Protein AF-A0A814H7P8-F1 (afdb_monomer_lite)

Secondary structure (DSSP, 8-state):
-HHHHHHHTT-TT---EEEE-SS-----S-GGG-TTEEEEESSHHHHHHHHHHHHHHHHHH-PPPEEE-TTGGGSSS--HHHHHHHHHHHHHHHHT-TT---TTHHHHHHHHHHHHTTT-HHHHHHHHHHHHH--GGGHHHHHHTTSHHHHHHHHHHHHT-HHHHHHTHHHHHHHHHHHHHHHHHHHHTT--EEEEEEEEEEEHHHHHHHHHTTTSEEE-SSPEEEBS-HHHHHHHHHTS---TTEEEEEEEEEEEGGG-TT---EEEEHHHHSEEEE-TT-EEEEEEEEE-SS-EEEEEEEE-HHHHHHHHHHHHHHHHSTT--HHHHHHHHHHHTT-HHHHHHHHHHHHT-TT--HHHHHHHHHHHHHHHHHTT-HHHHHHHHHHHS-SEEEEEEEETTEEEEEEEEE-SS-EEEEEE-TTSSEEEEEETT--EEEEETTT--B-SSS-B---SS-EEEEEE-TTSSEEEEEETTS-EEEEESS-TT-EEEE--

Foldseek 3Di:
DVVVLVVPLPDPVQQADEAEDQPPDPDPDPPVPRQRYQDYDNDPLVRVVSVLVVLLVCLQFDQDKQWDDPVCVPDPQDDLRLLLLLLQVLVLVVLQDPPPDCPCLLVVLLVVQCVVCVPPPVLNVVSVVCVVDDDLLCLVVNCVVSGPNVSQQSVCLQVVVLVSCSSCSVSVSSVSVNLLVQLVVVVVVVDQKAKWKAKHKDFPVVLVVLVVRAQTKMFRSFKDKIASDPVVRVCSQVVDDDPPGIAIEMEIEMERSVPCPPPSFWHDPCVPPRIIMGGRSWMWGFHDWADDPHYIYTYTYTDPVSVVSNVVLVVVVCVVPPPDDSQLVSLLSCVSSVVLVSSLVSLVVVLPDPDDDLQNNLSSLQSNLSSCVVVVVNVSSVVSNQRSAAQWDWDWDDDPPDTDTDDIDGDPTHWQDWDAALVQQWIWTFHQVQFIWIAGRVRRHTDDDDRDHPDPGGWNDWDADNVNQWIWIDGPSRWIWIAGPVHRVDIDIDHD

InterPro domains:
  IPR001680 WD40 repeat [SM00320] (402-440)
  IPR001680 WD40 repeat [SM00320] (446-484)
  IPR015943 WD40/YVTN repeat-like-containing domain superfamily [G3DSA:2.130.10.10] (387-494)
  IPR036322 WD40-repeat-containing domain superfamily [SSF50978] (389-493)

pLDDT: mean 84.67, std 10.82, range [42.47, 97.69]

Organism: NCBI:txid392033

Radius of gyration: 31.28 Å; chains: 1; bounding box: 71×69×83 Å

Sequence (496 aa):
MTQILTQIENLSQIDSIFIFDWEQRSHDRPILEYSKLIGVFQDFDMLSSSIEEQMEFLNEHFQTFSFFDQNEYLIKDLSKHTANLLWYQLYHDVLSQPAYVTGDALQTMIHEFRSLYRENSKTFETIENFAREYRSDDALQWYLKKTFLYRTINKALKVKDIDQLYVLKSFMKDVTQCFIREHRKLIETGKEKLIVYRGMKLSRDQIEKFTENLGQLISTNGILITTSDHLIAMNQIICNQEKANLCSILLKIECDLLHMNGIDVIADLEEEYQMILFNSNATFQLVDVKMNEEITLIQLILSNESQTMKEKYINDSRRRIANISLDILFGQLMCDMGLWNQSQHYLEYLLNGSQLNNEDLAQIEYSLGDVYQLKAKWYDARKYYDRAYDNKVHIFSVNGTTLSPLRELEHRDVVTRLTYSHDERFLGTADNMKNITRYQLLNFELIGRDMWCYHAATVTDLAFSLDGKKLASVAIDTHLMIHQTVNITKVKQVKG

Structure (mmCIF, N/CA/C/O backbone):
data_AF-A0A814H7P8-F1
#
_entry.id   AF-A0A814H7P8-F1
#
loop_
_atom_site.group_PDB
_atom_site.id
_atom_site.type_symbol
_atom_site.label_atom_id
_atom_site.label_alt_id
_atom_site.label_comp_id
_atom_site.label_asym_id
_atom_site.label_entity_id
_atom_site.label_seq_id
_atom_site.pdbx_PDB_ins_code
_atom_site.Cartn_x
_atom_site.Cartn_y
_atom_site.Cartn_z
_atom_site.occupancy
_atom_site.B_iso_or_equiv
_atom_site.auth_seq_id
_atom_site.auth_comp_id
_atom_site.auth_asym_id
_atom_site.auth_atom_id
_atom_site.pdbx_PDB_model_num
ATOM 1 N N . MET A 1 1 ? -21.694 37.777 14.949 1.00 69.38 1 MET A N 1
ATOM 2 C CA . MET A 1 1 ? -21.445 36.412 15.462 1.00 69.38 1 MET A CA 1
ATOM 3 C C . MET A 1 1 ? -22.721 35.572 15.453 1.00 69.38 1 MET A C 1
ATOM 5 O O . MET A 1 1 ? -22.798 34.650 14.659 1.00 69.38 1 MET A O 1
ATOM 9 N N . THR A 1 2 ? -23.759 35.935 16.212 1.00 69.38 2 THR A N 1
ATOM 10 C CA . THR A 1 2 ? -25.021 35.166 16.328 1.00 69.38 2 THR A CA 1
ATOM 11 C C . THR A 1 2 ? -25.733 34.910 14.991 1.00 69.38 2 THR A C 1
ATOM 13 O O . THR A 1 2 ? -26.241 33.819 14.765 1.00 69.38 2 THR A O 1
ATOM 16 N N . GLN A 1 3 ? -25.720 35.884 14.072 1.00 73.31 3 GLN A N 1
ATOM 17 C CA . GLN A 1 3 ? -26.306 35.742 12.730 1.00 73.31 3 GLN A CA 1
ATOM 18 C C . GLN A 1 3 ? -25.527 34.772 11.824 1.00 73.31 3 GLN A C 1
ATOM 20 O O . GLN A 1 3 ? -26.116 34.126 10.969 1.00 73.31 3 GLN A O 1
ATOM 25 N N . ILE A 1 4 ? -24.209 34.657 12.017 1.00 80.00 4 ILE A N 1
ATOM 26 C CA . ILE A 1 4 ? -23.378 33.699 11.276 1.00 80.00 4 ILE A CA 1
ATOM 27 C C . ILE A 1 4 ? -23.617 32.299 11.842 1.00 80.00 4 ILE A C 1
ATOM 29 O O . ILE A 1 4 ? -23.890 31.385 11.075 1.00 80.00 4 ILE A O 1
ATOM 33 N N . LEU A 1 5 ? -23.598 32.147 13.174 1.00 79.62 5 LEU A N 1
ATOM 34 C CA . LEU A 1 5 ? -23.833 30.862 13.845 1.00 79.62 5 LEU A CA 1
ATOM 35 C C . LEU A 1 5 ? -25.180 30.241 13.450 1.00 79.62 5 LEU A C 1
ATOM 37 O O . LEU A 1 5 ? -25.217 29.080 13.063 1.00 79.62 5 LEU A O 1
ATOM 41 N N . THR A 1 6 ? -26.255 31.033 13.420 1.00 79.25 6 THR A N 1
ATOM 42 C CA . THR A 1 6 ? -27.582 30.569 12.966 1.00 79.25 6 THR A CA 1
ATOM 43 C C . THR A 1 6 ? -27.624 30.135 11.498 1.00 79.25 6 THR A C 1
ATOM 45 O O . THR A 1 6 ? -28.425 29.273 11.145 1.00 79.25 6 THR A O 1
ATOM 48 N N . GLN A 1 7 ? -26.773 30.693 10.631 1.00 81.81 7 GLN A N 1
ATOM 49 C CA . GLN A 1 7 ? -26.691 30.283 9.224 1.00 81.81 7 GLN A CA 1
ATOM 50 C C . GLN A 1 7 ? -25.887 28.994 9.028 1.00 81.81 7 GLN A C 1
ATOM 52 O O . GLN A 1 7 ? -26.186 28.230 8.112 1.00 81.81 7 GLN A O 1
ATOM 57 N N . ILE A 1 8 ? -24.870 28.756 9.861 1.00 84.12 8 ILE A N 1
ATOM 58 C CA . ILE A 1 8 ? -23.926 27.647 9.669 1.00 84.12 8 ILE A CA 1
ATOM 59 C C . ILE A 1 8 ? -24.218 26.422 10.540 1.00 84.12 8 ILE A C 1
ATOM 61 O O . ILE A 1 8 ? -23.807 25.322 10.180 1.00 84.12 8 ILE A O 1
ATOM 65 N N . GLU A 1 9 ? -24.947 26.570 11.649 1.00 76.12 9 GLU A N 1
ATOM 66 C CA . GLU A 1 9 ? -25.237 25.467 12.575 1.00 76.12 9 GLU A CA 1
ATOM 67 C C . GLU A 1 9 ? -25.942 24.293 11.879 1.00 76.12 9 GLU A C 1
ATOM 69 O O . GLU A 1 9 ? -25.597 23.134 12.101 1.00 76.12 9 GLU A O 1
ATOM 74 N N . ASN A 1 10 ? -26.858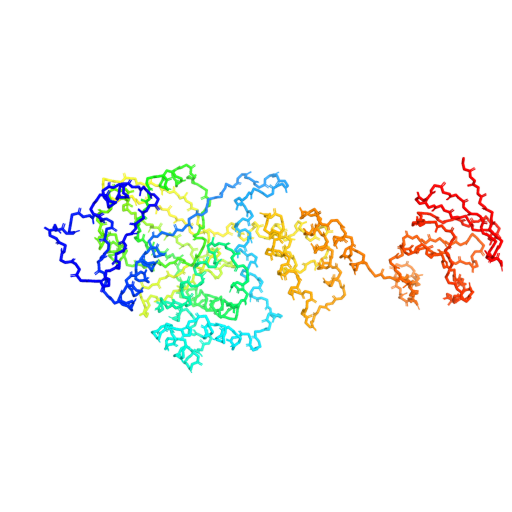 24.571 10.953 1.00 75.19 10 ASN A N 1
ATOM 75 C CA . ASN A 1 10 ? -27.623 23.530 10.265 1.00 75.19 10 ASN A CA 1
ATOM 76 C C . ASN A 1 10 ? -26.895 22.905 9.060 1.00 75.19 10 ASN A C 1
ATOM 78 O O . ASN A 1 10 ? -27.400 21.948 8.475 1.00 75.19 10 ASN A O 1
ATOM 82 N N . LEU A 1 11 ? -25.711 23.399 8.674 1.00 78.00 11 LEU A N 1
ATOM 83 C CA . LEU A 1 11 ? -24.977 22.871 7.518 1.00 78.00 11 LEU A CA 1
ATOM 84 C C . LEU A 1 11 ? -24.337 21.522 7.844 1.00 78.00 11 LEU A C 1
ATOM 86 O O . LEU A 1 11 ? -23.466 21.435 8.707 1.00 78.00 11 LEU A O 1
ATOM 90 N N . SER A 1 12 ? -24.727 20.463 7.135 1.00 68.56 12 SER A N 1
ATOM 91 C CA . SER A 1 12 ? -24.195 19.107 7.344 1.00 68.56 12 SER A CA 1
ATOM 92 C C . SER A 1 12 ? -22.695 18.986 7.056 1.00 68.56 12 SER A C 1
ATOM 94 O O . SER A 1 12 ? -22.049 18.102 7.606 1.00 68.56 12 SER A O 1
ATOM 96 N N . GLN A 1 13 ? -22.126 19.888 6.248 1.00 75.38 13 GLN A N 1
ATOM 97 C CA . GLN A 1 13 ? -20.688 19.932 5.958 1.00 75.38 13 GLN A CA 1
ATOM 98 C C . GLN A 1 13 ? -19.846 20.457 7.132 1.00 75.38 13 GLN A C 1
ATOM 100 O O . GLN A 1 13 ? -18.626 20.311 7.116 1.00 75.38 13 GLN A O 1
ATOM 105 N N . ILE A 1 14 ? -20.472 21.093 8.125 1.00 77.62 14 ILE A N 1
ATOM 106 C CA . ILE A 1 14 ? -19.793 21.660 9.292 1.00 77.62 14 ILE A CA 1
ATOM 107 C C . ILE A 1 14 ? -20.082 20.756 10.485 1.00 77.62 14 ILE A C 1
ATOM 109 O O . ILE A 1 14 ? -21.237 20.618 10.889 1.00 77.62 14 ILE A O 1
ATOM 113 N N . ASP A 1 15 ? -19.035 20.148 11.041 1.00 77.56 15 ASP A N 1
ATOM 114 C CA . ASP A 1 15 ? -19.144 19.261 12.204 1.00 77.56 15 ASP A CA 1
ATOM 115 C C . ASP A 1 15 ? -19.010 20.010 13.540 1.00 77.56 15 ASP A C 1
ATOM 117 O O . ASP A 1 15 ? -19.786 19.760 14.466 1.00 77.56 15 ASP A O 1
ATOM 121 N N . SER A 1 16 ? -18.017 20.897 13.624 1.00 85.00 16 SER A N 1
ATOM 122 C CA . SER A 1 16 ? -17.590 21.572 14.849 1.00 85.00 16 SER A CA 1
ATOM 123 C C . SER A 1 16 ? -17.231 23.025 14.552 1.00 85.00 16 SER A C 1
ATOM 125 O O . SER A 1 16 ? -16.637 23.329 13.516 1.00 85.00 16 SER A O 1
ATOM 127 N N . ILE A 1 17 ? -17.601 23.923 15.459 1.00 87.12 17 ILE A N 1
ATOM 128 C CA . ILE A 1 17 ? -17.364 25.363 15.374 1.00 87.12 17 ILE A CA 1
ATOM 129 C C . ILE A 1 17 ? -16.518 25.770 16.579 1.00 87.12 17 ILE A C 1
ATOM 131 O O . ILE A 1 17 ? -16.837 25.424 17.714 1.00 87.12 17 ILE A O 1
ATOM 135 N N . PHE A 1 18 ? -15.466 26.540 16.319 1.00 89.75 18 PHE A N 1
ATOM 136 C CA . PHE A 1 18 ? -14.598 27.138 17.328 1.00 89.75 18 PHE A CA 1
ATOM 137 C C . PHE A 1 18 ? -14.568 28.642 17.095 1.00 89.75 18 PHE A C 1
ATOM 139 O O . PHE A 1 18 ? -14.494 29.091 15.949 1.00 89.75 18 PHE A O 1
ATOM 146 N N . ILE A 1 19 ? -14.633 29.426 18.165 1.00 87.25 19 ILE A N 1
ATOM 147 C CA . ILE A 1 19 ? -14.579 30.886 18.075 1.00 87.25 19 ILE A CA 1
ATOM 148 C C . ILE A 1 19 ? -13.331 31.356 18.803 1.00 87.25 19 ILE A C 1
ATOM 150 O O . ILE A 1 19 ? -13.147 31.029 19.968 1.00 87.25 19 ILE A O 1
ATOM 154 N N . PHE A 1 20 ? -12.492 32.134 18.128 1.00 87.31 20 PHE A N 1
ATOM 155 C CA . PHE A 1 20 ? -11.377 32.828 18.760 1.00 87.31 20 PHE A CA 1
ATOM 156 C C . PHE A 1 20 ? -11.758 34.295 18.972 1.00 87.31 20 PHE A C 1
ATOM 158 O O . PHE A 1 20 ? -12.003 35.003 17.993 1.00 87.31 20 PHE A O 1
ATOM 165 N N . ASP A 1 21 ? -11.843 34.738 20.228 1.00 83.88 21 ASP A N 1
ATOM 166 C CA . ASP A 1 21 ? -12.110 36.136 20.583 1.00 83.88 21 ASP A CA 1
ATOM 167 C C . ASP A 1 21 ? -10.942 36.725 21.378 1.00 83.88 21 ASP A C 1
ATOM 169 O O . ASP A 1 21 ? -10.805 36.513 22.582 1.00 83.88 21 ASP A O 1
ATOM 173 N N . TRP A 1 22 ? -10.114 37.501 20.682 1.00 73.94 22 TRP A N 1
ATOM 174 C CA . TRP A 1 22 ? -8.978 38.207 21.268 1.00 73.94 22 TRP A CA 1
ATOM 175 C C . TRP A 1 22 ? -9.386 39.471 22.049 1.00 73.94 22 TRP A C 1
ATOM 177 O O . TRP A 1 22 ? -8.628 39.947 22.890 1.00 73.94 22 TRP A O 1
ATOM 187 N N . GLU A 1 23 ? -10.569 40.045 21.791 1.00 71.38 23 GLU A N 1
ATOM 188 C CA . GLU A 1 23 ? -10.952 41.378 22.289 1.00 71.38 23 GLU A CA 1
ATOM 189 C C . GLU A 1 23 ? -11.866 41.359 23.529 1.00 71.38 23 GLU A C 1
ATOM 191 O O . GLU A 1 23 ? -12.300 42.421 23.976 1.00 71.38 23 GLU A O 1
ATOM 196 N N . GLN A 1 24 ? -12.151 40.184 24.108 1.00 62.88 24 GLN A N 1
ATOM 197 C CA . GLN A 1 24 ? -12.996 40.017 25.304 1.00 62.88 24 GLN A CA 1
ATOM 198 C C . GLN A 1 24 ? -14.364 40.714 25.200 1.00 62.88 24 GLN A C 1
ATOM 200 O O . GLN A 1 24 ? -14.847 41.323 26.162 1.00 62.88 24 GLN A O 1
ATOM 205 N N . ARG A 1 25 ? -15.030 40.649 24.041 1.00 62.78 25 ARG A N 1
ATOM 206 C CA . ARG A 1 25 ? -16.352 41.274 23.922 1.00 62.78 25 ARG A CA 1
ATOM 207 C C . ARG A 1 25 ? -17.366 40.384 24.635 1.00 62.78 25 ARG A C 1
ATOM 209 O O . ARG A 1 25 ? -17.673 39.299 24.155 1.00 62.78 25 ARG A O 1
ATOM 216 N N . SER A 1 26 ? -17.901 40.845 25.770 1.00 52.50 26 SER A N 1
ATOM 217 C CA . SER A 1 26 ? -18.944 40.137 26.520 1.00 52.50 26 SER A CA 1
ATOM 218 C C . SER A 1 26 ? -20.080 39.729 25.582 1.00 52.50 26 SER A C 1
ATOM 220 O O . SER A 1 26 ? -20.755 40.562 24.976 1.00 52.50 26 SER A O 1
ATOM 222 N N . HIS A 1 27 ? -20.256 38.424 25.400 1.00 57.62 27 HIS A N 1
ATOM 223 C CA . HIS A 1 27 ? -21.319 37.903 24.563 1.00 57.62 27 HIS A CA 1
ATOM 224 C C . HIS A 1 27 ? -22.619 37.891 25.377 1.00 57.62 27 HIS A C 1
ATOM 226 O O . HIS A 1 27 ? -22.840 37.010 26.199 1.00 57.62 27 HIS A O 1
ATOM 232 N N . ASP A 1 28 ? -23.484 38.881 25.141 1.00 48.84 28 ASP A N 1
ATOM 233 C CA . ASP A 1 28 ? -24.743 39.107 25.880 1.00 48.84 28 ASP A CA 1
ATOM 234 C C . ASP A 1 28 ? -25.834 38.032 25.656 1.00 48.84 28 ASP A C 1
ATOM 236 O O . ASP A 1 28 ? -26.935 38.137 26.196 1.00 48.84 28 ASP A O 1
ATOM 240 N N . ARG A 1 29 ? -25.570 36.990 24.854 1.00 54.19 29 ARG A N 1
ATOM 241 C CA . ARG A 1 29 ? -26.480 35.845 24.668 1.00 54.19 29 ARG A CA 1
ATOM 242 C C . ARG A 1 29 ? -25.827 34.558 25.162 1.00 54.19 29 ARG A C 1
ATOM 244 O O . ARG A 1 29 ? -24.633 34.387 24.924 1.00 54.19 29 ARG A O 1
ATOM 251 N N . PRO A 1 30 ? -26.587 33.629 25.770 1.00 55.62 30 PRO A N 1
ATOM 252 C CA . PRO A 1 30 ? -26.051 32.335 26.155 1.00 55.62 30 PRO A CA 1
ATOM 253 C C . PRO A 1 30 ? -25.603 31.586 24.898 1.00 55.62 30 PRO A C 1
ATOM 255 O O . PRO A 1 30 ? -26.393 31.099 24.099 1.00 55.62 30 PRO A O 1
ATOM 258 N N . ILE A 1 31 ? -24.289 31.513 24.730 1.00 57.22 31 ILE A N 1
ATOM 259 C CA . ILE A 1 31 ? -23.591 30.769 23.679 1.00 57.22 31 ILE A CA 1
ATOM 260 C C . ILE A 1 31 ? -23.878 29.255 23.758 1.00 57.22 31 ILE A C 1
ATOM 262 O O . ILE A 1 31 ? -23.665 28.531 22.791 1.00 57.22 31 ILE A O 1
ATOM 266 N N . LEU A 1 32 ? -24.449 28.807 24.881 1.00 53.84 32 LEU A N 1
ATOM 267 C CA . LEU A 1 32 ? -24.837 27.432 25.195 1.00 53.84 32 LEU A CA 1
ATOM 268 C C . LEU A 1 32 ? -25.971 26.839 24.335 1.00 53.84 32 LEU A C 1
ATOM 270 O O . LEU A 1 32 ? -26.293 25.672 24.521 1.00 53.84 32 LEU A O 1
ATOM 274 N N . GLU A 1 33 ? -26.586 27.593 23.420 1.00 65.19 33 GLU A N 1
ATOM 275 C CA . GLU A 1 33 ? -27.690 27.080 22.586 1.00 65.19 33 GLU A CA 1
ATOM 276 C C . GLU A 1 33 ? -27.243 26.426 21.265 1.00 65.19 33 GLU A C 1
ATOM 278 O O . GLU A 1 33 ? -28.067 25.804 20.602 1.00 65.19 33 GLU A O 1
ATOM 283 N N . TYR A 1 34 ? -25.964 26.529 20.877 1.00 72.81 34 TYR A N 1
ATOM 284 C CA . TYR A 1 34 ? -25.479 26.010 19.589 1.00 72.81 34 TYR A CA 1
ATOM 285 C C . TYR A 1 34 ? -24.846 24.621 19.729 1.00 72.81 34 TYR A C 1
ATOM 287 O O . TYR A 1 34 ? -23.755 24.474 20.275 1.00 72.81 34 TYR A O 1
ATOM 295 N N . SER A 1 35 ? -25.486 23.609 19.148 1.00 72.44 35 SER A N 1
ATOM 296 C CA . SER A 1 35 ? -25.107 22.188 19.264 1.00 72.44 35 SER A CA 1
ATOM 297 C C . SER A 1 35 ? -23.738 21.830 18.665 1.00 72.44 35 SER A C 1
ATOM 299 O O . SER A 1 35 ? -23.110 20.858 19.079 1.00 72.44 35 SER A O 1
ATOM 301 N N . LYS A 1 36 ? -23.264 22.604 17.680 1.00 80.06 36 LYS A N 1
ATOM 302 C CA . LYS A 1 36 ? -21.958 22.405 17.022 1.00 80.06 36 LYS A CA 1
ATOM 303 C C . LYS A 1 36 ? -20.846 23.285 17.579 1.00 80.06 36 LYS A C 1
ATOM 305 O O . LYS A 1 36 ? -19.710 23.182 17.119 1.00 80.06 36 LYS A O 1
ATOM 310 N N . LEU A 1 37 ? -21.158 24.191 18.501 1.00 84.38 37 LEU A N 1
ATOM 311 C CA . LEU A 1 37 ? -20.171 25.100 19.059 1.00 84.38 37 LEU A CA 1
ATOM 312 C C . LEU A 1 37 ? -19.418 24.412 20.195 1.00 84.38 37 LEU A C 1
ATOM 314 O O . LEU A 1 37 ? -19.976 24.168 21.258 1.00 84.38 37 LEU A O 1
ATOM 318 N N . ILE A 1 38 ? -18.139 24.125 19.957 1.00 84.25 38 ILE A N 1
ATOM 319 C CA . ILE A 1 38 ? -17.273 23.453 20.930 1.00 84.25 38 ILE A CA 1
ATOM 320 C C . ILE A 1 38 ? -16.832 24.429 22.023 1.00 84.25 38 ILE A C 1
ATOM 322 O O . ILE A 1 38 ? -16.810 24.082 23.200 1.00 84.25 38 ILE A O 1
ATOM 326 N N . GLY A 1 39 ? -16.522 25.673 21.651 1.00 83.94 39 GLY A N 1
ATOM 327 C CA . GLY A 1 39 ? -16.146 26.690 22.624 1.00 83.94 39 GLY A CA 1
ATOM 328 C C . GLY A 1 39 ? -15.763 28.037 22.025 1.00 83.94 39 GLY A C 1
ATOM 329 O O . GLY A 1 39 ? -15.630 28.202 20.806 1.00 83.94 39 GLY A O 1
ATOM 330 N N . VAL A 1 40 ? -15.577 29.000 22.928 1.00 84.88 40 VAL A N 1
ATOM 331 C CA . VAL A 1 40 ? -14.992 30.313 22.646 1.00 84.88 40 VAL A CA 1
ATOM 332 C C . VAL A 1 40 ? -13.675 30.413 23.399 1.00 84.88 40 VAL A C 1
ATOM 334 O O . VAL A 1 40 ? -13.635 30.239 24.615 1.00 84.88 40 VAL A O 1
ATOM 337 N N . PHE A 1 41 ? -12.605 30.687 22.668 1.00 86.88 41 PHE A N 1
ATOM 338 C CA . PHE A 1 41 ? -11.236 30.645 23.149 1.00 86.88 41 PHE A CA 1
ATOM 339 C C . PHE A 1 41 ? -10.619 32.033 23.044 1.00 86.88 41 PHE A C 1
ATOM 341 O O . PHE A 1 41 ? -10.825 32.748 22.066 1.00 86.88 41 PHE A O 1
ATOM 348 N N . GLN A 1 42 ? -9.859 32.404 24.066 1.00 83.81 42 GLN A N 1
ATOM 349 C CA . GLN A 1 42 ? -9.146 33.685 24.140 1.00 83.81 42 GLN A CA 1
ATOM 350 C C . GLN A 1 42 ? -7.635 33.504 23.984 1.00 83.81 42 GLN A C 1
ATOM 352 O O . GLN A 1 42 ? -6.898 34.465 23.797 1.00 83.81 42 GLN A O 1
ATOM 357 N N . ASP A 1 43 ? -7.185 32.256 24.060 1.00 82.88 43 ASP A N 1
ATOM 358 C CA . ASP A 1 43 ? -5.794 31.853 24.027 1.00 82.88 43 ASP A CA 1
ATOM 359 C C . ASP A 1 43 ? -5.582 30.846 22.891 1.00 82.88 43 ASP A C 1
ATOM 361 O O . ASP A 1 43 ? -6.438 29.989 22.636 1.00 82.88 43 ASP A O 1
ATOM 365 N N . PHE A 1 44 ? -4.469 30.997 22.172 1.00 82.94 44 PHE A N 1
ATOM 366 C CA . PHE A 1 44 ? -4.189 30.183 20.994 1.00 82.94 44 PHE A CA 1
ATOM 367 C C . PHE A 1 44 ? -3.875 28.731 21.371 1.00 82.94 44 PHE A C 1
ATOM 369 O O . PHE A 1 44 ? -4.306 27.825 20.659 1.00 82.94 44 PHE A O 1
ATOM 376 N N . ASP A 1 45 ? -3.210 28.491 22.503 1.00 81.06 45 ASP A N 1
ATOM 377 C CA . ASP A 1 45 ? -2.879 27.139 22.958 1.00 81.06 45 ASP A CA 1
ATOM 378 C C . ASP A 1 45 ? -4.139 26.380 23.390 1.00 81.06 45 ASP A C 1
ATOM 380 O O . ASP A 1 45 ? -4.298 25.200 23.067 1.00 81.06 45 ASP A O 1
ATOM 384 N N . MET A 1 46 ? -5.079 27.065 24.047 1.00 81.94 46 MET A N 1
ATOM 385 C CA . MET A 1 46 ? -6.390 26.511 24.403 1.00 81.94 46 MET A CA 1
ATOM 386 C C . MET A 1 46 ? -7.248 26.206 23.170 1.00 81.94 46 MET A C 1
ATOM 388 O O . MET A 1 46 ? -7.858 25.138 23.097 1.00 81.94 46 MET A O 1
ATOM 392 N N . LEU A 1 47 ? -7.282 27.118 22.189 1.00 86.94 47 LEU A N 1
ATOM 393 C CA . LEU A 1 47 ? -7.971 26.885 20.916 1.00 86.94 47 LEU A CA 1
ATOM 394 C C . LEU A 1 47 ? -7.368 25.684 20.185 1.00 86.94 47 LEU A C 1
ATOM 396 O O . LEU A 1 47 ? -8.099 24.792 19.761 1.00 86.94 47 LEU A O 1
ATOM 400 N N . SER A 1 48 ? -6.041 25.671 20.047 1.00 83.00 48 SER A N 1
ATOM 401 C CA . SER A 1 48 ? -5.300 24.600 19.387 1.00 83.00 48 SER A CA 1
ATOM 402 C C . SER A 1 48 ? -5.584 23.265 20.067 1.00 83.00 48 SER A C 1
ATOM 404 O O . SER A 1 48 ? -6.034 22.336 19.405 1.00 83.00 48 SER A O 1
ATOM 406 N N . SER A 1 49 ? -5.450 23.195 21.395 1.00 81.62 49 SER A N 1
ATOM 407 C CA . SER A 1 49 ? -5.725 21.977 22.168 1.00 81.62 49 SER A CA 1
ATOM 408 C C . SER A 1 49 ? -7.157 21.479 21.965 1.00 81.62 49 SER A C 1
ATOM 410 O O . SER A 1 49 ? -7.359 20.290 21.746 1.00 81.62 49 SER A O 1
ATOM 412 N N . SER A 1 50 ? -8.149 22.373 21.955 1.00 84.19 50 SER A N 1
ATOM 413 C CA . SER A 1 50 ? -9.544 21.975 21.743 1.00 84.19 50 SER A CA 1
ATOM 414 C C . SER A 1 50 ? -9.825 21.502 20.312 1.00 84.19 50 SER A C 1
ATOM 416 O O . SER A 1 50 ? -10.587 20.554 20.114 1.00 84.19 50 SER A O 1
ATOM 418 N N . ILE A 1 51 ? -9.196 22.115 19.302 1.00 86.38 51 ILE A N 1
ATOM 419 C CA . ILE A 1 51 ? -9.268 21.626 17.917 1.00 86.38 51 ILE A CA 1
ATOM 420 C C . ILE A 1 51 ? -8.622 20.244 17.817 1.00 86.38 51 ILE A C 1
ATOM 422 O O . ILE A 1 51 ? -9.187 19.359 17.178 1.00 86.38 51 ILE A O 1
ATOM 426 N N . GLU A 1 52 ? -7.459 20.046 18.439 1.00 78.50 52 GLU A N 1
ATOM 427 C CA . GLU A 1 52 ? -6.760 18.761 18.450 1.00 78.50 52 GLU A CA 1
ATOM 428 C C . GLU A 1 52 ? -7.609 17.664 19.103 1.00 78.50 52 GLU A C 1
ATOM 430 O O . GLU A 1 52 ? -7.804 16.617 18.487 1.00 78.50 52 GLU A O 1
ATOM 435 N N . GLU A 1 53 ? -8.191 17.932 20.274 1.00 80.50 53 GLU A N 1
ATOM 436 C CA . GLU A 1 53 ? -9.099 17.016 20.976 1.00 80.50 53 GLU A CA 1
ATOM 437 C C . GLU A 1 53 ? -10.327 16.670 20.128 1.00 80.50 53 GLU A C 1
ATOM 439 O O . GLU A 1 53 ? -10.702 15.502 20.006 1.00 80.50 53 GLU A O 1
ATOM 444 N N . GLN A 1 54 ? -10.932 17.662 19.468 1.00 81.50 54 GLN A N 1
ATOM 445 C CA . GLN A 1 54 ? -12.071 17.411 18.592 1.00 81.50 54 GLN A CA 1
ATOM 446 C C . GLN A 1 54 ? -11.665 16.631 17.336 1.00 81.50 54 GLN A C 1
ATOM 448 O O . GLN A 1 54 ? -12.415 15.776 16.873 1.00 81.50 54 GLN A O 1
ATOM 453 N N . MET A 1 55 ? -10.487 16.882 16.763 1.00 77.69 55 MET A N 1
ATOM 454 C CA . MET A 1 55 ? -9.980 16.098 15.634 1.00 77.69 55 MET A CA 1
ATOM 455 C C . MET A 1 55 ? -9.693 14.651 16.035 1.00 77.69 55 MET A C 1
ATOM 457 O O . MET A 1 55 ? -9.985 13.741 15.260 1.00 77.69 55 MET A O 1
ATOM 461 N N . GLU A 1 56 ? -9.135 14.421 17.222 1.00 72.75 56 GLU A N 1
ATOM 462 C CA . GLU A 1 56 ? -8.941 13.083 17.787 1.00 72.75 56 GLU A CA 1
ATOM 463 C C . GLU A 1 56 ? -10.280 12.379 17.984 1.00 72.75 56 GLU A C 1
ATOM 465 O O . GLU A 1 56 ? -10.460 11.266 17.484 1.00 72.75 56 GLU A O 1
ATOM 470 N N . PHE A 1 57 ? -11.257 13.075 18.570 1.00 73.25 57 PHE A N 1
ATOM 471 C CA . PHE A 1 57 ? -12.629 12.595 18.672 1.00 73.25 57 PHE A CA 1
ATOM 472 C C . PHE A 1 57 ? -13.184 12.197 17.299 1.00 73.25 57 PHE A C 1
ATOM 474 O O . PHE A 1 57 ? -13.684 11.086 17.127 1.00 73.25 57 PHE A O 1
ATOM 481 N N . LEU A 1 58 ? -13.058 13.052 16.284 1.00 73.00 58 LEU A N 1
ATOM 482 C CA . LEU A 1 58 ? -13.553 12.739 14.945 1.00 73.00 58 LEU A CA 1
ATOM 483 C C . LEU A 1 58 ? -12.822 11.549 14.314 1.00 73.00 58 LEU A C 1
ATOM 485 O O . LEU A 1 58 ? -13.460 10.693 13.707 1.00 73.00 58 LEU A O 1
ATOM 489 N N . ASN A 1 59 ? -11.506 11.449 14.477 1.00 68.19 59 ASN A N 1
ATOM 490 C CA . ASN A 1 59 ? -10.737 10.324 13.948 1.00 68.19 59 ASN A CA 1
ATOM 491 C C . ASN A 1 59 ? -11.107 8.993 14.621 1.00 68.19 59 ASN A C 1
ATOM 493 O O . ASN A 1 59 ? -11.111 7.964 13.954 1.00 68.19 59 ASN A O 1
ATOM 497 N N . GLU A 1 60 ? -11.442 9.000 15.912 1.00 66.69 60 GLU A N 1
ATOM 498 C CA . GLU A 1 60 ? -11.847 7.794 16.647 1.00 66.69 60 GLU A CA 1
ATOM 499 C C . GLU A 1 60 ? -13.251 7.297 16.307 1.00 66.69 60 GLU A C 1
ATOM 501 O O . GLU A 1 60 ? -13.523 6.094 16.398 1.00 66.69 60 GLU A O 1
ATOM 506 N N . HIS A 1 61 ? -14.147 8.215 15.949 1.00 65.00 61 HIS A N 1
ATOM 507 C CA . HIS A 1 61 ? -15.563 7.905 15.762 1.00 65.00 61 HIS A CA 1
ATOM 508 C C . HIS A 1 61 ? -15.947 7.764 14.289 1.00 65.00 61 HIS A C 1
ATOM 510 O O . HIS A 1 61 ? -16.835 6.975 13.971 1.00 65.00 61 HIS A O 1
ATOM 516 N N . PHE A 1 62 ? -15.252 8.454 13.380 1.00 65.25 62 PHE A N 1
ATOM 517 C CA . PHE A 1 62 ? -15.498 8.390 11.940 1.00 65.25 62 PHE A CA 1
ATOM 518 C C . PHE A 1 62 ? -14.492 7.469 11.242 1.00 65.25 62 PHE A C 1
ATOM 520 O O . PHE A 1 62 ? -13.689 7.897 10.400 1.00 65.25 62 PHE A O 1
ATOM 527 N N . GLN A 1 63 ? -14.573 6.172 11.559 1.00 72.81 63 GLN A N 1
ATOM 528 C CA . GLN A 1 63 ? -13.896 5.138 10.778 1.00 72.81 63 GLN A CA 1
ATOM 529 C C . GLN A 1 63 ? -14.434 5.165 9.343 1.00 72.81 63 GLN A C 1
ATOM 531 O O . GLN A 1 63 ? -15.640 5.237 9.104 1.00 72.81 63 GLN A O 1
ATOM 536 N N . THR A 1 64 ? -13.534 5.135 8.364 1.00 72.31 64 THR A N 1
ATOM 537 C CA . THR A 1 64 ? -13.930 5.106 6.953 1.00 72.31 64 THR A CA 1
ATOM 538 C C . THR A 1 64 ? -13.936 3.670 6.464 1.00 72.31 64 THR A C 1
ATOM 540 O O . THR A 1 64 ? -12.903 3.015 6.496 1.00 72.31 64 THR A O 1
ATOM 543 N N . PHE A 1 65 ? -15.081 3.203 5.979 1.00 82.69 65 PHE A N 1
ATOM 544 C CA . PHE A 1 65 ? -15.219 1.856 5.439 1.00 82.69 65 PHE A CA 1
ATOM 545 C C . PHE A 1 65 ? -15.154 1.866 3.915 1.00 82.69 65 PHE A C 1
ATOM 547 O O . PHE A 1 65 ? -15.732 2.739 3.262 1.00 82.69 65 PHE A O 1
ATOM 554 N N . SER A 1 66 ? -14.457 0.880 3.363 1.00 82.50 66 SER A N 1
ATOM 555 C CA . SER A 1 66 ? -14.538 0.508 1.951 1.00 82.50 66 SER A CA 1
ATOM 556 C C . SER A 1 66 ? -15.321 -0.795 1.831 1.00 82.50 66 SER A C 1
ATOM 558 O O . SER A 1 66 ? -15.095 -1.696 2.634 1.00 82.50 66 SER A O 1
ATOM 560 N N . PHE A 1 67 ? -16.203 -0.879 0.837 1.00 81.12 67 PHE A N 1
ATOM 561 C CA . PHE A 1 67 ? -17.014 -2.057 0.508 1.00 81.12 67 PHE A CA 1
ATOM 562 C C . PHE A 1 67 ? -16.532 -2.649 -0.821 1.00 81.12 67 PHE A C 1
ATOM 564 O O . PHE A 1 67 ? -16.094 -1.884 -1.692 1.00 81.12 67 PHE A O 1
ATOM 571 N N . PHE A 1 68 ? -16.577 -3.978 -0.953 1.00 75.44 68 PHE A N 1
ATOM 572 C CA . PHE A 1 68 ? -16.016 -4.715 -2.087 1.00 75.44 68 PHE A CA 1
ATOM 573 C C . PHE A 1 68 ? -16.919 -5.883 -2.509 1.00 75.44 68 PHE A C 1
ATOM 575 O O . PHE A 1 68 ? -17.127 -6.822 -1.737 1.00 75.44 68 PHE A O 1
ATOM 582 N N . ASP A 1 69 ? -17.391 -5.867 -3.757 1.00 64.38 69 ASP A N 1
ATOM 583 C CA . ASP A 1 69 ? -18.198 -6.953 -4.314 1.00 64.38 69 ASP A CA 1
ATOM 584 C C . ASP A 1 69 ? -17.321 -8.145 -4.723 1.00 64.38 69 ASP A C 1
ATOM 586 O O . ASP A 1 69 ? -16.362 -8.015 -5.489 1.00 64.38 69 ASP A O 1
ATOM 590 N N . GLN A 1 70 ? -17.713 -9.335 -4.264 1.00 57.25 70 GLN A N 1
ATOM 591 C CA . GLN A 1 70 ? -17.094 -10.597 -4.644 1.00 57.25 70 GLN A CA 1
ATOM 592 C C . GLN A 1 70 ? -17.340 -11.014 -6.108 1.00 57.25 70 GLN A C 1
ATOM 594 O O . GLN A 1 70 ? -16.855 -12.052 -6.545 1.00 57.25 70 GLN A O 1
ATOM 599 N N . ASN A 1 71 ? -18.104 -10.263 -6.896 1.00 51.44 71 ASN A N 1
ATOM 600 C CA . ASN A 1 71 ? -18.359 -10.580 -8.305 1.00 51.44 71 ASN A CA 1
ATOM 601 C C . ASN A 1 71 ? -17.657 -9.624 -9.282 1.00 51.44 71 ASN A C 1
ATOM 603 O O . ASN A 1 71 ? -17.568 -9.925 -10.474 1.00 51.44 71 ASN A O 1
ATOM 607 N N . GLU A 1 72 ? -17.075 -8.523 -8.797 1.00 52.06 72 GLU A N 1
ATOM 608 C CA . GLU A 1 72 ? -16.301 -7.575 -9.618 1.00 52.06 72 GLU A CA 1
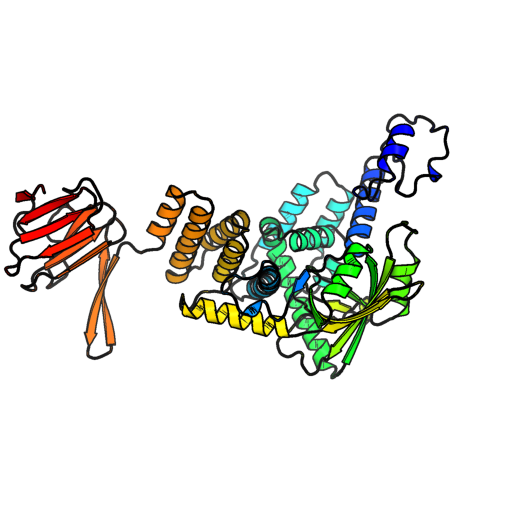ATOM 609 C C . GLU A 1 72 ? -14.963 -8.162 -10.123 1.00 52.06 72 GLU A C 1
ATOM 611 O O . GLU A 1 72 ? -14.303 -7.579 -10.981 1.00 52.06 72 GLU A O 1
ATOM 616 N N . TYR A 1 73 ? -14.590 -9.369 -9.677 1.00 49.44 73 TYR A N 1
ATOM 617 C CA . TYR A 1 73 ? -13.363 -10.097 -10.042 1.00 49.44 73 TYR A CA 1
ATOM 618 C C . TYR A 1 73 ? -13.223 -10.513 -11.516 1.00 49.44 73 TYR A C 1
ATOM 620 O O . TYR A 1 73 ? -12.215 -11.132 -11.882 1.00 49.44 73 TYR A O 1
ATOM 628 N N . LEU A 1 74 ? -14.243 -10.274 -12.341 1.00 44.94 74 LEU A N 1
ATOM 629 C CA . LEU A 1 74 ? -14.359 -10.844 -13.686 1.00 44.94 74 LEU A CA 1
ATOM 630 C C . LEU A 1 74 ? -13.879 -9.923 -14.813 1.00 44.94 74 LEU A C 1
ATOM 632 O O . LEU A 1 74 ? -13.781 -10.381 -15.952 1.00 44.94 74 LEU A O 1
ATOM 636 N N . ILE A 1 75 ? -13.548 -8.661 -14.533 1.00 42.47 75 ILE A N 1
ATOM 637 C CA . ILE A 1 75 ? -13.129 -7.709 -15.568 1.00 42.47 75 ILE A CA 1
ATOM 638 C C . ILE A 1 75 ? -11.664 -7.329 -15.347 1.00 42.47 75 ILE A C 1
ATOM 640 O O . ILE A 1 75 ? -11.194 -7.165 -14.229 1.00 42.47 75 ILE A O 1
ATOM 644 N N . LYS A 1 76 ? -10.917 -7.236 -16.451 1.00 47.31 76 LYS A N 1
ATOM 645 C CA . LYS A 1 76 ? -9.506 -6.818 -16.482 1.00 47.31 76 LYS A CA 1
ATOM 646 C C . LYS A 1 76 ? -9.305 -5.383 -15.961 1.00 47.31 76 LYS A C 1
ATOM 648 O O . LYS A 1 76 ? -8.189 -5.030 -15.600 1.00 47.31 76 LYS A O 1
ATOM 653 N N . ASP A 1 77 ? -10.380 -4.595 -15.939 1.00 50.62 77 ASP A N 1
ATOM 654 C CA . ASP A 1 77 ? -10.495 -3.358 -15.174 1.00 50.62 77 ASP A CA 1
ATOM 655 C C . ASP A 1 77 ? -10.645 -3.724 -13.700 1.00 50.62 77 ASP A C 1
ATOM 657 O O . ASP A 1 77 ? -11.694 -4.224 -13.286 1.00 50.62 77 ASP A O 1
ATOM 661 N N . LEU A 1 78 ? -9.611 -3.462 -12.897 1.00 59.69 78 LEU A N 1
ATOM 662 C CA . LEU A 1 78 ? -9.803 -3.418 -11.455 1.00 59.69 78 LEU A CA 1
ATOM 663 C C . LEU A 1 78 ? -10.897 -2.385 -11.176 1.00 59.69 78 LEU A C 1
ATOM 665 O O . LEU A 1 78 ? -10.718 -1.194 -11.440 1.00 59.69 78 LEU A O 1
ATOM 669 N N . SER A 1 79 ? -12.015 -2.819 -10.597 1.00 59.91 79 SER A N 1
ATOM 670 C CA . SER A 1 79 ? -12.949 -1.865 -10.020 1.00 59.91 79 SER A CA 1
ATOM 671 C C . SER A 1 79 ? -12.196 -1.001 -8.999 1.00 59.91 79 SER A C 1
ATOM 673 O O . SER A 1 79 ? -11.288 -1.467 -8.296 1.00 59.91 79 SER A O 1
ATOM 675 N N . LYS A 1 80 ? -12.571 0.279 -8.890 1.00 62.50 80 LYS A N 1
ATOM 676 C CA . LYS A 1 80 ? -11.965 1.224 -7.932 1.00 62.50 80 LYS A CA 1
ATOM 677 C C . LYS A 1 80 ? -11.942 0.661 -6.502 1.00 62.50 80 LYS A C 1
ATOM 679 O O . LYS A 1 80 ? -11.062 0.996 -5.711 1.00 62.50 80 LYS A O 1
ATOM 684 N N . HIS A 1 81 ? -12.906 -0.198 -6.181 1.00 66.25 81 HIS A N 1
ATOM 685 C CA . HIS A 1 81 ? -13.032 -0.889 -4.908 1.00 66.25 81 HIS A CA 1
ATOM 686 C C . HIS A 1 81 ? -11.946 -1.958 -4.742 1.00 66.25 81 HIS A C 1
ATOM 688 O O . HIS A 1 81 ? -11.139 -1.849 -3.822 1.00 66.25 81 HIS A O 1
ATOM 694 N N . THR A 1 82 ? -11.827 -2.918 -5.659 1.00 75.88 82 THR A N 1
ATOM 695 C CA . THR A 1 82 ? -10.814 -3.990 -5.571 1.00 75.88 82 THR A CA 1
ATOM 696 C C . THR A 1 82 ? -9.385 -3.439 -5.498 1.00 75.88 82 THR A C 1
ATOM 698 O O . THR A 1 82 ? -8.564 -3.919 -4.713 1.00 75.88 82 THR A O 1
ATOM 701 N N . ALA A 1 83 ? -9.090 -2.374 -6.247 1.00 81.19 83 ALA A N 1
ATOM 702 C CA . ALA A 1 83 ? -7.772 -1.742 -6.223 1.00 81.19 83 ALA A CA 1
ATOM 703 C C . ALA A 1 83 ? -7.424 -1.123 -4.858 1.00 81.19 83 ALA A C 1
ATOM 705 O O . ALA A 1 83 ? -6.284 -1.217 -4.408 1.00 81.19 83 ALA A O 1
ATOM 706 N N . ASN A 1 84 ? -8.407 -0.545 -4.156 1.00 83.94 84 ASN A N 1
ATOM 707 C CA . ASN A 1 84 ? -8.193 -0.018 -2.806 1.00 83.94 84 ASN A CA 1
ATOM 708 C C . ASN A 1 84 ? -7.811 -1.117 -1.816 1.00 83.94 84 ASN A C 1
ATOM 710 O O . ASN A 1 84 ? -6.930 -0.894 -0.990 1.00 83.94 84 ASN A O 1
ATOM 714 N N . LEU A 1 85 ? -8.454 -2.285 -1.896 1.00 86.38 85 LEU A N 1
ATOM 715 C CA . LEU A 1 85 ? -8.107 -3.420 -1.049 1.00 86.38 85 LEU A CA 1
ATOM 716 C C . LEU A 1 85 ? -6.673 -3.884 -1.321 1.00 86.38 85 LEU A C 1
ATOM 718 O O . LEU A 1 85 ? -5.867 -3.976 -0.395 1.00 86.38 85 LEU A O 1
ATOM 722 N N . LEU A 1 86 ? -6.346 -4.119 -2.595 1.00 89.31 86 LEU A N 1
ATOM 723 C CA . LEU A 1 86 ? -5.011 -4.544 -3.015 1.00 89.31 86 LEU A CA 1
ATOM 724 C C . LEU A 1 86 ? -3.928 -3.550 -2.590 1.00 89.31 86 LEU A C 1
ATOM 726 O O . LEU A 1 86 ? -2.828 -3.970 -2.241 1.00 89.31 86 LEU A O 1
ATOM 730 N N . TRP A 1 87 ? -4.245 -2.254 -2.557 1.00 91.88 87 TRP A N 1
ATOM 731 C CA . TRP A 1 87 ? -3.313 -1.224 -2.114 1.00 91.88 87 TRP A CA 1
ATOM 732 C C . TRP A 1 87 ? -2.886 -1.440 -0.659 1.00 91.88 87 TRP A C 1
ATOM 734 O O . TRP A 1 87 ? -1.689 -1.471 -0.387 1.00 91.88 87 TRP A O 1
ATOM 744 N N . TYR A 1 88 ? -3.827 -1.664 0.268 1.00 90.38 88 TYR A N 1
ATOM 745 C CA . TYR A 1 88 ? -3.465 -1.934 1.667 1.00 90.38 88 TYR A CA 1
ATOM 746 C C . TYR A 1 88 ? -2.702 -3.252 1.784 1.00 90.38 88 TYR A C 1
ATOM 748 O O . TYR A 1 88 ? -1.691 -3.313 2.474 1.00 90.38 88 TYR A O 1
ATOM 756 N N . GLN A 1 89 ? -3.142 -4.292 1.074 1.00 90.75 89 GLN A N 1
ATOM 757 C CA . GLN A 1 89 ? -2.477 -5.593 1.094 1.00 90.75 89 GLN A CA 1
ATOM 758 C C . GLN A 1 89 ? -1.005 -5.507 0.648 1.00 90.75 89 GLN A C 1
ATOM 760 O O . GLN A 1 89 ? -0.114 -5.947 1.370 1.00 90.75 89 GLN A O 1
ATOM 765 N N . LEU A 1 90 ? -0.739 -4.901 -0.514 1.00 91.81 90 LEU A N 1
ATOM 766 C CA . LEU A 1 90 ? 0.618 -4.774 -1.050 1.00 91.81 90 LEU A CA 1
ATOM 767 C C . LEU A 1 90 ? 1.478 -3.784 -0.261 1.00 91.81 90 LEU A C 1
ATOM 769 O O . LEU A 1 90 ? 2.673 -4.020 -0.122 1.00 91.81 90 LEU A O 1
ATOM 773 N N . TYR A 1 91 ? 0.896 -2.717 0.294 1.00 92.25 91 TYR A N 1
ATOM 774 C CA . TYR A 1 91 ? 1.623 -1.784 1.158 1.00 92.25 91 TYR A CA 1
ATOM 775 C C . TYR A 1 91 ? 2.254 -2.503 2.363 1.00 92.25 91 TYR A C 1
ATOM 777 O O . TYR A 1 91 ? 3.432 -2.306 2.658 1.00 92.25 91 TYR A O 1
ATOM 785 N N . HIS A 1 92 ? 1.499 -3.386 3.026 1.00 89.88 92 HIS A N 1
ATOM 786 C CA . HIS A 1 92 ? 2.014 -4.178 4.151 1.00 89.88 92 HIS A CA 1
ATOM 787 C C . HIS A 1 92 ? 3.056 -5.215 3.722 1.00 89.88 92 HIS A C 1
ATOM 789 O O . HIS A 1 92 ? 4.052 -5.404 4.426 1.00 89.88 92 HIS A O 1
ATOM 795 N N . ASP A 1 93 ? 2.884 -5.844 2.557 1.00 89.44 93 ASP A N 1
ATOM 796 C CA . ASP A 1 93 ? 3.890 -6.762 2.010 1.00 89.44 93 ASP A CA 1
ATOM 797 C C . ASP A 1 93 ? 5.209 -6.033 1.703 1.00 89.44 93 ASP A C 1
ATOM 799 O O . ASP A 1 93 ? 6.281 -6.540 2.033 1.00 89.44 93 ASP A O 1
ATOM 803 N N . VAL A 1 94 ? 5.135 -4.825 1.127 1.00 89.69 94 VAL A N 1
ATOM 804 C CA . VAL A 1 94 ? 6.292 -3.955 0.858 1.00 89.69 94 VAL A CA 1
ATOM 805 C C . VAL A 1 94 ? 7.035 -3.613 2.151 1.00 89.69 94 VAL A C 1
ATOM 807 O O . VAL A 1 94 ? 8.252 -3.781 2.219 1.00 89.69 94 VAL A O 1
ATOM 810 N N . LEU A 1 95 ? 6.321 -3.209 3.208 1.00 88.00 95 LEU A N 1
ATOM 811 C CA . LEU A 1 95 ? 6.929 -2.930 4.518 1.00 88.00 95 LEU A CA 1
ATOM 812 C C . LEU A 1 95 ? 7.601 -4.162 5.144 1.00 88.00 95 LEU A C 1
ATOM 814 O O . LEU A 1 95 ? 8.590 -4.036 5.871 1.00 88.00 95 LEU A O 1
ATOM 818 N N . SER A 1 96 ? 7.067 -5.349 4.861 1.00 84.12 96 SER A N 1
ATOM 819 C CA . SER A 1 96 ? 7.543 -6.619 5.414 1.00 84.12 96 SER A CA 1
ATOM 820 C C . SER A 1 96 ? 8.770 -7.179 4.688 1.00 84.12 96 SER A C 1
ATOM 822 O O . SER A 1 96 ? 9.350 -8.170 5.139 1.00 84.12 96 SER A O 1
ATOM 824 N N . GLN A 1 97 ? 9.205 -6.564 3.584 1.00 79.50 97 GLN A N 1
ATOM 825 C CA . GLN A 1 97 ? 10.338 -7.071 2.821 1.00 79.50 97 GLN A CA 1
ATOM 826 C C . GLN A 1 97 ? 11.673 -6.961 3.590 1.00 79.50 97 GLN A C 1
ATOM 828 O O . GLN A 1 97 ? 11.970 -5.926 4.197 1.00 79.50 97 GLN A O 1
ATOM 833 N N . PRO A 1 98 ? 12.551 -7.984 3.520 1.00 63.41 98 PRO A N 1
ATOM 834 C CA . PRO A 1 98 ? 13.858 -7.960 4.184 1.00 63.41 98 PRO A CA 1
ATOM 835 C C . PRO A 1 98 ? 14.774 -6.833 3.690 1.00 63.41 98 PRO A C 1
ATOM 837 O O . PRO A 1 98 ? 15.514 -6.251 4.481 1.00 63.41 98 PRO A O 1
ATOM 840 N N . ALA A 1 99 ? 14.694 -6.507 2.394 1.00 57.97 99 ALA A N 1
ATOM 841 C CA . ALA A 1 99 ? 15.468 -5.447 1.746 1.00 57.97 99 ALA A CA 1
ATOM 842 C C . ALA A 1 99 ? 15.034 -4.030 2.163 1.00 57.97 99 ALA A C 1
ATOM 844 O O . ALA A 1 99 ? 15.705 -3.054 1.828 1.00 57.97 99 ALA A O 1
ATOM 845 N N . TYR A 1 100 ? 13.943 -3.902 2.926 1.00 62.16 100 TYR A N 1
ATOM 846 C CA . TYR A 1 100 ? 13.463 -2.631 3.449 1.00 62.16 100 TYR A CA 1
ATOM 847 C C . TYR A 1 100 ? 14.379 -2.139 4.584 1.00 62.16 100 TYR A C 1
ATOM 849 O O . TYR A 1 100 ? 14.068 -2.276 5.772 1.00 62.16 100 TYR A O 1
ATOM 857 N N . VAL A 1 101 ? 15.564 -1.632 4.237 1.00 57.06 101 VAL A N 1
ATOM 858 C CA . VAL A 1 101 ? 16.552 -1.124 5.196 1.00 57.06 101 VAL A CA 1
ATOM 859 C C . VAL A 1 101 ? 16.075 0.221 5.738 1.00 57.06 101 VAL A C 1
ATOM 861 O O . VAL A 1 101 ? 15.964 1.207 5.012 1.00 57.06 101 VAL A O 1
ATOM 864 N N . THR A 1 102 ? 15.799 0.265 7.038 1.00 59.62 102 THR A N 1
ATOM 865 C CA . THR A 1 102 ? 15.278 1.456 7.722 1.00 59.62 102 THR A CA 1
ATOM 866 C C . THR A 1 102 ? 16.362 2.407 8.225 1.00 59.62 102 THR A C 1
ATOM 868 O O . THR A 1 102 ? 15.999 3.504 8.630 1.00 59.62 102 THR A O 1
ATOM 871 N N . GLY A 1 103 ? 17.649 2.032 8.142 1.00 67.06 103 GLY A N 1
ATOM 872 C CA . GLY A 1 103 ? 18.841 2.867 8.393 1.00 67.06 103 GLY A CA 1
ATOM 873 C C . GLY A 1 103 ? 18.620 4.082 9.306 1.00 67.06 103 GLY A C 1
ATOM 874 O O . GLY A 1 103 ? 18.111 3.955 10.417 1.00 67.06 103 GLY A O 1
ATOM 875 N N . ASP A 1 104 ? 18.951 5.271 8.793 1.00 76.25 104 ASP A N 1
ATOM 876 C CA . ASP A 1 104 ? 18.708 6.559 9.460 1.00 76.25 104 ASP A CA 1
ATOM 877 C C . ASP A 1 104 ? 17.261 7.063 9.308 1.00 76.25 104 ASP A C 1
ATOM 879 O O . ASP A 1 104 ? 16.924 8.128 9.819 1.00 76.25 104 ASP A O 1
ATOM 883 N N . ALA A 1 105 ? 16.372 6.329 8.629 1.00 82.62 105 ALA A N 1
ATOM 884 C CA . ALA A 1 105 ? 15.047 6.838 8.269 1.00 82.62 105 ALA A CA 1
ATOM 885 C C . ALA A 1 105 ? 14.158 7.119 9.490 1.00 82.62 105 ALA A C 1
ATOM 887 O O . ALA A 1 105 ? 13.340 8.031 9.440 1.00 82.62 105 ALA A O 1
ATOM 888 N N . LEU A 1 106 ? 14.354 6.411 10.610 1.00 88.50 106 LEU A N 1
ATOM 889 C CA . LEU A 1 106 ? 13.689 6.770 11.869 1.00 88.50 106 LEU A CA 1
ATOM 890 C C . LEU A 1 106 ? 14.162 8.142 12.389 1.00 88.50 106 LEU A C 1
ATOM 892 O O . LEU A 1 106 ? 13.354 8.934 12.869 1.00 88.50 106 LEU A O 1
ATOM 896 N N . GLN A 1 107 ? 15.455 8.456 12.265 1.00 90.06 107 GLN A N 1
ATOM 897 C CA . GLN A 1 107 ? 15.997 9.764 12.647 1.00 90.06 107 GLN A CA 1
ATOM 898 C C . GLN A 1 107 ? 15.566 10.862 11.672 1.00 90.06 107 GLN A C 1
ATOM 900 O O . GLN A 1 107 ? 15.233 11.963 12.110 1.00 90.06 107 GLN A O 1
ATOM 905 N N . THR A 1 108 ? 15.498 10.561 10.371 1.00 89.94 108 THR A N 1
ATOM 906 C CA . THR A 1 108 ? 14.914 11.457 9.362 1.00 89.94 108 THR A CA 1
ATOM 907 C C . THR A 1 108 ? 13.463 11.785 9.707 1.00 89.94 108 THR A C 1
ATOM 909 O O . THR A 1 108 ? 13.117 12.959 9.791 1.00 89.94 108 THR A O 1
ATOM 912 N N . MET A 1 109 ? 12.650 10.771 10.025 1.00 93.50 109 MET A N 1
ATOM 913 C CA . MET A 1 109 ? 11.264 10.940 10.467 1.00 93.50 109 MET A CA 1
ATOM 914 C C . MET A 1 109 ? 11.165 11.872 11.684 1.00 93.50 109 MET A C 1
ATOM 916 O O . MET A 1 109 ? 10.390 12.827 11.681 1.00 93.50 109 MET A O 1
ATOM 920 N N . ILE A 1 110 ? 11.975 11.633 12.723 1.00 93.81 110 ILE A N 1
ATOM 921 C CA . ILE A 1 110 ? 12.004 12.479 13.926 1.00 93.81 110 ILE A CA 1
ATOM 922 C C . ILE A 1 110 ? 12.393 13.922 13.572 1.00 93.81 110 ILE A C 1
ATOM 924 O O . ILE A 1 110 ? 11.785 14.868 14.075 1.00 93.81 110 ILE A O 1
ATOM 928 N N . HIS A 1 111 ? 13.398 14.112 12.716 1.00 94.00 111 HIS A N 1
ATOM 929 C CA . HIS A 1 111 ? 13.842 15.437 12.289 1.00 94.00 111 HIS A CA 1
ATOM 930 C C . HIS A 1 111 ? 12.748 16.201 11.532 1.00 94.00 111 HIS A C 1
ATOM 932 O O . HIS A 1 111 ? 12.515 17.379 11.811 1.00 94.00 111 HIS A O 1
ATOM 938 N N . GLU A 1 112 ? 12.042 15.533 10.623 1.00 92.56 112 GLU A N 1
ATOM 939 C CA . GLU A 1 112 ? 10.931 16.135 9.890 1.00 92.56 112 GLU A CA 1
ATOM 940 C C . GLU A 1 112 ? 9.793 16.549 10.825 1.00 92.56 112 GLU A C 1
ATOM 942 O O . GLU A 1 112 ? 9.342 17.694 10.767 1.00 92.56 112 GLU A O 1
ATOM 947 N N . PHE A 1 113 ? 9.391 15.687 11.766 1.00 92.44 113 PHE A N 1
ATOM 948 C CA . PHE A 1 113 ? 8.364 16.048 12.747 1.00 92.44 113 PHE A CA 1
ATOM 949 C C . PHE A 1 113 ? 8.793 17.203 13.660 1.00 92.44 113 PHE A C 1
ATOM 951 O O . PHE A 1 113 ? 7.986 18.096 13.921 1.00 92.44 113 PHE A O 1
ATOM 958 N N . ARG A 1 114 ? 10.062 17.258 14.088 1.00 93.75 114 ARG A N 1
ATOM 959 C CA . ARG A 1 114 ? 10.612 18.411 14.830 1.00 93.75 114 ARG A CA 1
ATOM 960 C C . ARG A 1 114 ? 10.488 19.713 14.042 1.00 93.75 114 ARG A C 1
ATOM 962 O O . ARG A 1 114 ? 10.168 20.748 14.620 1.00 93.75 114 ARG A O 1
ATOM 969 N N . SER A 1 115 ? 10.755 19.668 12.737 1.00 92.25 115 SER A N 1
ATOM 970 C CA . SER A 1 115 ? 10.625 20.834 11.863 1.00 92.25 115 SER A CA 1
ATOM 971 C C . SER A 1 115 ? 9.163 21.253 11.692 1.00 92.25 115 SER A C 1
ATOM 973 O O . SER A 1 115 ? 8.865 22.444 11.748 1.00 92.25 115 SER A O 1
ATOM 975 N N . LEU A 1 116 ? 8.254 20.290 11.512 1.00 87.62 116 LEU A N 1
ATOM 976 C CA . LEU A 1 116 ? 6.824 20.543 11.303 1.00 87.62 116 LEU A CA 1
ATOM 977 C C . LEU A 1 116 ? 6.130 21.111 12.547 1.00 87.62 116 LEU A C 1
ATOM 979 O O . LEU A 1 116 ? 5.277 21.985 12.424 1.00 87.62 116 LEU A O 1
ATOM 983 N N . TYR A 1 117 ? 6.503 20.644 13.740 1.00 85.25 117 TYR A N 1
ATOM 984 C CA . TYR A 1 117 ? 5.861 21.018 15.006 1.00 85.25 117 TYR A CA 1
ATOM 985 C C . TYR A 1 117 ? 6.686 21.994 15.852 1.00 85.25 117 TYR A C 1
ATOM 987 O O . TYR A 1 117 ? 6.458 22.112 17.052 1.00 85.25 117 TYR A O 1
ATOM 995 N N . ARG A 1 118 ? 7.629 22.722 15.243 1.00 85.31 118 ARG A N 1
ATOM 996 C CA . ARG A 1 118 ? 8.557 23.621 15.952 1.00 85.31 118 ARG A CA 1
ATOM 997 C C . ARG A 1 118 ? 7.869 24.667 16.835 1.00 85.31 118 ARG A C 1
ATOM 999 O O . ARG A 1 118 ? 8.411 25.037 17.870 1.00 85.31 118 ARG A O 1
ATOM 1006 N N . GLU A 1 119 ? 6.705 25.150 16.410 1.00 81.06 119 GLU A N 1
ATOM 1007 C CA . GLU A 1 119 ? 5.941 26.192 17.108 1.00 81.06 119 GLU A CA 1
ATOM 1008 C C . GLU A 1 119 ? 4.902 25.619 18.091 1.00 81.06 119 GLU A C 1
ATOM 1010 O O . GLU A 1 119 ? 4.390 26.351 18.931 1.00 81.06 119 GLU A O 1
ATOM 1015 N N . ASN A 1 120 ? 4.615 24.312 18.038 1.00 81.69 120 ASN A N 1
ATOM 1016 C CA . ASN A 1 120 ? 3.675 23.642 18.941 1.00 81.69 120 ASN A CA 1
ATOM 1017 C C . ASN A 1 120 ? 4.453 22.994 20.095 1.00 81.69 120 ASN A C 1
ATOM 1019 O O . ASN A 1 120 ? 4.914 21.858 19.981 1.00 81.69 120 ASN A O 1
ATOM 1023 N N . SER A 1 121 ? 4.602 23.721 21.205 1.00 83.31 121 SER A N 1
ATOM 1024 C CA . SER A 1 121 ? 5.415 23.316 22.363 1.00 83.31 121 SER A CA 1
ATOM 1025 C C . SER A 1 121 ? 5.036 21.935 22.918 1.00 83.31 121 SER A C 1
ATOM 1027 O O . SER A 1 121 ? 5.914 21.099 23.133 1.00 83.31 121 SER A O 1
ATOM 1029 N N . LYS A 1 122 ? 3.733 21.662 23.072 1.00 83.81 122 LYS A N 1
ATOM 1030 C CA . LYS A 1 122 ? 3.197 20.392 23.586 1.00 83.81 122 LYS A CA 1
ATOM 1031 C C . LYS A 1 122 ? 3.545 19.221 22.668 1.00 83.81 122 LYS A C 1
ATOM 1033 O O . LYS A 1 122 ? 4.092 18.215 23.115 1.00 83.81 122 LYS A O 1
ATOM 1038 N N . THR A 1 123 ? 3.269 19.346 21.369 1.00 85.69 123 THR A N 1
ATOM 1039 C CA . THR A 1 123 ? 3.582 18.281 20.405 1.00 85.69 123 THR A CA 1
ATOM 1040 C C . THR A 1 123 ? 5.094 18.102 20.265 1.00 85.69 123 THR A C 1
ATOM 1042 O O . THR A 1 123 ? 5.569 16.968 20.221 1.00 85.69 123 THR A O 1
ATOM 1045 N N . PHE A 1 124 ? 5.863 19.191 20.278 1.00 89.00 124 PHE A N 1
ATOM 1046 C CA . PHE A 1 124 ? 7.322 19.142 20.245 1.00 89.00 124 PHE A CA 1
ATOM 1047 C C . PHE A 1 124 ? 7.897 18.352 21.429 1.00 89.00 124 PHE A C 1
ATOM 1049 O O . PHE A 1 124 ? 8.737 17.477 21.229 1.00 89.00 124 PHE A O 1
ATOM 1056 N N . GLU A 1 125 ? 7.391 18.564 22.647 1.00 91.25 125 GLU A N 1
ATOM 1057 C CA . GLU A 1 125 ? 7.794 17.777 23.819 1.00 91.25 125 GLU A CA 1
ATOM 1058 C C . GLU A 1 125 ? 7.475 16.283 23.649 1.00 91.25 125 GLU A C 1
ATOM 1060 O O . GLU A 1 125 ? 8.316 15.432 23.954 1.00 91.25 125 GLU A O 1
ATOM 1065 N N . THR A 1 126 ? 6.307 15.936 23.092 1.00 92.12 126 THR A N 1
ATOM 1066 C CA . THR A 1 126 ? 5.983 14.524 22.810 1.00 92.12 126 THR A CA 1
ATOM 1067 C C . THR A 1 126 ? 6.922 13.893 21.778 1.00 92.12 126 THR A C 1
ATOM 1069 O O . THR A 1 126 ? 7.249 12.712 21.905 1.00 92.12 126 THR A O 1
ATOM 1072 N N . ILE A 1 127 ? 7.400 14.667 20.797 1.00 94.50 127 ILE A N 1
ATOM 1073 C CA . ILE A 1 127 ? 8.386 14.219 19.803 1.00 94.50 127 ILE A CA 1
ATOM 1074 C C . ILE A 1 127 ? 9.751 14.006 20.464 1.00 94.50 127 ILE A C 1
ATOM 1076 O O . ILE A 1 127 ? 10.392 12.988 20.213 1.00 94.50 127 ILE A O 1
ATOM 1080 N N . GLU A 1 128 ? 10.187 14.908 21.348 1.00 95.62 128 GLU A N 1
ATOM 1081 C CA . GLU A 1 128 ? 11.425 14.726 22.118 1.00 95.62 128 GLU A CA 1
ATOM 1082 C C . GLU A 1 128 ? 11.349 13.529 23.065 1.00 95.62 128 GLU A C 1
ATOM 1084 O O . GLU A 1 128 ? 12.349 12.846 23.299 1.00 95.62 128 GLU A O 1
ATOM 1089 N N . ASN A 1 129 ? 10.167 13.252 23.617 1.00 95.38 129 ASN A N 1
ATOM 1090 C CA . ASN A 1 129 ? 9.971 12.053 24.410 1.00 95.38 129 ASN A CA 1
ATOM 1091 C C . ASN A 1 129 ? 10.088 10.788 23.547 1.00 95.38 129 ASN A C 1
ATOM 1093 O O . ASN A 1 129 ? 10.877 9.897 23.855 1.00 95.38 129 ASN A O 1
ATOM 1097 N N . PHE A 1 130 ? 9.387 10.755 22.411 1.00 95.50 130 PHE A N 1
ATOM 1098 C CA . PHE A 1 130 ? 9.492 9.667 21.440 1.00 95.50 130 PHE A CA 1
ATOM 1099 C C . PHE A 1 130 ? 10.945 9.433 21.003 1.00 95.50 130 PHE A C 1
ATOM 1101 O O . PHE A 1 130 ? 11.433 8.311 21.060 1.00 95.50 130 PHE A O 1
ATOM 1108 N N . ALA A 1 131 ? 11.678 10.489 20.647 1.00 94.75 131 ALA A N 1
ATOM 1109 C CA . ALA A 1 131 ? 13.059 10.384 20.183 1.00 94.75 131 ALA A CA 1
ATOM 1110 C C . ALA A 1 131 ? 14.027 9.788 21.223 1.00 94.75 131 ALA A C 1
ATOM 1112 O O . ALA A 1 131 ? 15.053 9.228 20.840 1.00 94.75 131 ALA A O 1
ATOM 1113 N N . ARG A 1 132 ? 13.727 9.925 22.522 1.00 95.56 132 ARG A N 1
ATOM 1114 C CA . ARG A 1 132 ? 14.561 9.409 23.621 1.00 95.56 132 ARG A CA 1
ATOM 1115 C C . ARG A 1 132 ? 14.168 8.005 24.065 1.00 95.56 132 ARG A C 1
ATOM 1117 O O . ARG A 1 132 ? 15.047 7.221 24.406 1.00 95.56 132 ARG A O 1
ATOM 1124 N N . GLU A 1 133 ? 12.871 7.718 24.104 1.00 95.69 133 GLU A N 1
ATOM 1125 C CA . GLU A 1 133 ? 12.329 6.516 24.748 1.00 95.69 133 GLU A CA 1
ATOM 1126 C C . GLU A 1 133 ? 11.870 5.433 23.763 1.00 95.69 133 GLU A C 1
ATOM 1128 O O . GLU A 1 133 ? 11.616 4.303 24.179 1.00 95.69 133 GLU A O 1
ATOM 1133 N N . TYR A 1 134 ? 11.733 5.743 22.470 1.00 94.88 134 TYR A N 1
ATOM 1134 C CA . TYR A 1 134 ? 11.190 4.798 21.498 1.00 94.88 134 TYR A CA 1
ATOM 1135 C C . TYR A 1 134 ? 12.066 3.554 21.312 1.00 94.88 134 TYR A C 1
ATOM 1137 O O . TYR A 1 134 ? 13.273 3.637 21.075 1.00 94.88 134 TYR A O 1
ATOM 1145 N N . ARG A 1 135 ? 11.410 2.391 21.330 1.00 93.94 135 ARG A N 1
ATOM 1146 C CA . ARG A 1 135 ? 11.959 1.098 20.922 1.00 93.94 135 ARG A CA 1
ATOM 1147 C C . ARG A 1 135 ? 10.988 0.462 19.937 1.00 93.94 135 ARG A C 1
ATOM 1149 O O . ARG A 1 135 ? 9.778 0.565 20.127 1.00 93.94 135 ARG A O 1
ATOM 1156 N N . SER A 1 136 ? 11.511 -0.231 18.930 1.00 91.81 136 SER A N 1
ATOM 1157 C CA . SER A 1 136 ? 10.702 -0.874 17.885 1.00 91.81 136 SER A CA 1
ATOM 1158 C C . SER A 1 136 ? 9.655 -1.844 18.439 1.00 91.81 136 SER A C 1
ATOM 1160 O O . SER A 1 136 ? 8.553 -1.927 17.907 1.00 91.81 136 SER A O 1
ATOM 1162 N N . ASP A 1 137 ? 9.951 -2.514 19.555 1.00 90.88 137 ASP A N 1
ATOM 1163 C CA . ASP A 1 137 ? 9.008 -3.430 20.204 1.00 90.88 137 ASP A CA 1
ATOM 1164 C C . ASP A 1 137 ? 7.787 -2.733 20.819 1.00 90.88 137 ASP A C 1
ATOM 1166 O O . ASP A 1 137 ? 6.748 -3.375 20.968 1.00 90.88 137 ASP A O 1
ATOM 1170 N N . ASP A 1 138 ? 7.885 -1.433 21.109 1.00 91.88 138 ASP A N 1
ATOM 1171 C CA . ASP A 1 138 ? 6.836 -0.633 21.746 1.00 91.88 138 ASP A CA 1
ATOM 1172 C C . ASP A 1 138 ? 5.994 0.144 20.708 1.00 91.88 138 ASP A C 1
ATOM 1174 O O . ASP A 1 138 ? 5.224 1.040 21.063 1.00 91.88 138 ASP A O 1
ATOM 1178 N N . ALA A 1 139 ? 6.136 -0.144 19.407 1.00 94.62 139 ALA A N 1
ATOM 1179 C CA . ALA A 1 139 ? 5.529 0.657 18.340 1.00 94.62 139 ALA A CA 1
ATOM 1180 C C . ALA A 1 139 ? 3.999 0.771 18.451 1.00 94.62 139 ALA A C 1
ATOM 1182 O O . ALA A 1 13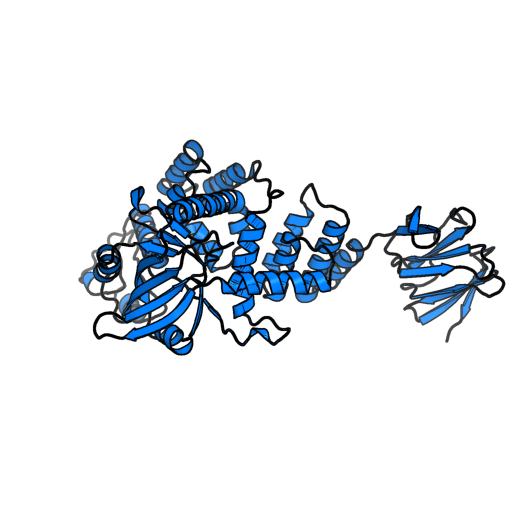9 ? 3.452 1.870 18.326 1.00 94.62 139 ALA A O 1
ATOM 1183 N N . LEU A 1 140 ? 3.300 -0.327 18.766 1.00 94.50 140 LEU A N 1
ATOM 1184 C CA . LEU A 1 140 ? 1.849 -0.288 18.996 1.00 94.50 140 LEU A CA 1
ATOM 1185 C C . LEU A 1 140 ? 1.477 0.549 20.224 1.00 94.50 140 LEU A C 1
ATOM 1187 O O . LEU A 1 140 ? 0.512 1.307 20.170 1.00 94.50 140 LEU A O 1
ATOM 1191 N N . GLN A 1 141 ? 2.262 0.489 21.300 1.00 93.44 141 GLN A N 1
ATOM 1192 C CA . GLN A 1 141 ? 2.022 1.304 22.494 1.00 93.44 141 GLN A CA 1
ATOM 1193 C C . GLN A 1 141 ? 2.174 2.797 22.171 1.00 93.44 141 GLN A C 1
ATOM 1195 O O . GLN A 1 141 ? 1.342 3.613 22.564 1.00 93.44 141 GLN A O 1
ATOM 1200 N N . TRP A 1 142 ? 3.197 3.168 21.394 1.00 94.00 142 TRP A N 1
ATOM 1201 C CA . TRP A 1 142 ? 3.380 4.543 20.922 1.00 94.00 142 TRP A CA 1
ATOM 1202 C C . TRP A 1 142 ? 2.265 5.011 19.989 1.00 94.00 142 TRP A C 1
ATOM 1204 O O . TRP A 1 142 ? 1.838 6.161 20.093 1.00 94.00 142 TRP A O 1
ATOM 1214 N N . TYR A 1 143 ? 1.754 4.129 19.129 1.00 92.88 143 TYR A N 1
ATOM 1215 C CA . TYR A 1 143 ? 0.563 4.406 18.329 1.00 92.88 143 TYR A CA 1
ATOM 1216 C C . TYR A 1 143 ? -0.667 4.666 19.220 1.00 92.88 143 TYR A C 1
ATOM 1218 O O . TYR A 1 143 ? -1.395 5.634 19.002 1.00 92.88 143 TYR A O 1
ATOM 1226 N N . LEU A 1 144 ? -0.865 3.865 20.272 1.00 91.06 144 LEU A N 1
ATOM 1227 C CA . LEU A 1 144 ? -2.003 3.980 21.193 1.00 91.06 144 LEU A CA 1
ATOM 1228 C C . LEU A 1 144 ? -1.954 5.201 22.123 1.00 91.06 144 LEU A C 1
ATOM 1230 O O . LEU A 1 144 ? -2.992 5.577 22.663 1.00 91.06 144 LEU A O 1
ATOM 1234 N N . LYS A 1 145 ? -0.806 5.880 22.271 1.00 89.31 145 LYS A N 1
ATOM 1235 C CA . LYS A 1 145 ? -0.712 7.154 23.017 1.00 89.31 145 LYS A CA 1
ATOM 1236 C C . LYS A 1 145 ? -1.468 8.316 22.351 1.00 89.31 145 LYS A C 1
ATOM 1238 O O . LYS A 1 145 ? -1.510 9.398 22.928 1.00 89.31 145 LYS A O 1
ATOM 1243 N N . LYS A 1 146 ? -2.030 8.120 21.150 1.00 82.38 146 LYS A N 1
ATOM 1244 C CA . LYS A 1 146 ? -2.850 9.106 20.416 1.00 82.38 146 LYS A CA 1
ATOM 1245 C C . LYS A 1 146 ? -2.156 10.454 20.155 1.00 82.38 146 LYS A C 1
ATOM 1247 O O . LYS A 1 146 ? -2.802 11.476 20.007 1.00 82.38 146 LYS A O 1
ATOM 1252 N N . THR A 1 147 ? -0.826 10.464 20.044 1.00 86.31 147 THR A N 1
ATOM 1253 C CA . THR A 1 147 ? -0.039 11.688 19.804 1.00 86.31 147 THR A CA 1
ATOM 1254 C C . THR A 1 147 ? 0.064 12.030 18.304 1.00 86.31 147 THR A C 1
ATOM 1256 O O . THR A 1 147 ? -0.795 11.678 17.489 1.00 86.31 147 THR A O 1
ATOM 1259 N N . PHE A 1 148 ? 1.135 12.721 17.889 1.00 87.50 148 PHE A N 1
ATOM 1260 C CA . PHE A 1 148 ? 1.410 13.041 16.485 1.00 87.50 148 PHE A CA 1
ATOM 1261 C C . PHE A 1 148 ? 1.437 11.802 15.573 1.00 87.50 148 PHE A C 1
ATOM 1263 O O . PHE A 1 148 ? 0.951 11.887 14.447 1.00 87.50 148 PHE A O 1
ATOM 1270 N N . LEU A 1 149 ? 1.928 10.648 16.046 1.00 92.00 149 LEU A N 1
ATOM 1271 C CA . LEU A 1 149 ? 1.994 9.415 15.249 1.00 92.00 149 LEU A CA 1
ATOM 1272 C C . LEU A 1 149 ? 0.602 8.915 14.871 1.00 92.00 149 LEU A C 1
ATOM 1274 O O . LEU A 1 149 ? 0.324 8.726 13.691 1.00 92.00 149 LEU A O 1
ATOM 1278 N N . TYR A 1 150 ? -0.290 8.774 15.853 1.00 89.31 150 TYR A N 1
ATOM 1279 C CA . TYR A 1 150 ? -1.663 8.319 15.634 1.00 89.31 150 TYR A CA 1
ATOM 1280 C C . TYR A 1 150 ? -2.391 9.193 14.609 1.00 89.31 150 TYR A C 1
ATOM 1282 O O . TYR A 1 150 ? -2.961 8.684 13.642 1.00 89.31 150 TYR A O 1
ATOM 1290 N N . ARG A 1 151 ? -2.331 10.519 14.789 1.00 85.62 151 ARG A N 1
ATOM 1291 C CA . ARG A 1 151 ? -2.989 11.485 13.897 1.00 85.62 151 ARG A CA 1
ATOM 1292 C C . ARG A 1 151 ? -2.425 11.410 12.480 1.00 85.62 151 ARG A C 1
ATOM 1294 O O . ARG A 1 151 ? -3.184 11.359 11.512 1.00 85.62 151 ARG A O 1
ATOM 1301 N N . THR A 1 152 ? -1.100 11.371 12.363 1.00 89.12 152 THR A N 1
ATOM 1302 C CA . THR A 1 152 ? -0.414 11.379 11.068 1.00 89.12 152 THR A CA 1
ATOM 1303 C C . THR A 1 152 ? -0.646 10.078 10.304 1.00 89.12 152 THR A C 1
ATOM 1305 O O . THR A 1 152 ? -1.009 10.120 9.134 1.00 89.12 152 THR A O 1
ATOM 1308 N N . ILE A 1 153 ? -0.525 8.926 10.967 1.00 91.69 153 ILE A N 1
ATOM 1309 C CA . ILE A 1 153 ? -0.722 7.606 10.353 1.00 91.69 153 ILE A CA 1
ATOM 1310 C C . ILE A 1 153 ? -2.160 7.442 9.865 1.00 91.69 153 ILE A C 1
ATOM 1312 O O . ILE A 1 153 ? -2.373 7.083 8.708 1.00 91.69 153 ILE A O 1
ATOM 1316 N N . ASN A 1 154 ? -3.153 7.743 10.708 1.00 87.19 154 ASN A N 1
ATOM 1317 C CA . ASN A 1 154 ? -4.557 7.593 10.321 1.00 87.19 154 ASN A CA 1
ATOM 1318 C C . ASN A 1 154 ? -4.933 8.522 9.165 1.00 87.19 154 ASN A C 1
ATOM 1320 O O . ASN A 1 154 ? -5.640 8.106 8.247 1.00 87.19 154 ASN A O 1
ATOM 1324 N N . LYS A 1 155 ? -4.418 9.758 9.157 1.00 86.12 155 LYS A N 1
ATOM 1325 C CA . LYS A 1 155 ? -4.594 10.670 8.024 1.00 86.12 155 LYS A CA 1
ATOM 1326 C C . LYS A 1 155 ? -3.948 10.102 6.759 1.00 86.12 155 LYS A C 1
ATOM 1328 O O . LYS A 1 155 ? -4.629 9.989 5.741 1.00 86.12 155 LYS A O 1
ATOM 1333 N N . ALA A 1 156 ? -2.674 9.727 6.832 1.00 90.06 156 ALA A N 1
ATOM 1334 C CA . ALA A 1 156 ? -1.900 9.266 5.689 1.00 90.06 156 ALA A CA 1
ATOM 1335 C C . ALA A 1 156 ? -2.486 7.991 5.065 1.00 90.06 156 ALA A C 1
ATOM 1337 O O . ALA A 1 156 ? -2.668 7.933 3.852 1.00 90.06 156 ALA A O 1
ATOM 1338 N N . LEU A 1 157 ? -2.892 7.011 5.880 1.00 88.75 157 LEU A N 1
ATOM 1339 C CA . LEU A 1 157 ? -3.569 5.799 5.406 1.00 88.75 157 LEU A CA 1
ATOM 1340 C C . LEU A 1 157 ? -4.930 6.104 4.771 1.00 88.75 157 LEU A C 1
ATOM 1342 O O . LEU A 1 157 ? -5.266 5.514 3.744 1.00 88.75 157 LEU A O 1
ATOM 1346 N N . LYS A 1 158 ? -5.705 7.038 5.335 1.00 84.25 158 LYS A N 1
ATOM 1347 C CA . LYS A 1 158 ? -7.042 7.396 4.834 1.00 84.25 158 LYS A CA 1
ATOM 1348 C C . LYS A 1 158 ? -7.000 8.043 3.450 1.00 84.25 158 LYS A C 1
ATOM 1350 O O . LYS A 1 158 ? -7.850 7.741 2.614 1.00 84.25 158 LYS A O 1
ATOM 1355 N N . VAL A 1 159 ? -6.027 8.923 3.201 1.00 84.81 159 VAL A N 1
ATOM 1356 C CA . VAL A 1 159 ? -5.865 9.607 1.901 1.00 84.81 159 VAL A CA 1
ATOM 1357 C C . VAL A 1 159 ? -4.811 8.967 0.988 1.00 84.81 159 VAL A C 1
ATOM 1359 O O . VAL A 1 159 ? -4.584 9.469 -0.111 1.00 84.81 159 VAL A O 1
ATOM 1362 N N . LYS A 1 160 ? -4.198 7.855 1.417 1.00 86.69 160 LYS A N 1
ATOM 1363 C CA . LYS A 1 160 ? -3.082 7.179 0.732 1.00 86.69 160 LYS A CA 1
ATOM 1364 C C . LYS A 1 160 ? -1.913 8.128 0.444 1.00 86.69 160 LYS A C 1
ATOM 1366 O O . LYS A 1 160 ? -1.365 8.135 -0.651 1.00 86.69 160 LYS A O 1
ATOM 1371 N N . ASP A 1 161 ? -1.560 8.971 1.410 1.00 88.88 161 ASP A N 1
ATOM 1372 C CA . ASP A 1 161 ? -0.453 9.925 1.288 1.00 88.88 161 ASP A CA 1
ATOM 1373 C C . ASP A 1 161 ? 0.887 9.181 1.346 1.00 88.88 161 ASP A C 1
ATOM 1375 O O . ASP A 1 161 ? 1.429 8.923 2.420 1.00 88.88 161 ASP A O 1
ATOM 1379 N N . ILE A 1 162 ? 1.389 8.778 0.178 1.00 86.06 162 ILE A N 1
ATOM 1380 C CA . ILE A 1 162 ? 2.625 8.001 0.059 1.00 86.06 162 ILE A CA 1
ATOM 1381 C C . ILE A 1 162 ? 3.841 8.765 0.564 1.00 86.06 162 ILE A C 1
ATOM 1383 O O . ILE A 1 162 ? 4.703 8.144 1.178 1.00 86.06 162 ILE A O 1
ATOM 1387 N N . ASP A 1 163 ? 3.903 10.080 0.362 1.00 84.81 163 ASP A N 1
ATOM 1388 C CA . ASP A 1 163 ? 5.034 10.880 0.828 1.00 84.81 163 ASP A CA 1
ATOM 1389 C C . ASP A 1 163 ? 5.092 10.829 2.363 1.00 84.81 163 ASP A C 1
ATOM 1391 O O . ASP A 1 163 ? 6.131 10.536 2.954 1.00 84.81 163 ASP A O 1
ATOM 1395 N N . GLN A 1 164 ? 3.944 10.991 3.027 1.00 89.00 164 GLN A N 1
ATOM 1396 C CA . GLN A 1 164 ? 3.862 10.896 4.482 1.00 89.00 164 GLN A CA 1
ATOM 1397 C C . GLN A 1 164 ? 4.057 9.465 5.013 1.00 89.00 164 GLN A C 1
ATOM 1399 O O . GLN A 1 164 ? 4.722 9.270 6.033 1.00 89.00 164 GLN A O 1
ATOM 1404 N N . LEU A 1 165 ? 3.518 8.447 4.336 1.00 90.12 165 LEU A N 1
ATOM 1405 C CA . LEU A 1 165 ? 3.734 7.040 4.702 1.00 90.12 165 LEU A CA 1
ATOM 1406 C C . LEU A 1 165 ? 5.194 6.623 4.529 1.00 90.12 165 LEU A C 1
ATOM 1408 O O . LEU A 1 165 ? 5.708 5.832 5.317 1.00 90.12 165 LEU A O 1
ATOM 1412 N N . TYR A 1 166 ? 5.873 7.195 3.540 1.00 83.94 166 TYR A N 1
ATOM 1413 C CA . TYR A 1 166 ? 7.294 7.006 3.321 1.00 83.94 166 TYR A CA 1
ATOM 1414 C C . TYR A 1 166 ? 8.125 7.598 4.466 1.00 83.94 166 TYR A C 1
ATOM 1416 O O . TYR A 1 166 ? 9.033 6.938 4.968 1.00 83.94 166 TYR A O 1
ATOM 1424 N N . VAL A 1 167 ? 7.792 8.798 4.942 1.00 88.19 167 VAL A N 1
ATOM 1425 C CA . VAL A 1 167 ? 8.429 9.386 6.136 1.00 88.19 167 VAL A CA 1
ATOM 1426 C C . VAL A 1 167 ? 8.212 8.493 7.361 1.00 88.19 167 VAL A C 1
ATOM 1428 O O . VAL A 1 167 ? 9.138 8.225 8.122 1.00 88.19 167 VAL A O 1
ATOM 1431 N N . LEU A 1 168 ? 7.001 7.956 7.514 1.00 92.00 168 LEU A N 1
ATOM 1432 C CA . LEU A 1 168 ? 6.614 7.062 8.609 1.00 92.00 168 LEU A CA 1
ATOM 1433 C C . LEU A 1 168 ? 7.107 5.616 8.453 1.00 92.00 168 LEU A C 1
ATOM 1435 O O . LEU A 1 168 ? 6.843 4.787 9.327 1.00 92.00 168 LEU A O 1
ATOM 1439 N N . LYS A 1 169 ? 7.807 5.278 7.367 1.00 88.50 169 LYS A N 1
ATOM 1440 C CA . LYS A 1 169 ? 8.024 3.886 6.958 1.00 88.50 169 LYS A CA 1
ATOM 1441 C C . LYS A 1 169 ? 8.700 3.009 8.004 1.00 88.50 169 LYS A C 1
ATOM 1443 O O . LYS A 1 169 ? 8.314 1.857 8.173 1.00 88.50 169 LYS A O 1
ATOM 1448 N N . SER A 1 170 ? 9.691 3.544 8.721 1.00 89.50 170 SER A N 1
ATOM 1449 C CA . SER A 1 170 ? 10.417 2.784 9.744 1.00 89.50 170 SER A CA 1
ATOM 1450 C C . SER A 1 170 ? 9.508 2.449 10.917 1.00 89.50 170 SER A C 1
ATOM 1452 O O . SER A 1 170 ? 9.468 1.307 11.355 1.00 89.50 170 SER A O 1
ATOM 1454 N N . PHE A 1 171 ? 8.713 3.423 11.361 1.00 93.94 171 PHE A N 1
ATOM 1455 C CA . PHE A 1 171 ? 7.726 3.203 12.409 1.00 93.94 171 PHE A CA 1
ATOM 1456 C C . PHE A 1 171 ? 6.621 2.240 11.949 1.00 93.94 171 PHE A C 1
ATOM 1458 O O . PHE A 1 171 ? 6.255 1.330 12.682 1.00 93.94 171 PHE A O 1
ATOM 1465 N N . MET A 1 172 ? 6.120 2.376 10.717 1.00 93.38 172 MET A N 1
ATOM 1466 C CA . MET A 1 172 ? 5.090 1.476 10.178 1.00 93.38 172 MET A CA 1
ATOM 1467 C C . MET A 1 172 ? 5.592 0.040 9.983 1.00 93.38 172 MET A C 1
ATOM 1469 O O . MET A 1 172 ? 4.824 -0.907 10.178 1.00 93.38 172 MET A O 1
ATOM 1473 N N . LYS A 1 173 ? 6.875 -0.144 9.652 1.00 92.06 173 LYS A N 1
ATOM 1474 C CA . LYS A 1 173 ? 7.523 -1.459 9.648 1.00 92.06 173 LYS A CA 1
ATOM 1475 C C . LYS A 1 173 ? 7.521 -2.073 11.048 1.00 92.06 173 LYS A C 1
ATOM 1477 O O . LYS A 1 173 ? 7.104 -3.219 11.195 1.00 92.06 173 LYS A O 1
ATOM 1482 N N . ASP A 1 174 ? 7.906 -1.308 12.066 1.00 93.12 174 ASP A N 1
ATOM 1483 C CA . ASP A 1 174 ? 7.909 -1.767 13.460 1.00 93.12 174 ASP A CA 1
ATOM 1484 C C . ASP A 1 174 ? 6.485 -2.094 13.954 1.00 93.12 174 ASP A C 1
ATOM 1486 O O . ASP A 1 174 ? 6.266 -3.131 14.580 1.00 93.12 174 ASP A O 1
ATOM 1490 N N . VAL A 1 175 ? 5.484 -1.277 13.594 1.00 94.06 175 VAL A N 1
ATOM 1491 C CA . VAL A 1 175 ? 4.056 -1.565 13.840 1.00 94.06 175 VAL A CA 1
ATOM 1492 C C . VAL A 1 175 ? 3.653 -2.900 13.211 1.00 94.06 175 VAL A C 1
ATOM 1494 O O . VAL A 1 175 ? 3.037 -3.730 13.878 1.00 94.06 175 VAL A O 1
ATOM 1497 N N . THR A 1 176 ? 4.032 -3.137 11.953 1.00 92.00 176 THR A N 1
ATOM 1498 C CA . THR A 1 176 ? 3.731 -4.388 11.236 1.00 92.00 176 THR A CA 1
ATOM 1499 C C . THR A 1 176 ? 4.387 -5.591 11.918 1.00 92.00 176 THR A C 1
ATOM 1501 O O . THR A 1 176 ? 3.743 -6.616 12.125 1.00 92.00 176 THR A O 1
ATOM 1504 N N . GLN A 1 177 ? 5.642 -5.458 12.356 1.00 91.44 177 GLN A N 1
ATOM 1505 C CA . GLN A 1 177 ? 6.339 -6.503 13.110 1.00 91.44 177 GLN A CA 1
ATOM 1506 C C . GLN A 1 177 ? 5.688 -6.786 14.468 1.00 91.44 177 GLN A C 1
ATOM 1508 O O . GLN A 1 177 ? 5.596 -7.947 14.870 1.00 91.44 177 GLN A O 1
ATOM 1513 N N . CYS A 1 178 ? 5.197 -5.752 15.156 1.00 93.00 178 CYS A N 1
ATOM 1514 C CA . CYS A 1 178 ? 4.432 -5.925 16.386 1.00 93.00 178 CYS A CA 1
ATOM 1515 C C . CYS A 1 178 ? 3.138 -6.710 16.131 1.00 93.00 178 CYS A C 1
ATOM 1517 O O . CYS A 1 178 ? 2.872 -7.656 16.864 1.00 93.00 178 CYS A O 1
ATOM 1519 N N . PHE A 1 179 ? 2.382 -6.394 15.071 1.00 93.62 179 PHE A N 1
ATOM 1520 C CA . PHE A 1 179 ? 1.202 -7.180 14.681 1.00 93.62 179 PHE A CA 1
ATOM 1521 C C . PHE A 1 179 ? 1.543 -8.656 14.446 1.00 93.62 179 PHE A C 1
ATOM 1523 O O . PHE A 1 179 ? 0.887 -9.518 15.019 1.00 93.62 179 PHE A O 1
ATOM 1530 N N . ILE A 1 180 ? 2.608 -8.955 13.693 1.00 90.38 180 ILE A N 1
ATOM 1531 C CA . ILE A 1 180 ? 3.069 -10.337 13.453 1.00 90.38 180 ILE A CA 1
ATOM 1532 C C . ILE A 1 180 ? 3.387 -11.061 14.765 1.00 90.38 180 ILE A C 1
ATOM 1534 O O . ILE A 1 180 ? 3.018 -12.222 14.958 1.00 90.38 180 ILE A O 1
ATOM 1538 N N . ARG A 1 181 ? 4.074 -10.388 15.690 1.00 91.62 181 ARG A N 1
ATOM 1539 C CA . ARG A 1 181 ? 4.437 -10.972 16.982 1.00 91.62 181 ARG A CA 1
ATOM 1540 C C . ARG A 1 181 ? 3.213 -11.239 17.856 1.00 91.62 181 ARG A C 1
ATOM 1542 O O . ARG A 1 181 ? 3.089 -12.344 18.379 1.00 91.62 181 ARG A O 1
ATOM 1549 N N . GLU A 1 182 ? 2.339 -10.251 18.029 1.00 92.69 182 GLU A N 1
ATOM 1550 C CA . GLU A 1 182 ? 1.150 -10.393 18.875 1.00 92.69 182 GLU A CA 1
ATOM 1551 C C . GLU A 1 182 ? 0.146 -11.387 18.273 1.00 92.69 182 GLU A C 1
ATOM 1553 O O . GLU A 1 182 ? -0.435 -12.186 19.006 1.00 92.69 182 GLU A O 1
ATOM 1558 N N . HIS A 1 183 ? 0.018 -11.434 16.944 1.00 90.88 183 HIS A N 1
ATOM 1559 C CA . HIS A 1 183 ? -0.786 -12.449 16.266 1.00 90.88 183 HIS A CA 1
ATOM 1560 C C . HIS A 1 183 ? -0.271 -13.859 16.563 1.00 90.88 183 HIS A C 1
ATOM 1562 O O . HIS A 1 183 ? -1.042 -14.742 16.939 1.00 90.88 183 HIS A O 1
ATOM 1568 N N . ARG A 1 184 ? 1.047 -14.075 16.464 1.00 89.69 184 ARG A N 1
ATOM 1569 C CA . ARG A 1 184 ? 1.653 -15.375 16.773 1.00 89.69 184 ARG A CA 1
ATOM 1570 C C . ARG A 1 184 ? 1.373 -15.806 18.211 1.00 89.69 184 ARG A C 1
ATOM 1572 O O . ARG A 1 184 ? 0.956 -16.943 18.415 1.00 89.69 184 ARG A O 1
ATOM 1579 N N . LYS A 1 185 ? 1.539 -14.903 19.185 1.00 90.56 185 LYS A N 1
ATOM 1580 C CA . LYS A 1 185 ? 1.210 -15.185 20.592 1.00 90.56 185 LYS A CA 1
ATOM 1581 C C . LYS A 1 185 ? -0.256 -15.585 20.755 1.00 90.56 185 LYS A C 1
ATOM 1583 O O . LYS A 1 185 ? -0.541 -16.560 21.441 1.00 90.56 185 LYS A O 1
ATOM 1588 N N . LEU A 1 186 ? -1.176 -14.870 20.098 1.00 89.75 186 LEU A N 1
ATOM 1589 C CA . LEU A 1 186 ? -2.606 -15.181 20.129 1.00 89.75 186 LEU A CA 1
ATOM 1590 C C . LEU A 1 186 ? -2.884 -16.601 19.616 1.00 89.75 186 LEU A C 1
ATOM 1592 O O . LEU A 1 186 ? -3.610 -17.347 20.270 1.00 89.75 186 LEU A O 1
ATOM 1596 N N . ILE A 1 187 ? -2.287 -17.005 18.493 1.00 87.69 187 ILE A N 1
ATOM 1597 C CA . ILE A 1 187 ? -2.454 -18.363 17.951 1.00 87.69 187 ILE A CA 1
ATOM 1598 C C . ILE A 1 187 ? -1.845 -19.422 18.885 1.00 87.69 187 ILE A C 1
ATOM 1600 O O . ILE A 1 187 ? -2.450 -20.472 19.104 1.00 87.69 187 ILE A O 1
ATOM 1604 N N . GLU A 1 188 ? -0.693 -19.138 19.499 1.00 88.94 188 GLU A N 1
ATOM 1605 C CA . GLU A 1 188 ? -0.037 -20.031 20.466 1.00 88.94 188 GLU A CA 1
ATOM 1606 C C . GLU A 1 188 ? -0.884 -20.290 21.725 1.00 88.94 188 GLU A C 1
ATOM 1608 O O . GLU A 1 188 ? -0.724 -21.336 22.356 1.00 88.94 188 GLU A O 1
ATOM 1613 N N . THR A 1 189 ? -1.836 -19.408 22.066 1.00 88.25 189 THR A N 1
ATOM 1614 C CA . THR A 1 189 ? -2.789 -19.662 23.165 1.00 88.25 189 THR A CA 1
ATOM 1615 C C . THR A 1 189 ? -3.724 -20.849 22.902 1.00 88.25 189 THR A C 1
ATOM 1617 O O . THR A 1 189 ? -4.333 -21.366 23.839 1.00 88.25 189 THR A O 1
ATOM 1620 N N . GLY A 1 190 ? -3.873 -21.280 21.642 1.00 85.19 190 GLY A N 1
ATOM 1621 C CA . GLY A 1 190 ? -4.799 -22.343 21.242 1.00 85.19 190 GLY A CA 1
ATOM 1622 C C . GLY A 1 190 ? -6.275 -21.929 21.255 1.00 85.19 190 GLY A C 1
ATOM 1623 O O . GLY A 1 190 ? -7.155 -22.784 21.159 1.00 85.19 190 GLY A O 1
ATOM 1624 N N . LYS A 1 191 ? -6.574 -20.631 21.389 1.00 88.25 191 LYS A N 1
ATOM 1625 C CA . LYS A 1 191 ? -7.939 -20.100 21.335 1.00 88.25 191 LYS A CA 1
ATOM 1626 C C . LYS A 1 191 ? -8.525 -20.305 19.936 1.00 88.25 191 LYS A C 1
ATOM 1628 O O . LYS A 1 191 ? -7.962 -19.838 18.956 1.00 88.25 191 LYS A O 1
ATOM 1633 N N . GLU A 1 192 ? -9.677 -20.967 19.844 1.00 90.25 192 GLU A N 1
ATOM 1634 C CA . GLU A 1 192 ? -10.315 -21.255 18.547 1.00 90.25 192 GLU A CA 1
ATOM 1635 C C . GLU A 1 192 ? -11.103 -20.062 17.998 1.00 90.25 192 GLU A C 1
ATOM 1637 O O . GLU A 1 192 ? -11.151 -19.827 16.793 1.00 90.25 192 GLU A O 1
ATOM 1642 N N . LYS A 1 193 ? -11.744 -19.300 18.888 1.00 92.56 193 LYS A N 1
ATOM 1643 C CA . LYS A 1 193 ? -12.625 -18.190 18.522 1.00 92.56 193 LYS A CA 1
ATOM 1644 C C . LYS A 1 193 ? -12.370 -16.971 19.379 1.00 92.56 193 LYS A C 1
ATOM 1646 O O . LYS A 1 193 ? -12.168 -17.070 20.590 1.00 92.56 193 LYS A O 1
ATOM 1651 N N . LEU A 1 194 ? -12.474 -15.810 18.754 1.00 93.94 194 LEU A N 1
ATOM 1652 C CA . LEU A 1 194 ? -12.400 -14.515 19.408 1.00 93.94 194 LEU A CA 1
ATOM 1653 C C . LEU A 1 194 ? -13.581 -13.659 18.942 1.00 93.94 194 LEU A C 1
ATOM 1655 O O . LEU A 1 194 ? -13.864 -13.587 17.752 1.00 93.94 194 LEU A O 1
ATOM 1659 N N . ILE A 1 195 ? -14.282 -13.032 19.885 1.00 96.56 195 ILE A N 1
ATOM 1660 C CA . ILE A 1 195 ? -15.358 -12.083 19.592 1.00 96.56 195 ILE A CA 1
ATOM 1661 C C . ILE A 1 195 ? -14.964 -10.755 20.212 1.00 96.56 195 ILE A C 1
ATOM 1663 O O . ILE A 1 195 ? -14.621 -10.707 21.393 1.00 96.56 195 ILE A O 1
ATOM 1667 N N . VAL A 1 196 ? -15.022 -9.700 19.410 1.00 97.12 196 VAL A N 1
ATOM 1668 C CA . VAL A 1 196 ? -14.680 -8.342 19.831 1.00 97.12 196 VAL A CA 1
ATOM 1669 C C . VAL A 1 196 ? -15.728 -7.349 19.368 1.00 97.12 196 VAL A C 1
ATOM 1671 O O . VAL A 1 196 ? -16.498 -7.599 18.436 1.00 97.12 196 VAL A O 1
ATOM 1674 N N . TYR A 1 197 ? -15.750 -6.211 20.045 1.00 96.19 197 TYR A N 1
ATOM 1675 C CA . TYR A 1 197 ? -16.754 -5.181 19.887 1.00 96.19 197 TYR A CA 1
ATOM 1676 C C . TYR A 1 197 ? -16.115 -3.812 19.669 1.00 96.19 197 TYR A C 1
ATOM 1678 O O . TYR A 1 197 ? -15.025 -3.517 20.169 1.00 96.19 197 TYR A O 1
ATOM 1686 N N . ARG A 1 198 ? -16.822 -2.950 18.938 1.00 93.56 198 ARG A N 1
ATOM 1687 C CA . ARG A 1 198 ? -16.482 -1.530 18.802 1.00 93.56 198 ARG A CA 1
ATOM 1688 C C . ARG A 1 198 ? -17.751 -0.693 18.763 1.00 93.56 198 ARG A C 1
ATOM 1690 O O . ARG A 1 198 ? -18.585 -0.883 17.880 1.00 93.56 198 ARG A O 1
ATOM 1697 N N . GLY A 1 199 ? -17.870 0.245 19.697 1.00 90.06 199 GLY A N 1
ATOM 1698 C CA . GLY A 1 199 ? -18.891 1.283 19.653 1.00 90.06 199 GLY A CA 1
ATOM 1699 C C . GLY A 1 199 ? -18.461 2.434 18.748 1.00 90.06 199 GLY A C 1
ATOM 1700 O O . GLY A 1 199 ? -17.308 2.865 18.786 1.00 90.06 199 GLY A O 1
ATOM 1701 N N . MET A 1 200 ? -19.373 2.929 17.913 1.00 86.81 200 MET A N 1
ATOM 1702 C CA . MET A 1 200 ? -19.144 4.111 17.075 1.00 86.81 200 MET A CA 1
ATOM 1703 C C . MET A 1 200 ? -20.454 4.797 16.677 1.00 86.81 200 MET A C 1
ATOM 1705 O O . MET A 1 200 ? -21.546 4.336 17.009 1.00 86.81 200 MET A O 1
ATOM 1709 N N . LYS A 1 201 ? -20.341 5.920 15.966 1.00 81.56 201 LYS A N 1
ATOM 1710 C CA . LYS A 1 201 ? -21.471 6.671 15.419 1.00 81.56 201 LYS A CA 1
ATOM 1711 C C . LYS A 1 201 ? -21.286 6.846 13.918 1.00 81.56 201 LYS A C 1
ATOM 1713 O O . LYS A 1 201 ? -20.236 7.317 13.499 1.00 81.56 201 LYS A O 1
ATOM 1718 N N . LEU A 1 202 ? -22.304 6.521 13.126 1.00 82.62 202 LEU A N 1
ATOM 1719 C CA . LEU A 1 202 ? -22.310 6.777 11.681 1.00 82.62 202 LEU A CA 1
ATOM 1720 C C . LEU A 1 202 ? -23.571 7.543 11.275 1.00 82.62 202 LEU A C 1
ATOM 1722 O O . LEU A 1 202 ? -24.575 7.547 11.993 1.00 82.62 202 LEU A O 1
ATOM 1726 N N . SER A 1 203 ? -23.521 8.197 10.116 1.00 81.69 203 SER A N 1
ATOM 1727 C CA . SER A 1 203 ? -24.716 8.788 9.513 1.00 81.69 203 SER A CA 1
ATOM 1728 C C . SER A 1 203 ? -25.647 7.709 8.953 1.00 81.69 203 SER A C 1
ATOM 1730 O O . SER A 1 203 ? -25.226 6.584 8.676 1.00 81.69 203 SER A O 1
ATOM 1732 N N . ARG A 1 204 ? -26.916 8.066 8.724 1.00 82.44 204 ARG A N 1
ATOM 1733 C CA . ARG A 1 204 ? -27.883 7.168 8.071 1.00 82.44 204 ARG A CA 1
ATOM 1734 C C . ARG A 1 204 ? -27.395 6.706 6.698 1.00 82.44 204 ARG A C 1
ATOM 1736 O O . ARG A 1 204 ? -27.359 5.506 6.466 1.00 82.44 204 ARG A O 1
ATOM 1743 N N . ASP A 1 205 ? -26.883 7.622 5.876 1.00 82.62 205 ASP A N 1
ATOM 1744 C CA . ASP A 1 205 ? -26.308 7.309 4.560 1.00 82.62 205 ASP A CA 1
ATOM 1745 C C . ASP A 1 205 ? -25.170 6.277 4.642 1.00 82.62 205 ASP A C 1
ATOM 1747 O O . ASP A 1 205 ? -24.978 5.457 3.747 1.00 82.62 205 ASP A O 1
ATOM 1751 N N . GLN A 1 206 ? -24.364 6.315 5.708 1.00 85.94 206 GLN A N 1
ATOM 1752 C CA . GLN A 1 206 ? -23.309 5.323 5.908 1.00 85.94 206 GLN A CA 1
ATOM 1753 C C . GLN A 1 206 ? -23.888 3.957 6.283 1.00 85.94 206 GLN A C 1
ATOM 1755 O O . GLN A 1 206 ? -23.385 2.953 5.795 1.00 85.94 206 GLN A O 1
ATOM 1760 N N . ILE A 1 207 ? -24.938 3.905 7.106 1.00 87.75 207 ILE A N 1
ATOM 1761 C CA . ILE A 1 207 ? -25.608 2.652 7.490 1.00 87.75 207 ILE A CA 1
ATOM 1762 C C . ILE A 1 207 ? -26.354 2.034 6.300 1.00 87.75 207 ILE A C 1
ATOM 1764 O O . ILE A 1 207 ? -26.342 0.814 6.129 1.00 87.75 207 ILE A O 1
ATOM 1768 N N . GLU A 1 208 ? -26.954 2.860 5.445 1.00 89.31 208 GLU A N 1
ATOM 1769 C CA . GLU A 1 208 ? -27.562 2.414 4.189 1.00 89.31 208 GLU A CA 1
ATOM 1770 C C . GLU A 1 208 ? -26.532 1.685 3.321 1.00 89.31 208 GLU A C 1
ATOM 1772 O O . GLU A 1 208 ? -26.809 0.577 2.875 1.00 89.31 208 GLU A O 1
ATOM 1777 N N . LYS A 1 209 ? -25.294 2.191 3.219 1.00 89.44 209 LYS A N 1
ATOM 1778 C CA . LYS A 1 209 ? -24.212 1.480 2.513 1.00 89.44 209 LYS A CA 1
ATOM 1779 C C . LYS A 1 209 ? -23.892 0.112 3.110 1.00 89.44 209 LYS A C 1
ATOM 1781 O O . LYS A 1 209 ? -23.624 -0.814 2.353 1.00 89.44 209 LYS A O 1
ATOM 1786 N N . PHE A 1 210 ? -23.922 -0.055 4.434 1.00 91.62 210 PHE A N 1
ATOM 1787 C CA . PHE A 1 210 ? -23.788 -1.396 5.022 1.00 91.62 210 PHE A CA 1
ATOM 1788 C C . PHE A 1 210 ? -24.945 -2.299 4.584 1.00 91.62 210 PHE A C 1
ATOM 1790 O O . PHE A 1 210 ? -24.730 -3.439 4.191 1.00 91.62 210 PHE A O 1
ATOM 1797 N N . THR A 1 211 ? -26.167 -1.775 4.589 1.00 91.75 211 THR A N 1
ATOM 1798 C CA . THR A 1 211 ? -27.360 -2.539 4.201 1.00 91.75 211 THR A CA 1
ATOM 1799 C C . THR A 1 211 ? -27.326 -2.945 2.720 1.00 91.75 211 THR A C 1
ATOM 1801 O O . THR A 1 211 ? -27.662 -4.078 2.385 1.00 91.75 211 THR A O 1
ATOM 1804 N N . GLU A 1 212 ? -26.871 -2.054 1.836 1.00 91.25 212 GLU A N 1
ATOM 1805 C CA . GLU A 1 212 ? -26.733 -2.294 0.391 1.00 91.25 212 GLU A CA 1
ATOM 1806 C C . GLU A 1 212 ? -25.655 -3.330 0.043 1.00 91.25 212 GLU A C 1
ATOM 1808 O O . GLU A 1 212 ? -25.764 -4.008 -0.976 1.00 91.25 212 GLU A O 1
ATOM 1813 N N . ASN A 1 213 ? -24.625 -3.464 0.882 1.00 90.12 213 ASN A N 1
ATOM 1814 C CA . ASN A 1 213 ? -23.464 -4.324 0.638 1.00 90.12 213 ASN A CA 1
ATOM 1815 C C . ASN A 1 213 ? -23.455 -5.555 1.562 1.00 90.12 213 ASN A C 1
ATOM 1817 O O . ASN A 1 213 ? -22.398 -6.095 1.892 1.00 90.12 213 ASN A O 1
ATOM 1821 N N . LEU A 1 214 ? -24.631 -6.011 2.004 1.00 92.69 214 LEU A N 1
ATOM 1822 C CA . LEU A 1 214 ? -24.760 -7.227 2.807 1.00 92.69 214 LEU A CA 1
ATOM 1823 C C . LEU A 1 214 ? -24.142 -8.435 2.073 1.00 92.69 214 LEU A C 1
ATOM 1825 O O . LEU A 1 214 ? -24.378 -8.642 0.884 1.00 92.69 214 LEU A O 1
ATOM 1829 N N . GLY A 1 215 ? -23.352 -9.239 2.785 1.00 89.62 215 GLY A N 1
ATOM 1830 C CA . GLY A 1 215 ? -22.631 -10.395 2.245 1.00 89.62 215 GLY A CA 1
ATOM 1831 C C . GLY A 1 215 ? -21.283 -10.066 1.595 1.00 89.62 215 GLY A C 1
ATOM 1832 O O . GLY A 1 215 ? -20.492 -10.982 1.370 1.00 89.62 215 GLY A O 1
ATOM 1833 N N . GLN A 1 216 ? -20.999 -8.790 1.321 1.00 89.62 216 GLN A N 1
ATOM 1834 C CA . GLN A 1 216 ? -19.743 -8.346 0.718 1.00 89.62 216 GLN A CA 1
ATOM 1835 C C . GLN A 1 216 ? -18.604 -8.225 1.738 1.00 89.62 216 GLN A C 1
ATOM 1837 O O . GLN A 1 216 ? -18.813 -8.262 2.954 1.00 89.62 216 GLN A O 1
ATOM 1842 N N . LEU A 1 217 ? -17.381 -8.040 1.234 1.00 89.19 217 LEU A N 1
ATOM 1843 C CA . LEU A 1 217 ? -16.236 -7.716 2.076 1.00 89.19 217 LEU A CA 1
ATOM 1844 C C . LEU A 1 217 ? -16.184 -6.222 2.383 1.00 89.19 217 LEU A C 1
ATOM 1846 O O . LEU A 1 217 ? -16.521 -5.376 1.553 1.00 89.19 217 LEU A O 1
ATOM 1850 N N . ILE A 1 218 ? -15.661 -5.903 3.561 1.00 90.56 218 ILE A N 1
ATOM 1851 C CA . ILE A 1 218 ? -15.391 -4.547 4.014 1.00 90.56 218 ILE A CA 1
ATOM 1852 C C . ILE A 1 218 ? -13.986 -4.424 4.607 1.00 90.56 218 ILE A C 1
ATOM 1854 O O . ILE A 1 218 ? -13.414 -5.387 5.116 1.00 90.56 218 ILE A O 1
ATOM 1858 N N . SER A 1 219 ? -13.433 -3.215 4.583 1.00 88.69 219 SER A N 1
ATOM 1859 C CA . SER A 1 219 ? -12.172 -2.869 5.250 1.00 88.69 219 SER A CA 1
ATOM 1860 C C . SER A 1 219 ? -12.271 -1.491 5.894 1.00 88.69 219 SER A C 1
ATOM 1862 O O . SER A 1 219 ? -13.011 -0.627 5.423 1.00 88.69 219 SER A O 1
ATOM 1864 N N . THR A 1 220 ? -11.517 -1.280 6.970 1.00 83.50 220 THR A N 1
ATOM 1865 C CA . THR A 1 220 ? -11.540 -0.066 7.793 1.00 83.50 220 THR A CA 1
ATOM 1866 C C . THR A 1 220 ? -10.606 1.040 7.302 1.00 83.50 220 THR A C 1
ATOM 1868 O O . THR A 1 220 ? -10.551 2.089 7.935 1.00 83.50 220 THR A O 1
ATOM 1871 N N . ASN A 1 221 ? -9.879 0.862 6.189 1.00 80.56 221 ASN A N 1
ATOM 1872 C CA . ASN A 1 221 ? -8.956 1.868 5.626 1.00 80.56 221 ASN A CA 1
ATOM 1873 C C . ASN A 1 221 ? -7.959 2.455 6.659 1.00 80.56 221 ASN A C 1
ATOM 1875 O O . ASN A 1 221 ? -7.572 3.623 6.579 1.00 80.56 221 ASN A O 1
ATOM 1879 N N . GLY A 1 222 ? -7.586 1.668 7.668 1.00 87.19 222 GLY A N 1
ATOM 1880 C CA . GLY A 1 222 ? -6.865 2.117 8.858 1.00 87.19 222 GLY A CA 1
ATOM 1881 C C . GLY A 1 222 ? -6.892 1.055 9.956 1.00 87.19 222 GLY A C 1
ATOM 1882 O O . GLY A 1 222 ? -7.617 0.064 9.835 1.00 87.19 222 GLY A O 1
ATOM 1883 N N . ILE A 1 223 ? -6.093 1.253 11.007 1.00 91.06 223 ILE A N 1
ATOM 1884 C CA . ILE A 1 223 ? -6.042 0.334 12.153 1.00 91.06 223 ILE A CA 1
ATOM 1885 C C . ILE A 1 223 ? -7.342 0.469 12.950 1.00 91.06 223 ILE A C 1
ATOM 1887 O O . ILE A 1 223 ? -7.691 1.568 13.381 1.00 91.06 223 ILE A O 1
ATOM 1891 N N . LEU A 1 224 ? -8.044 -0.642 13.163 1.00 91.94 224 LEU A N 1
ATOM 1892 C CA . LEU A 1 224 ? -9.279 -0.680 13.941 1.00 91.94 224 LEU A CA 1
ATOM 1893 C C . LEU A 1 224 ? -8.976 -1.076 15.388 1.00 91.94 224 LEU A C 1
ATOM 1895 O O . LEU A 1 224 ? -8.412 -2.138 15.636 1.00 91.94 224 LEU A O 1
ATOM 1899 N N . ILE A 1 225 ? -9.398 -0.243 16.339 1.00 92.31 225 ILE A N 1
ATOM 1900 C CA . ILE A 1 225 ? -9.287 -0.517 17.778 1.00 92.31 225 ILE A CA 1
ATOM 1901 C C . ILE A 1 225 ? -10.606 -1.108 18.275 1.00 92.31 225 ILE A C 1
ATOM 1903 O O . ILE A 1 225 ? -11.651 -0.466 18.160 1.00 92.31 225 ILE A O 1
ATOM 1907 N N . THR A 1 226 ? -10.557 -2.297 18.868 1.00 94.56 226 THR A N 1
ATOM 1908 C CA . THR A 1 226 ? -11.713 -3.030 19.411 1.00 94.56 226 THR A CA 1
ATOM 1909 C C . THR A 1 226 ? -11.432 -3.501 20.837 1.00 94.56 226 THR A C 1
ATOM 1911 O O . THR A 1 226 ? -10.343 -3.275 21.358 1.00 94.56 226 THR A O 1
ATOM 1914 N N . THR A 1 227 ? -12.411 -4.119 21.488 1.00 95.06 227 THR A N 1
ATOM 1915 C CA . THR A 1 227 ? -12.282 -4.669 22.846 1.00 95.06 227 THR A CA 1
ATOM 1916 C C . THR A 1 227 ? -13.085 -5.960 22.967 1.00 95.06 227 THR A C 1
ATOM 1918 O O . THR A 1 227 ? -14.114 -6.106 22.300 1.00 95.06 227 THR A O 1
ATOM 1921 N N . SER A 1 228 ? -12.644 -6.908 23.797 1.00 94.38 228 SER A N 1
ATOM 1922 C CA . SER A 1 228 ? -13.452 -8.096 24.097 1.00 94.38 228 SER A CA 1
ATOM 1923 C C . SER A 1 228 ? -14.595 -7.800 25.085 1.00 94.38 228 SER A C 1
ATOM 1925 O O . SER A 1 228 ? -15.596 -8.522 25.112 1.00 94.38 228 SER A O 1
ATOM 1927 N N . ASP A 1 229 ? -14.494 -6.700 25.842 1.00 94.19 229 ASP A N 1
ATOM 1928 C CA . ASP A 1 229 ? -15.498 -6.281 26.816 1.00 94.19 229 ASP A CA 1
ATOM 1929 C C . ASP A 1 229 ? -16.629 -5.475 26.155 1.00 94.19 229 ASP A C 1
ATOM 1931 O O . ASP A 1 229 ? -16.486 -4.319 25.739 1.00 94.19 229 ASP A O 1
ATOM 1935 N N . HIS A 1 230 ? -17.810 -6.087 26.116 1.00 93.19 230 HIS A N 1
ATOM 1936 C CA . HIS A 1 230 ? -19.025 -5.469 25.597 1.00 93.19 230 HIS A CA 1
ATOM 1937 C C . HIS A 1 230 ? -19.375 -4.145 26.302 1.00 93.19 230 HIS A C 1
ATOM 1939 O O . HIS A 1 230 ? -19.876 -3.224 25.658 1.00 93.19 230 HIS A O 1
ATOM 1945 N N . LEU A 1 231 ? -19.120 -4.008 27.608 1.00 91.56 231 LEU A N 1
ATOM 1946 C CA . LEU A 1 231 ? -19.432 -2.787 28.357 1.00 91.56 231 LEU A CA 1
ATOM 1947 C C . LEU A 1 231 ? -18.531 -1.623 27.941 1.00 91.56 231 LEU A C 1
ATOM 1949 O O . LEU A 1 231 ? -19.018 -0.500 27.798 1.00 91.56 231 LEU A O 1
ATOM 1953 N N . ILE A 1 232 ? -17.246 -1.884 27.683 1.00 90.44 232 ILE A N 1
ATOM 1954 C CA . ILE A 1 232 ? -16.314 -0.864 27.185 1.00 90.44 232 ILE A CA 1
ATOM 1955 C C . ILE A 1 232 ? -16.783 -0.358 25.816 1.00 90.44 232 ILE A C 1
ATOM 1957 O O . ILE A 1 232 ? -16.861 0.854 25.602 1.00 90.44 232 ILE A O 1
ATOM 1961 N N . ALA A 1 233 ? -17.175 -1.263 24.914 1.00 90.50 233 ALA A N 1
ATOM 1962 C CA . ALA A 1 233 ? -17.712 -0.886 23.608 1.00 90.50 233 ALA A CA 1
ATOM 1963 C C . ALA A 1 233 ? -19.031 -0.097 23.714 1.00 90.50 233 ALA A C 1
ATOM 1965 O O . ALA A 1 233 ? -19.230 0.873 22.98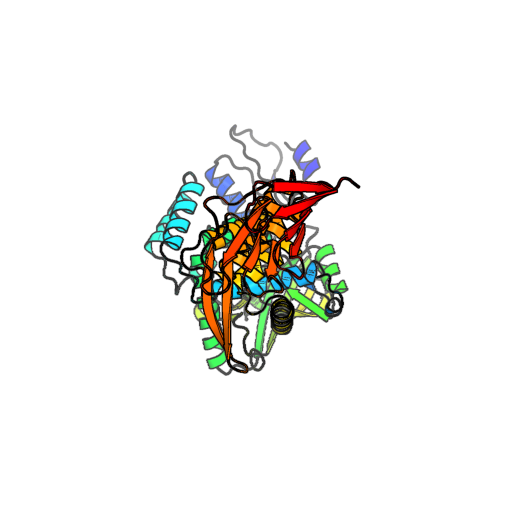8 1.00 90.50 233 ALA A O 1
ATOM 1966 N N . MET A 1 234 ? -19.916 -0.454 24.645 1.00 89.00 234 MET A N 1
ATOM 1967 C CA . MET A 1 234 ? -21.160 0.287 24.883 1.00 89.00 234 MET A CA 1
ATOM 1968 C C . MET A 1 234 ? -20.910 1.691 25.447 1.00 89.00 234 MET A C 1
ATOM 1970 O O . MET A 1 234 ? -21.573 2.644 25.038 1.00 89.00 234 MET A O 1
ATOM 1974 N N . ASN A 1 235 ? -19.919 1.864 26.325 1.00 85.56 235 ASN A N 1
ATOM 1975 C CA . ASN A 1 235 ? -19.559 3.183 26.854 1.00 85.56 235 ASN A CA 1
ATOM 1976 C C . ASN A 1 235 ? -19.062 4.138 25.753 1.00 85.56 235 ASN A C 1
ATOM 1978 O O . ASN A 1 235 ? -19.366 5.329 25.801 1.00 85.56 235 ASN A O 1
ATOM 1982 N N . GLN A 1 236 ? -18.395 3.623 24.711 1.00 81.69 236 GLN A N 1
ATOM 1983 C CA . GLN A 1 236 ? -17.995 4.414 23.530 1.00 81.69 236 GLN A CA 1
ATOM 1984 C C . GLN A 1 236 ? -19.200 4.999 22.769 1.00 81.69 236 GLN A C 1
ATOM 1986 O O . GLN A 1 236 ? -19.071 5.998 22.064 1.00 81.69 236 GLN A O 1
ATOM 1991 N N . ILE A 1 237 ? -20.381 4.392 22.908 1.00 78.56 237 ILE A N 1
ATOM 1992 C CA . ILE A 1 237 ? -21.626 4.864 22.296 1.00 78.56 237 ILE A CA 1
ATOM 1993 C C . ILE A 1 237 ? -22.287 5.934 23.180 1.00 78.56 237 ILE A C 1
ATOM 1995 O O . ILE A 1 237 ? -22.702 6.982 22.677 1.00 78.56 237 ILE A O 1
ATOM 1999 N N . ILE A 1 238 ? -22.366 5.669 24.491 1.00 67.44 238 ILE A N 1
ATOM 2000 C CA . ILE A 1 238 ? -23.134 6.455 25.472 1.00 67.44 238 ILE A CA 1
ATOM 2001 C C . ILE A 1 238 ? -22.482 7.811 25.779 1.00 67.44 238 ILE A C 1
ATOM 2003 O O . ILE A 1 238 ? -23.187 8.804 25.935 1.00 67.44 238 ILE A O 1
ATOM 2007 N N . CYS A 1 239 ? -21.150 7.893 25.842 1.00 51.78 239 CYS A N 1
ATOM 2008 C CA . CYS A 1 239 ? -20.440 9.107 26.274 1.00 51.78 239 CYS A CA 1
ATOM 2009 C C . CYS A 1 239 ? -20.501 10.290 25.286 1.00 51.78 239 CYS A C 1
ATOM 2011 O O . CYS A 1 239 ? -19.949 11.354 25.561 1.00 51.78 239 CYS A O 1
ATOM 2013 N N . ASN A 1 240 ? -21.176 10.139 24.148 1.00 54.59 240 ASN A N 1
ATOM 2014 C CA . ASN A 1 240 ? -21.082 11.077 23.040 1.00 54.59 240 ASN A CA 1
ATOM 2015 C C . ASN A 1 240 ? -22.350 11.918 22.908 1.00 54.59 240 ASN A C 1
ATOM 2017 O O . ASN A 1 240 ? -23.428 11.366 22.687 1.00 54.59 240 ASN A O 1
ATOM 2021 N N . GLN A 1 241 ? -22.193 13.247 22.938 1.00 54.25 241 GLN A N 1
ATOM 2022 C CA . GLN A 1 241 ? -23.256 14.237 22.726 1.00 54.25 241 GLN A CA 1
ATOM 2023 C C . GLN A 1 241 ? -24.204 13.835 21.579 1.00 54.25 241 GLN A C 1
ATOM 2025 O O . GLN A 1 241 ? -23.772 13.347 20.522 1.00 54.25 241 GLN A O 1
ATOM 2030 N N . GLU A 1 242 ? -25.507 14.012 21.799 1.00 53.16 242 GLU A N 1
ATOM 2031 C CA . GLU A 1 242 ? -26.561 13.784 20.810 1.00 53.16 242 GLU A CA 1
ATOM 2032 C C . GLU A 1 242 ? -26.423 14.790 19.655 1.00 53.16 242 GLU A C 1
ATOM 2034 O O . GLU A 1 242 ? -27.016 15.865 19.655 1.00 53.16 242 GLU A O 1
ATOM 2039 N N . LYS A 1 243 ? -25.621 14.459 18.636 1.00 60.62 243 LYS A N 1
ATOM 2040 C CA . LYS A 1 243 ? -25.713 15.136 17.338 1.00 60.62 243 LYS A CA 1
ATOM 2041 C C . LYS A 1 243 ? -26.916 14.550 16.597 1.00 60.62 243 LYS A C 1
ATOM 2043 O O . LYS A 1 243 ? -26.933 13.352 16.325 1.00 60.62 243 LYS A O 1
ATOM 2048 N N . ALA A 1 244 ? -27.881 15.394 16.229 1.00 57.25 244 ALA A N 1
ATOM 2049 C CA . ALA A 1 244 ? -29.194 15.010 15.685 1.00 57.25 244 ALA A CA 1
ATOM 2050 C C . ALA A 1 244 ? -29.184 14.073 14.449 1.00 57.25 244 ALA A C 1
ATOM 2052 O O . ALA A 1 244 ? -30.212 13.485 14.127 1.00 57.25 244 ALA A O 1
ATOM 2053 N N . ASN A 1 245 ? -28.039 13.902 13.772 1.00 68.44 245 ASN A N 1
ATOM 2054 C CA . ASN A 1 245 ? -27.915 13.146 12.517 1.00 68.44 245 ASN A CA 1
ATOM 2055 C C . ASN A 1 245 ? -27.007 11.904 12.597 1.00 68.44 245 ASN A C 1
ATOM 2057 O O . ASN A 1 245 ? -26.666 11.337 11.557 1.00 68.44 245 ASN A O 1
ATOM 2061 N N . LEU A 1 246 ? -26.587 11.487 13.794 1.00 78.00 246 LEU A N 1
ATOM 2062 C CA . LEU A 1 246 ? -25.740 10.307 13.977 1.00 78.00 246 LEU A CA 1
ATOM 2063 C C . LEU A 1 246 ? -26.489 9.199 14.711 1.00 78.00 246 LEU A C 1
ATOM 2065 O O . LEU A 1 246 ? -27.149 9.447 15.717 1.00 78.00 246 LEU A O 1
ATOM 2069 N N . CYS A 1 247 ? -26.334 7.971 14.229 1.00 83.56 247 CYS A N 1
ATOM 2070 C CA . CYS A 1 247 ? -26.904 6.783 14.843 1.00 83.56 247 CYS A CA 1
ATOM 2071 C C . CYS A 1 247 ? -25.812 5.987 15.559 1.00 83.56 247 CYS A C 1
ATOM 2073 O O . CYS A 1 247 ? -24.706 5.799 15.047 1.00 83.56 247 CYS A O 1
ATOM 2075 N N . SER A 1 248 ? -26.156 5.523 16.754 1.00 88.00 248 SER A N 1
ATOM 2076 C CA . SER A 1 248 ? -25.329 4.667 17.592 1.00 88.00 248 SER A CA 1
ATOM 2077 C C . SER A 1 248 ? -25.187 3.278 16.984 1.00 88.00 248 SER A C 1
ATOM 2079 O O . SER A 1 248 ? -26.184 2.636 16.645 1.00 88.00 248 SER A O 1
ATOM 2081 N N . ILE A 1 249 ? -23.949 2.809 16.852 1.00 90.44 249 ILE A N 1
ATOM 2082 C CA . ILE A 1 249 ? -23.629 1.525 16.234 1.00 90.44 249 ILE A CA 1
ATOM 2083 C C . ILE A 1 249 ? -22.724 0.718 17.141 1.00 90.44 249 ILE A C 1
ATOM 2085 O O . ILE A 1 249 ? -21.741 1.227 17.680 1.00 90.44 249 ILE A O 1
ATOM 2089 N N . LEU A 1 250 ? -23.038 -0.569 17.227 1.00 93.94 250 LEU A N 1
ATOM 2090 C CA . LEU A 1 250 ? -22.168 -1.577 17.798 1.00 93.94 250 LEU A CA 1
ATOM 2091 C C . LEU A 1 250 ? -21.703 -2.509 16.680 1.00 93.94 250 LEU A C 1
ATOM 2093 O O . LEU A 1 250 ? -22.507 -3.222 16.079 1.00 93.94 250 LEU A O 1
ATOM 2097 N N . LEU A 1 251 ? -20.402 -2.513 16.404 1.00 95.00 251 LEU A N 1
ATOM 2098 C CA . LEU A 1 251 ? -19.786 -3.552 15.588 1.00 95.00 251 LEU A CA 1
ATOM 2099 C C . LEU A 1 251 ? -19.531 -4.769 16.473 1.00 95.00 251 LEU A C 1
ATOM 2101 O O . LEU A 1 251 ? -18.928 -4.633 17.538 1.00 95.00 251 LEU A O 1
ATOM 2105 N N . LYS A 1 252 ? -19.950 -5.946 16.017 1.00 97.44 252 LYS A N 1
ATOM 2106 C CA . LYS A 1 252 ? -19.577 -7.243 16.584 1.00 97.44 252 LYS A CA 1
ATOM 2107 C C . LYS A 1 252 ? -18.771 -7.998 15.537 1.00 97.44 252 LYS A C 1
ATOM 2109 O O . LYS A 1 252 ? -19.309 -8.325 14.483 1.00 97.44 252 LYS A O 1
ATOM 2114 N N . ILE A 1 253 ? -17.506 -8.270 15.833 1.00 97.25 253 ILE A N 1
ATOM 2115 C CA . ILE A 1 253 ? -16.592 -8.969 14.929 1.00 97.25 253 ILE A CA 1
ATOM 2116 C C . ILE A 1 253 ? -16.302 -10.349 15.507 1.00 97.25 253 ILE A C 1
ATOM 2118 O O . ILE A 1 253 ? -15.844 -10.471 16.644 1.00 97.25 253 ILE A O 1
ATOM 2122 N N . GLU A 1 254 ? -16.577 -11.382 14.721 1.00 96.38 254 GLU A N 1
ATOM 2123 C CA . GLU A 1 254 ? -16.239 -12.765 15.035 1.00 96.38 254 GLU A CA 1
ATOM 2124 C C . GLU A 1 254 ? -14.987 -13.181 14.254 1.00 96.38 254 GLU A C 1
ATOM 2126 O O . GLU A 1 254 ? -14.905 -13.019 13.037 1.00 96.38 254 GLU A O 1
ATOM 2131 N N . CYS A 1 255 ? -14.003 -13.723 14.963 1.00 93.81 255 CYS A N 1
ATOM 2132 C CA . CYS A 1 255 ? -12.742 -14.189 14.406 1.00 93.81 255 CYS A CA 1
ATOM 2133 C C . CYS A 1 255 ? -12.619 -15.693 14.652 1.00 93.81 255 CYS A C 1
ATOM 2135 O O . CYS A 1 255 ? -12.562 -16.134 15.805 1.00 93.81 255 CYS A O 1
ATOM 2137 N N . ASP A 1 256 ? -12.563 -16.471 13.573 1.00 90.50 256 ASP A N 1
ATOM 2138 C CA . ASP A 1 256 ? -12.206 -17.888 13.618 1.00 90.50 256 ASP A CA 1
ATOM 2139 C C . ASP A 1 256 ? -10.688 -18.022 13.498 1.00 90.50 256 ASP A C 1
ATOM 2141 O O . ASP A 1 256 ? -10.136 -17.896 12.410 1.00 90.50 256 ASP A O 1
ATOM 2145 N N . LEU A 1 257 ? -10.014 -18.247 14.625 1.00 87.62 257 LEU A N 1
ATOM 2146 C CA . LEU A 1 257 ? -8.555 -18.253 14.706 1.00 87.62 257 LEU A CA 1
ATOM 2147 C C . LEU A 1 257 ? -7.934 -19.535 14.128 1.00 87.62 257 LEU A C 1
ATOM 2149 O O . LEU A 1 257 ? -6.757 -19.528 13.775 1.00 87.62 257 LEU A O 1
ATOM 2153 N N . LEU A 1 258 ? -8.709 -20.615 13.965 1.00 80.56 258 LEU A N 1
ATOM 2154 C CA . LEU A 1 258 ? -8.217 -21.883 13.407 1.00 80.56 258 LEU A CA 1
ATOM 2155 C C . LEU A 1 258 ? -7.910 -21.790 11.906 1.00 80.56 258 LEU A C 1
ATOM 2157 O O . LEU A 1 258 ? -7.071 -22.532 11.395 1.00 80.56 258 LEU A O 1
ATOM 2161 N N . HIS A 1 259 ? -8.576 -20.875 11.200 1.00 76.19 259 HIS A N 1
ATOM 2162 C CA . HIS A 1 259 ? -8.469 -20.709 9.749 1.00 76.19 259 HIS A CA 1
ATOM 2163 C C . HIS A 1 259 ? -7.683 -19.446 9.339 1.00 76.19 259 HIS A C 1
ATOM 2165 O O . HIS A 1 259 ? -7.746 -19.022 8.185 1.00 76.19 259 HIS A O 1
ATOM 2171 N N . MET A 1 260 ? -6.891 -18.877 10.258 1.00 71.19 260 MET A N 1
ATOM 2172 C CA . MET A 1 260 ? -6.122 -17.631 10.068 1.00 71.19 260 MET A CA 1
ATOM 2173 C C . MET A 1 260 ? -4.714 -17.819 9.484 1.00 71.19 260 MET A C 1
ATOM 2175 O O . MET A 1 260 ? -3.855 -16.948 9.619 1.00 71.19 260 MET A O 1
ATOM 2179 N N . ASN A 1 261 ? -4.445 -18.941 8.814 1.00 63.03 261 ASN A N 1
ATOM 2180 C CA . ASN A 1 261 ? -3.122 -19.189 8.240 1.00 63.03 261 ASN A CA 1
ATOM 2181 C C . ASN A 1 261 ? -2.732 -18.084 7.239 1.00 63.03 261 ASN A C 1
ATOM 2183 O O . ASN A 1 261 ? -3.383 -17.911 6.210 1.00 63.03 261 ASN A O 1
ATOM 2187 N N . GLY A 1 262 ? -1.634 -17.378 7.532 1.00 61.47 262 GLY A N 1
ATOM 2188 C CA . GLY A 1 262 ? -1.034 -16.378 6.644 1.00 61.47 262 GLY A CA 1
ATOM 2189 C C . GLY A 1 262 ? -1.560 -14.945 6.788 1.00 61.47 262 GLY A C 1
ATOM 2190 O O . GLY A 1 262 ? -1.264 -14.132 5.915 1.00 61.47 262 GLY A O 1
ATOM 2191 N N . ILE A 1 263 ? -2.325 -14.622 7.843 1.00 67.94 263 ILE A N 1
ATOM 2192 C CA . ILE A 1 263 ? -2.908 -13.283 8.048 1.00 67.94 263 ILE A CA 1
ATOM 2193 C C . ILE A 1 263 ? -2.584 -12.741 9.445 1.00 67.94 263 ILE A C 1
ATOM 2195 O O . ILE A 1 263 ? -3.369 -12.835 10.387 1.00 67.94 263 ILE A O 1
ATOM 2199 N N . ASP A 1 264 ? -1.427 -12.089 9.543 1.00 80.31 264 ASP A N 1
ATOM 2200 C CA . ASP A 1 264 ? -0.909 -11.452 10.757 1.00 80.31 264 ASP A CA 1
ATOM 2201 C C . ASP A 1 264 ? -1.550 -10.069 11.009 1.00 80.31 264 ASP A C 1
ATOM 2203 O O . ASP A 1 264 ? -0.884 -9.032 11.011 1.00 80.31 264 ASP A O 1
ATOM 2207 N N . VAL A 1 265 ? -2.878 -10.031 11.159 1.00 84.50 265 VAL A N 1
ATOM 2208 C CA . VAL A 1 265 ? -3.640 -8.763 11.232 1.00 84.50 265 VAL A CA 1
ATOM 2209 C C . VAL A 1 265 ? -4.175 -8.428 12.615 1.00 84.50 265 VAL A C 1
ATOM 2211 O O . VAL A 1 265 ? -4.680 -7.324 12.787 1.00 84.50 265 VAL A O 1
ATOM 2214 N N . ILE A 1 266 ? -4.093 -9.341 13.585 1.00 92.75 266 ILE A N 1
ATOM 2215 C CA . ILE A 1 266 ? -4.632 -9.134 14.938 1.00 92.75 266 ILE A CA 1
ATOM 2216 C C . ILE A 1 266 ? -3.486 -8.900 15.914 1.00 92.75 266 ILE A C 1
ATOM 2218 O O . ILE A 1 266 ? -2.592 -9.736 15.998 1.00 92.75 266 ILE A O 1
ATOM 2222 N N . ALA A 1 267 ? -3.550 -7.821 16.691 1.00 93.25 267 ALA A N 1
ATOM 2223 C CA . ALA A 1 267 ? -2.728 -7.668 17.886 1.00 93.25 267 ALA A CA 1
ATOM 2224 C C . ALA A 1 267 ? -3.617 -7.741 19.128 1.00 93.25 267 ALA A C 1
ATOM 2226 O O . ALA A 1 267 ? -4.486 -6.887 19.321 1.00 93.25 267 ALA A O 1
ATOM 2227 N N . ASP A 1 268 ? -3.406 -8.774 19.942 1.00 91.69 268 ASP A N 1
ATOM 2228 C CA . ASP A 1 268 ? -4.069 -8.932 21.233 1.00 91.69 268 ASP A CA 1
ATOM 2229 C C . ASP A 1 268 ? -3.262 -8.191 22.305 1.00 91.69 268 ASP A C 1
ATOM 2231 O O . ASP A 1 268 ? -2.151 -8.591 22.647 1.00 91.69 268 ASP A O 1
ATOM 2235 N N . LEU A 1 269 ? -3.808 -7.073 22.781 1.00 90.62 269 LEU A N 1
ATOM 2236 C CA . LEU A 1 269 ? -3.232 -6.236 23.833 1.00 90.62 269 LEU A CA 1
ATOM 2237 C C . LEU A 1 269 ? -4.193 -6.154 25.032 1.00 90.62 269 LEU A C 1
ATOM 2239 O O . LEU A 1 269 ? -4.213 -5.158 25.764 1.00 90.62 269 LEU A O 1
ATOM 2243 N N . GLU A 1 270 ? -5.030 -7.181 25.217 1.00 83.50 270 GLU A N 1
ATOM 2244 C CA . GLU A 1 270 ? -6.114 -7.179 26.199 1.00 83.50 270 GLU A CA 1
ATOM 2245 C C . GLU A 1 270 ? -5.583 -7.061 27.639 1.00 83.50 270 GLU A C 1
ATOM 2247 O O . GLU A 1 270 ? -6.170 -6.340 28.443 1.00 83.50 270 GLU A O 1
ATOM 2252 N N . GLU A 1 271 ? -4.446 -7.697 27.954 1.00 81.19 271 GLU A N 1
ATOM 2253 C CA . GLU A 1 271 ? -3.856 -7.687 29.304 1.00 81.19 271 GLU A CA 1
ATOM 2254 C C . GLU A 1 271 ? -3.418 -6.288 29.764 1.00 81.19 271 GLU A C 1
ATOM 2256 O O . GLU A 1 271 ? -3.614 -5.929 30.925 1.00 81.19 271 GLU A O 1
ATOM 2261 N N . GLU A 1 272 ? -2.833 -5.493 28.865 1.00 83.38 272 GLU A N 1
ATOM 2262 C CA . GLU A 1 272 ? -2.271 -4.178 29.199 1.00 83.38 272 GLU A CA 1
ATOM 2263 C C . GLU A 1 272 ? -3.266 -3.035 28.961 1.00 83.38 272 GLU A C 1
ATOM 2265 O O . GLU A 1 272 ? -3.279 -2.058 29.713 1.00 83.38 272 GLU A O 1
ATOM 2270 N N . TYR A 1 273 ? -4.104 -3.145 27.924 1.00 85.25 273 TYR A N 1
ATOM 2271 C CA . TYR A 1 273 ? -4.914 -2.028 27.429 1.00 85.25 273 TYR A CA 1
ATOM 2272 C C . TYR A 1 273 ? -6.403 -2.346 27.277 1.00 85.25 273 TYR A C 1
ATOM 2274 O O . TYR A 1 273 ? -7.161 -1.440 26.935 1.00 85.25 273 TYR A O 1
ATOM 2282 N N . GLN A 1 274 ? -6.841 -3.590 27.516 1.00 89.56 274 GLN A N 1
ATOM 2283 C CA . GLN A 1 274 ? -8.214 -4.052 27.233 1.00 89.56 274 GLN A CA 1
ATOM 2284 C C . GLN A 1 274 ? -8.627 -3.809 25.768 1.00 89.56 274 GLN A C 1
ATOM 2286 O O . GLN A 1 274 ? -9.784 -3.494 25.461 1.00 89.56 274 GLN A O 1
ATOM 2291 N N . MET A 1 275 ? -7.643 -3.891 24.866 1.00 93.31 275 MET A N 1
ATOM 2292 C CA . MET A 1 275 ? -7.788 -3.581 23.450 1.00 93.31 275 MET A CA 1
ATOM 2293 C C . MET A 1 275 ? -7.290 -4.727 22.581 1.00 93.31 275 MET A C 1
ATOM 2295 O O . MET A 1 275 ? -6.210 -5.269 22.792 1.00 93.31 275 MET A O 1
ATOM 2299 N N . ILE A 1 276 ? -8.039 -4.993 21.517 1.00 94.88 276 ILE A N 1
ATOM 2300 C CA . ILE A 1 276 ? -7.632 -5.865 20.420 1.00 94.88 276 ILE A CA 1
ATOM 2301 C C . ILE A 1 276 ? -7.637 -5.034 19.147 1.00 94.88 276 ILE A C 1
ATOM 2303 O O . ILE A 1 276 ? -8.620 -4.357 18.826 1.00 94.88 276 ILE A O 1
ATOM 2307 N N . LEU A 1 277 ? -6.524 -5.058 18.424 1.00 95.50 277 LEU A N 1
ATOM 2308 C CA . LEU A 1 277 ? -6.324 -4.245 17.233 1.00 95.50 277 LEU A CA 1
ATOM 2309 C C . LEU A 1 277 ? -6.412 -5.095 15.976 1.00 95.50 277 LEU A C 1
ATOM 2311 O O . LEU A 1 277 ? -5.869 -6.197 15.937 1.00 95.50 277 LEU A O 1
ATOM 2315 N N . PHE A 1 278 ? -7.004 -4.533 14.925 1.00 94.25 278 PHE A N 1
ATOM 2316 C CA . PHE A 1 278 ? -6.877 -5.047 13.566 1.00 94.25 278 PHE A CA 1
ATOM 2317 C C . PHE A 1 278 ? -6.044 -4.092 12.724 1.00 94.25 278 PHE A C 1
ATOM 2319 O O . PHE A 1 278 ? -6.311 -2.889 12.693 1.00 94.25 278 PHE A O 1
ATOM 2326 N N . ASN A 1 279 ? -5.039 -4.619 12.033 1.00 92.44 279 ASN A N 1
ATOM 2327 C CA . ASN A 1 279 ? -4.191 -3.839 11.145 1.00 92.44 279 ASN A CA 1
ATOM 2328 C C . ASN A 1 279 ? -4.990 -3.324 9.926 1.00 92.44 279 ASN A C 1
ATOM 2330 O O . ASN A 1 279 ? -6.078 -3.806 9.616 1.00 92.44 279 ASN A O 1
ATOM 2334 N N . SER A 1 280 ? -4.461 -2.330 9.213 1.00 89.50 280 SER A N 1
ATOM 2335 C CA . SER A 1 280 ? -5.164 -1.660 8.106 1.00 89.50 280 SER A CA 1
ATOM 2336 C C . SER A 1 280 ? -5.380 -2.525 6.858 1.00 89.50 280 SER A C 1
ATOM 2338 O O . SER A 1 280 ? -6.165 -2.148 5.994 1.00 89.50 280 SER A O 1
ATOM 2340 N N . ASN A 1 281 ? -4.733 -3.689 6.772 1.00 89.56 281 ASN A N 1
ATOM 2341 C CA . ASN A 1 281 ? -5.000 -4.733 5.779 1.00 89.56 281 ASN A CA 1
ATOM 2342 C C . ASN A 1 281 ? -6.022 -5.787 6.247 1.00 89.56 281 ASN A C 1
ATOM 2344 O O . ASN A 1 281 ? -6.261 -6.750 5.521 1.00 89.56 281 ASN A O 1
ATOM 2348 N N . ALA A 1 282 ? -6.643 -5.639 7.420 1.00 91.38 282 ALA A N 1
ATOM 2349 C CA . ALA A 1 282 ? -7.730 -6.523 7.821 1.00 91.38 282 ALA A CA 1
ATOM 2350 C C . ALA A 1 282 ? -8.964 -6.321 6.925 1.00 91.38 282 ALA A C 1
ATOM 2352 O O . ALA A 1 282 ? -9.324 -5.194 6.555 1.00 91.38 282 ALA A O 1
ATOM 2353 N N . THR A 1 283 ? -9.623 -7.432 6.597 1.00 91.81 283 THR A N 1
ATOM 2354 C CA . THR A 1 283 ? -10.904 -7.433 5.891 1.00 91.81 283 THR A CA 1
ATOM 2355 C C . THR A 1 283 ? -11.926 -8.270 6.622 1.00 91.81 283 THR A C 1
ATOM 2357 O O . THR A 1 283 ? -11.589 -9.242 7.294 1.00 91.81 283 THR A O 1
ATOM 2360 N N . PHE A 1 284 ? -13.185 -7.882 6.490 1.00 92.94 284 PHE A N 1
ATOM 2361 C CA . PHE A 1 284 ? -14.287 -8.515 7.188 1.00 92.94 284 PHE A CA 1
ATOM 2362 C C . PHE A 1 284 ? -15.417 -8.789 6.209 1.00 92.94 284 PHE A C 1
ATOM 2364 O O . PHE A 1 284 ? -15.738 -7.936 5.390 1.00 92.94 284 PHE A O 1
ATOM 2371 N N . GLN A 1 285 ? -16.044 -9.950 6.299 1.00 93.50 285 GLN A N 1
ATOM 2372 C CA . GLN A 1 285 ? -17.305 -10.208 5.627 1.00 93.50 285 GLN A CA 1
ATOM 2373 C C . GLN A 1 285 ? -18.441 -9.570 6.425 1.00 93.50 285 GLN A C 1
ATOM 2375 O O . GLN A 1 285 ? -18.552 -9.781 7.635 1.00 93.50 285 GLN A O 1
ATOM 2380 N N . LEU A 1 286 ? -19.287 -8.795 5.747 1.00 95.06 286 LEU A N 1
ATOM 2381 C CA . LEU A 1 286 ? -20.483 -8.209 6.334 1.00 95.06 286 LEU A CA 1
ATOM 2382 C C . LEU A 1 286 ? -21.617 -9.234 6.347 1.00 95.06 286 LEU A C 1
ATOM 2384 O O . LEU A 1 286 ? -22.138 -9.598 5.297 1.00 95.06 286 LEU A O 1
ATOM 2388 N N . VAL A 1 287 ? -22.003 -9.695 7.536 1.00 96.44 287 VAL A N 1
ATOM 2389 C CA . VAL A 1 287 ? -22.951 -10.810 7.693 1.00 96.44 287 VAL A CA 1
ATOM 2390 C C . VAL A 1 287 ? -24.363 -10.328 7.974 1.00 96.44 287 VAL A C 1
ATOM 2392 O O . VAL A 1 287 ? -25.314 -10.872 7.419 1.00 96.44 287 VAL A O 1
ATOM 2395 N N . ASP A 1 288 ? -24.509 -9.330 8.843 1.00 96.38 288 ASP A N 1
ATOM 2396 C CA . ASP A 1 288 ? -25.825 -8.872 9.279 1.00 96.38 288 ASP A CA 1
ATOM 2397 C C . ASP A 1 288 ? -25.815 -7.397 9.687 1.00 96.38 288 ASP A C 1
ATOM 2399 O O . ASP A 1 288 ? -24.818 -6.884 10.206 1.00 96.38 288 ASP A O 1
ATOM 2403 N N . VAL A 1 289 ? -26.950 -6.729 9.490 1.00 95.69 289 VAL A N 1
ATOM 2404 C CA . VAL A 1 289 ? -27.203 -5.344 9.905 1.00 95.69 289 VAL A CA 1
ATOM 2405 C C . VAL A 1 289 ? -28.580 -5.299 10.565 1.00 95.69 289 VAL A C 1
ATOM 2407 O O . VAL A 1 289 ? -29.609 -5.278 9.893 1.00 95.69 289 VAL A O 1
ATOM 2410 N N . LYS A 1 290 ? -28.611 -5.279 11.901 1.00 93.94 290 LYS A N 1
ATOM 2411 C CA . LYS A 1 290 ? -29.852 -5.215 12.686 1.00 93.94 290 LYS A CA 1
ATOM 2412 C C . LYS A 1 290 ? -30.061 -3.818 13.238 1.00 93.94 290 LYS A C 1
ATOM 2414 O O . LYS A 1 290 ? -29.311 -3.367 14.100 1.00 93.94 290 LYS A O 1
ATOM 2419 N N . MET A 1 291 ? -31.105 -3.153 12.770 1.00 87.75 291 MET A N 1
ATOM 2420 C CA . MET A 1 291 ? -31.514 -1.847 13.278 1.00 87.75 291 MET A CA 1
ATOM 2421 C C . MET A 1 291 ? -32.498 -2.025 14.439 1.00 87.75 291 MET A C 1
ATOM 2423 O O . MET A 1 291 ? -33.618 -2.486 14.224 1.00 87.75 291 MET A O 1
ATOM 2427 N N . ASN A 1 292 ? -32.091 -1.645 15.653 1.00 83.31 292 ASN A N 1
ATOM 2428 C CA . ASN A 1 292 ? -33.002 -1.495 16.793 1.00 83.31 292 ASN A CA 1
ATOM 2429 C C . ASN A 1 292 ? -33.294 -0.002 17.036 1.00 83.31 292 ASN A C 1
ATOM 2431 O O . ASN A 1 292 ? -32.635 0.859 16.457 1.00 83.31 292 ASN A O 1
ATOM 2435 N N . GLU A 1 293 ? -34.258 0.309 17.912 1.00 74.69 293 GLU A N 1
ATOM 2436 C CA . GLU A 1 293 ? -34.667 1.698 18.199 1.00 74.69 293 GLU A CA 1
ATOM 2437 C C . GLU A 1 293 ? -33.523 2.570 18.748 1.00 74.69 293 GLU A C 1
ATOM 2439 O O . GLU A 1 293 ? -33.450 3.751 18.420 1.00 74.69 293 GLU A O 1
ATOM 2444 N N . GLU A 1 294 ? -32.605 1.992 19.531 1.00 82.56 294 GLU A N 1
ATOM 2445 C CA . GLU A 1 294 ? -31.517 2.740 20.183 1.00 82.56 294 GLU A CA 1
ATOM 2446 C C . GLU A 1 294 ? -30.139 2.526 19.538 1.00 82.56 294 GLU A C 1
ATOM 2448 O O . GLU A 1 294 ? -29.334 3.455 19.461 1.00 82.56 294 GLU A O 1
ATOM 2453 N N . ILE A 1 295 ? -29.835 1.302 19.088 1.00 89.56 295 ILE A N 1
ATOM 2454 C CA . ILE A 1 295 ? -28.505 0.917 18.588 1.00 89.56 295 ILE A CA 1
ATOM 2455 C C . ILE A 1 295 ? -28.649 0.009 17.369 1.00 89.56 295 ILE A C 1
ATOM 2457 O O . ILE A 1 295 ? -29.395 -0.969 17.388 1.00 89.56 295 ILE A O 1
ATOM 2461 N N . THR A 1 296 ? -27.884 0.297 16.319 1.00 92.81 296 THR A N 1
ATOM 2462 C CA . THR A 1 296 ? -27.737 -0.606 15.171 1.00 92.81 296 THR A CA 1
ATOM 2463 C C . THR A 1 296 ? -26.580 -1.575 15.418 1.00 92.81 296 THR A C 1
ATOM 2465 O O . THR A 1 296 ? -25.450 -1.154 15.658 1.00 92.81 296 THR A O 1
ATOM 2468 N N . LEU A 1 297 ? -26.849 -2.878 15.358 1.00 95.31 297 LEU A N 1
ATOM 2469 C CA . LEU A 1 297 ? -25.842 -3.930 15.469 1.00 95.31 297 LEU A CA 1
ATOM 2470 C C . LEU A 1 297 ? -25.381 -4.348 14.072 1.00 95.31 297 LEU A C 1
ATOM 2472 O O . LEU A 1 297 ? -26.182 -4.836 13.277 1.00 95.31 297 LEU A O 1
ATOM 2476 N N . ILE A 1 298 ? -24.086 -4.215 13.802 1.00 95.88 298 ILE A N 1
ATOM 2477 C C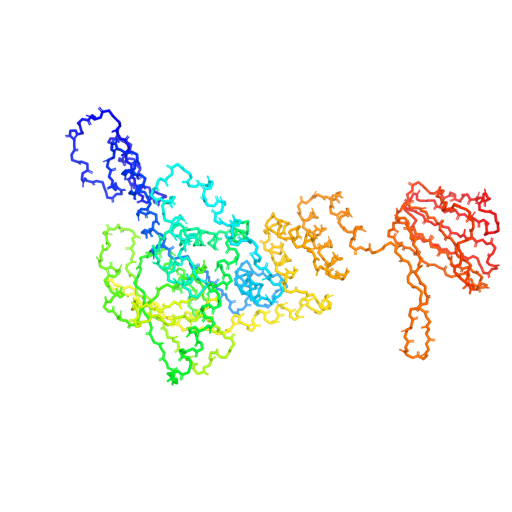A . ILE A 1 298 ? -23.460 -4.694 12.565 1.00 95.88 298 ILE A CA 1
ATOM 2478 C C . ILE A 1 298 ? -22.596 -5.903 12.912 1.00 95.88 298 ILE A C 1
ATOM 2480 O O . ILE A 1 298 ? -21.697 -5.808 13.751 1.00 95.88 298 ILE A O 1
ATOM 2484 N N . GLN A 1 299 ? -22.879 -7.041 12.283 1.00 97.69 299 GLN A N 1
ATOM 2485 C CA . GLN A 1 299 ? -22.151 -8.287 12.496 1.00 97.69 299 GLN A CA 1
ATOM 2486 C C . GLN A 1 299 ? -21.175 -8.538 11.356 1.00 97.69 299 GLN A C 1
ATOM 2488 O O . GLN A 1 299 ? -21.544 -8.524 10.180 1.00 97.69 299 GLN A O 1
ATOM 2493 N N . LEU A 1 300 ? -19.929 -8.787 11.735 1.00 96.75 300 LEU A N 1
ATOM 2494 C CA . LEU A 1 300 ? -18.799 -8.965 10.844 1.00 96.75 300 LEU A CA 1
ATOM 2495 C C . LEU A 1 300 ? -18.083 -10.271 11.178 1.00 96.75 300 LEU A C 1
ATOM 2497 O O . LEU A 1 300 ? -17.974 -10.636 12.348 1.00 96.75 300 LEU A O 1
ATOM 2501 N N . ILE A 1 301 ? -17.541 -10.934 10.164 1.00 95.00 301 ILE A N 1
ATOM 2502 C CA . ILE A 1 301 ? -16.626 -12.066 10.337 1.00 95.00 301 ILE A CA 1
ATOM 2503 C C . ILE A 1 301 ? -15.282 -11.686 9.730 1.00 95.00 301 ILE A C 1
ATOM 2505 O O . ILE A 1 301 ? -15.237 -11.203 8.602 1.00 95.00 301 ILE A O 1
ATOM 2509 N N . LEU A 1 302 ? -14.184 -11.878 10.458 1.00 93.25 302 LEU A N 1
ATOM 2510 C CA . LEU A 1 302 ? -12.844 -11.669 9.909 1.00 93.25 302 LEU A CA 1
ATOM 2511 C C . LEU A 1 302 ? -12.610 -12.616 8.723 1.00 93.25 302 LEU A C 1
ATOM 2513 O O . LEU A 1 302 ? -12.823 -13.820 8.843 1.00 93.25 302 LEU A O 1
ATOM 2517 N N . SER A 1 303 ? -12.184 -12.068 7.585 1.00 89.94 303 SER A N 1
ATOM 2518 C CA . SER A 1 303 ? -12.037 -12.809 6.330 1.00 89.94 303 SER A CA 1
ATOM 2519 C C . SER A 1 303 ? -10.586 -12.861 5.864 1.00 89.94 303 SER A C 1
ATOM 2521 O O . SER A 1 303 ? -9.823 -11.906 6.031 1.00 89.94 303 SER A O 1
ATOM 2523 N N . ASN A 1 304 ? -10.228 -13.983 5.235 1.00 86.25 304 ASN A N 1
ATOM 2524 C CA . ASN A 1 304 ? -8.938 -14.198 4.589 1.00 86.25 304 ASN A CA 1
ATOM 2525 C C . ASN A 1 304 ? -8.971 -14.054 3.060 1.00 86.25 304 ASN A C 1
ATOM 2527 O O . ASN A 1 304 ? -7.932 -14.148 2.407 1.00 86.25 304 ASN A O 1
ATOM 2531 N N . GLU A 1 305 ? -10.137 -13.782 2.476 1.00 82.94 305 GLU A N 1
ATOM 2532 C CA . GLU A 1 305 ? -10.321 -13.740 1.022 1.00 82.94 305 GLU A CA 1
ATOM 2533 C C . GLU A 1 305 ? -9.448 -12.678 0.334 1.00 82.94 305 GLU A C 1
ATOM 2535 O O . GLU A 1 305 ? -9.027 -12.855 -0.814 1.00 82.94 305 GLU A O 1
ATOM 2540 N N . SER A 1 306 ? -9.115 -11.588 1.035 1.00 81.81 306 SER A N 1
ATOM 2541 C CA . SER A 1 306 ? -8.232 -10.536 0.520 1.00 81.81 306 SER A CA 1
ATOM 2542 C C . SER A 1 306 ? -6.836 -11.046 0.161 1.00 81.81 306 SER A C 1
ATOM 2544 O O . SER A 1 306 ? -6.212 -10.533 -0.770 1.00 81.81 306 SER A O 1
ATOM 2546 N N . GLN A 1 307 ? -6.356 -12.079 0.859 1.00 82.94 307 GLN A N 1
ATOM 2547 C CA . GLN A 1 307 ? -5.069 -12.709 0.586 1.00 82.94 307 GLN A CA 1
ATOM 2548 C C . GLN A 1 307 ? -5.099 -13.458 -0.751 1.00 82.94 307 GLN A C 1
ATOM 2550 O O . GLN A 1 307 ? -4.195 -13.304 -1.572 1.00 82.94 307 GLN A O 1
ATOM 2555 N N . THR A 1 308 ? -6.175 -14.198 -1.027 1.00 83.25 308 THR A N 1
ATOM 2556 C CA . THR A 1 308 ? -6.355 -14.893 -2.310 1.00 83.25 308 THR A CA 1
ATOM 2557 C C . THR A 1 308 ? -6.420 -13.905 -3.479 1.00 83.25 308 THR A C 1
ATOM 2559 O O . THR A 1 308 ? -5.849 -14.158 -4.542 1.00 83.25 308 THR A O 1
ATOM 2562 N N . MET A 1 309 ? -7.061 -12.746 -3.289 1.00 82.44 309 MET A N 1
ATOM 2563 C CA . MET A 1 309 ? -7.093 -11.683 -4.304 1.00 82.44 309 MET A CA 1
ATOM 2564 C C . MET A 1 309 ? -5.707 -11.106 -4.579 1.00 82.44 309 MET A C 1
ATOM 2566 O O . MET A 1 309 ? -5.327 -10.947 -5.741 1.00 82.44 309 MET A O 1
ATOM 2570 N N . LYS A 1 310 ? -4.945 -10.830 -3.517 1.00 88.50 310 LYS A N 1
ATOM 2571 C CA . LYS A 1 310 ? -3.561 -10.357 -3.599 1.00 88.50 310 LYS A CA 1
ATOM 2572 C C . LYS A 1 310 ? -2.687 -11.338 -4.377 1.00 88.50 310 LYS A C 1
ATOM 2574 O O . LYS A 1 310 ? -2.017 -10.945 -5.329 1.00 88.50 310 LYS A O 1
ATOM 2579 N N . GLU A 1 311 ? -2.741 -12.621 -4.029 1.00 88.38 311 GLU A N 1
ATOM 2580 C CA . GLU A 1 311 ? -1.971 -13.675 -4.696 1.00 88.38 311 GLU A CA 1
ATOM 2581 C C . GLU A 1 311 ? -2.331 -13.806 -6.176 1.00 88.38 311 GLU A C 1
ATOM 2583 O O . GLU A 1 311 ? -1.443 -13.905 -7.025 1.00 88.38 311 GLU A O 1
ATOM 2588 N N . LYS A 1 312 ? -3.625 -13.753 -6.513 1.00 85.88 312 LYS A N 1
ATOM 2589 C CA . LYS A 1 312 ? -4.080 -13.759 -7.907 1.00 85.88 312 LYS A CA 1
ATOM 2590 C C . LYS A 1 312 ? -3.531 -12.558 -8.679 1.00 85.88 312 LYS A C 1
ATOM 2592 O O . LYS A 1 312 ? -2.963 -12.751 -9.751 1.00 85.88 312 LYS A O 1
ATOM 2597 N N . TYR A 1 313 ? -3.639 -11.349 -8.124 1.00 87.38 313 TYR A N 1
ATOM 2598 C CA . TYR A 1 313 ? -3.123 -10.125 -8.745 1.00 87.38 313 TYR A CA 1
ATOM 2599 C C . TYR A 1 313 ? -1.605 -10.186 -8.985 1.00 87.38 313 TYR A C 1
ATOM 2601 O O . TYR A 1 313 ? -1.130 -9.870 -10.082 1.00 87.38 313 TYR A O 1
ATOM 2609 N N . ILE A 1 314 ? -0.843 -10.659 -7.994 1.00 88.81 314 ILE A N 1
ATOM 2610 C CA . ILE A 1 314 ? 0.606 -10.868 -8.114 1.00 88.81 314 ILE A CA 1
ATOM 2611 C C . ILE A 1 314 ? 0.910 -11.879 -9.228 1.00 88.81 314 ILE A C 1
ATOM 2613 O O . ILE A 1 314 ? 1.759 -11.625 -10.083 1.00 88.81 314 ILE A O 1
ATOM 2617 N N . ASN A 1 315 ? 0.207 -13.013 -9.253 1.00 87.88 315 ASN A N 1
ATOM 2618 C CA . ASN A 1 315 ? 0.429 -14.070 -10.240 1.00 87.88 315 ASN A CA 1
ATOM 2619 C C . ASN A 1 315 ? 0.076 -13.627 -11.667 1.00 87.88 315 ASN A C 1
ATOM 2621 O O . ASN A 1 315 ? 0.833 -13.903 -12.598 1.00 87.88 315 ASN A O 1
ATOM 2625 N N . ASP A 1 316 ? -1.032 -12.910 -11.854 1.00 84.25 316 ASP A N 1
ATOM 2626 C CA . ASP A 1 316 ? -1.430 -12.380 -13.162 1.00 84.25 316 ASP A CA 1
ATOM 2627 C C . ASP A 1 316 ? -0.466 -11.299 -13.669 1.00 84.25 316 ASP A C 1
ATOM 2629 O O . ASP A 1 316 ? -0.188 -11.217 -14.869 1.00 84.25 316 ASP A O 1
ATOM 2633 N N . SER A 1 317 ? 0.116 -10.512 -12.765 1.00 84.25 317 SER A N 1
ATOM 2634 C CA . SER A 1 317 ? 1.165 -9.548 -13.111 1.00 84.25 317 SER A CA 1
ATOM 2635 C C . SER A 1 317 ? 2.466 -10.252 -13.504 1.00 84.25 317 SER A C 1
ATOM 2637 O O . SER A 1 317 ? 3.041 -9.943 -14.550 1.00 84.25 317 SER A O 1
ATOM 2639 N N . ARG A 1 318 ? 2.857 -11.298 -12.766 1.00 84.94 318 ARG A N 1
ATOM 2640 C CA . ARG A 1 318 ? 4.039 -12.124 -13.068 1.00 84.94 318 ARG A CA 1
ATOM 2641 C C . ARG A 1 318 ? 3.940 -12.920 -14.370 1.00 84.94 318 ARG A C 1
ATOM 2643 O O . ARG A 1 318 ? 4.962 -13.265 -14.953 1.00 84.94 318 ARG A O 1
ATOM 2650 N N . ARG A 1 319 ? 2.727 -13.195 -14.864 1.00 82.88 319 ARG A N 1
ATOM 2651 C CA . ARG A 1 319 ? 2.518 -13.790 -16.200 1.00 82.88 319 ARG A CA 1
ATOM 2652 C C . ARG A 1 319 ? 2.894 -12.844 -17.339 1.00 82.88 319 ARG A C 1
ATOM 2654 O O . ARG A 1 319 ? 3.224 -13.321 -18.420 1.00 82.88 319 ARG A O 1
ATOM 2661 N N . ARG A 1 320 ? 2.799 -11.528 -17.121 1.00 76.88 320 ARG A N 1
ATOM 2662 C CA . ARG A 1 320 ? 3.167 -10.506 -18.113 1.00 76.88 320 ARG A CA 1
ATOM 2663 C C . ARG A 1 320 ? 4.648 -10.160 -18.028 1.00 76.88 320 ARG A C 1
ATOM 2665 O O . ARG A 1 320 ? 5.302 -10.063 -19.059 1.00 76.88 320 ARG A O 1
ATOM 2672 N N . ILE A 1 321 ? 5.146 -9.988 -16.807 1.00 77.31 321 ILE A N 1
ATOM 2673 C CA . ILE A 1 321 ? 6.530 -9.619 -16.514 1.00 77.31 321 ILE A CA 1
ATOM 2674 C C . ILE A 1 321 ? 7.053 -10.627 -15.496 1.00 77.31 321 ILE A C 1
ATOM 2676 O O . ILE A 1 321 ? 6.684 -10.583 -14.319 1.00 77.31 321 ILE A O 1
ATOM 2680 N N . ALA A 1 322 ? 7.867 -11.574 -15.962 1.00 75.81 322 ALA A N 1
ATOM 2681 C CA . ALA A 1 322 ? 8.464 -12.574 -15.087 1.00 75.81 322 ALA A CA 1
ATOM 2682 C C . ALA A 1 322 ? 9.271 -11.888 -13.971 1.00 75.81 322 ALA A C 1
ATOM 2684 O O . ALA A 1 322 ? 9.892 -10.861 -14.198 1.00 75.81 322 ALA A O 1
ATOM 2685 N N . ASN A 1 323 ? 9.239 -12.455 -12.763 1.00 76.19 323 ASN A N 1
ATOM 2686 C CA . ASN A 1 323 ? 10.029 -12.007 -11.608 1.00 76.19 323 ASN A CA 1
ATOM 2687 C C . ASN A 1 323 ? 9.822 -10.558 -11.125 1.00 76.19 323 ASN A C 1
ATOM 2689 O O . ASN A 1 323 ? 10.618 -10.100 -10.312 1.00 76.19 323 ASN A O 1
ATOM 2693 N N . ILE A 1 324 ? 8.743 -9.865 -11.515 1.00 84.25 324 ILE A N 1
ATOM 2694 C CA . ILE A 1 324 ? 8.469 -8.520 -10.983 1.00 84.25 324 ILE A CA 1
ATOM 2695 C C . ILE A 1 324 ? 8.423 -8.516 -9.442 1.00 84.25 324 ILE A C 1
ATOM 2697 O O . ILE A 1 324 ? 7.733 -9.338 -8.811 1.00 84.25 324 ILE A O 1
ATOM 2701 N N . SER A 1 325 ? 9.185 -7.597 -8.845 1.00 87.31 325 SER A N 1
ATOM 2702 C CA . SER A 1 325 ? 9.249 -7.395 -7.399 1.00 87.31 325 SER A CA 1
ATOM 2703 C C . SER A 1 325 ? 7.968 -6.740 -6.869 1.00 87.31 325 SER A C 1
ATOM 2705 O O . SER A 1 325 ? 7.241 -6.055 -7.594 1.00 87.31 325 SER A O 1
ATOM 2707 N N . LEU A 1 326 ? 7.657 -6.976 -5.589 1.00 89.56 326 LEU A N 1
ATOM 2708 C CA . LEU A 1 326 ? 6.443 -6.428 -4.973 1.00 89.56 326 LEU A CA 1
ATOM 2709 C C . LEU A 1 326 ? 6.501 -4.902 -4.848 1.00 89.56 326 LEU A C 1
ATOM 2711 O O . LEU A 1 326 ? 5.458 -4.263 -4.953 1.00 89.56 326 LEU A O 1
ATOM 2715 N N . ASP A 1 327 ? 7.697 -4.325 -4.700 1.00 88.94 327 ASP A N 1
ATOM 2716 C CA . ASP A 1 327 ? 7.890 -2.874 -4.697 1.00 88.94 327 ASP A CA 1
ATOM 2717 C C . ASP A 1 327 ? 7.421 -2.273 -6.022 1.00 88.94 327 ASP A C 1
ATOM 2719 O O . ASP A 1 327 ? 6.531 -1.426 -6.053 1.00 88.94 327 ASP A O 1
ATOM 2723 N N . ILE A 1 328 ? 7.923 -2.779 -7.149 1.00 91.31 328 ILE A N 1
ATOM 2724 C CA . ILE A 1 328 ? 7.548 -2.238 -8.459 1.00 91.31 328 ILE A CA 1
ATOM 2725 C C . ILE A 1 328 ? 6.063 -2.472 -8.739 1.00 91.31 328 ILE A C 1
ATOM 2727 O O . ILE A 1 328 ? 5.371 -1.575 -9.227 1.00 91.31 328 ILE A O 1
ATOM 2731 N N . LEU A 1 329 ? 5.548 -3.647 -8.368 1.00 92.06 329 LEU A N 1
ATOM 2732 C CA . LEU A 1 329 ? 4.135 -3.972 -8.520 1.00 92.06 329 LEU A CA 1
ATOM 2733 C C . LEU A 1 329 ? 3.223 -3.031 -7.713 1.00 92.06 329 LEU A C 1
ATOM 2735 O O . LEU A 1 329 ? 2.145 -2.670 -8.186 1.00 92.06 329 LEU A O 1
ATOM 2739 N N . PHE A 1 330 ? 3.645 -2.605 -6.520 1.00 93.19 330 PHE A N 1
ATOM 2740 C CA . PHE A 1 330 ? 2.917 -1.618 -5.724 1.00 93.19 330 PHE A CA 1
ATOM 2741 C C . PHE A 1 330 ? 2.896 -0.243 -6.412 1.00 93.19 330 PHE A C 1
ATOM 2743 O O . PHE A 1 330 ? 1.847 0.403 -6.476 1.00 93.19 330 PHE A O 1
ATOM 2750 N N . GLY A 1 331 ? 4.016 0.165 -7.017 1.00 92.31 331 GLY A N 1
ATOM 2751 C CA . GLY A 1 331 ? 4.091 1.363 -7.859 1.00 92.31 331 GLY A CA 1
ATOM 2752 C C . GLY A 1 331 ? 3.136 1.314 -9.057 1.00 92.31 331 GLY A C 1
ATOM 2753 O O . GLY A 1 331 ? 2.416 2.284 -9.314 1.00 92.31 331 GLY A O 1
ATOM 2754 N N . GLN A 1 332 ? 3.076 0.174 -9.749 1.00 90.69 332 GLN A N 1
ATOM 2755 C CA . GLN A 1 332 ? 2.162 -0.058 -10.874 1.00 90.69 332 GLN A CA 1
ATOM 2756 C C . GLN A 1 332 ? 0.696 -0.053 -10.441 1.00 90.69 332 GLN A C 1
ATOM 2758 O O . GLN A 1 332 ? -0.117 0.607 -11.081 1.00 90.69 332 GLN A O 1
ATOM 2763 N N . LEU A 1 333 ? 0.363 -0.688 -9.312 1.00 91.69 333 LEU A N 1
ATOM 2764 C CA . LEU A 1 333 ? -0.999 -0.670 -8.777 1.00 91.69 333 LEU A CA 1
ATOM 2765 C C . LEU A 1 333 ? -1.481 0.768 -8.535 1.00 91.69 333 LEU A C 1
ATOM 2767 O O . LEU A 1 333 ? -2.601 1.118 -8.893 1.00 91.69 333 LEU A O 1
ATOM 2771 N N . MET A 1 334 ? -0.635 1.629 -7.962 1.00 91.31 334 MET A N 1
ATOM 2772 C CA . MET A 1 334 ? -0.982 3.043 -7.782 1.00 91.31 334 MET A CA 1
ATOM 2773 C C . MET A 1 334 ? -1.221 3.758 -9.116 1.00 91.31 334 MET A C 1
ATOM 2775 O O . MET A 1 334 ? -2.093 4.623 -9.205 1.00 91.31 334 MET A O 1
ATOM 2779 N N . CYS A 1 335 ? -0.479 3.388 -10.159 1.00 89.56 335 CYS A N 1
ATOM 2780 C CA . CYS A 1 335 ? -0.690 3.906 -11.504 1.00 89.56 335 CYS A CA 1
ATOM 2781 C C . CYS A 1 335 ? -2.070 3.498 -12.051 1.00 89.56 335 CYS A C 1
ATOM 2783 O O . CYS A 1 335 ? -2.844 4.367 -12.465 1.00 89.56 335 CYS A O 1
ATOM 2785 N N . ASP A 1 336 ? -2.411 2.210 -11.937 1.00 85.69 336 ASP A N 1
ATOM 2786 C CA . ASP A 1 336 ? -3.702 1.637 -12.343 1.00 85.69 336 ASP A CA 1
ATOM 2787 C C . ASP A 1 336 ? -4.880 2.260 -11.571 1.00 85.69 336 ASP A C 1
ATOM 2789 O O . ASP A 1 336 ? -5.968 2.454 -12.110 1.00 85.69 336 ASP A O 1
ATOM 2793 N N . MET A 1 337 ? -4.657 2.661 -10.316 1.00 86.44 337 MET A N 1
ATOM 2794 C CA . MET A 1 337 ? -5.636 3.370 -9.481 1.00 86.44 337 MET A CA 1
ATOM 2795 C C . MET A 1 337 ? -5.859 4.841 -9.871 1.00 86.44 337 MET A C 1
ATOM 2797 O O . MET A 1 337 ? -6.693 5.515 -9.259 1.00 86.44 337 MET A O 1
ATOM 2801 N N . GLY A 1 338 ? -5.105 5.378 -10.833 1.00 88.00 338 GLY A N 1
ATOM 2802 C CA . GLY A 1 338 ? -5.129 6.802 -11.176 1.00 88.00 338 GLY A CA 1
ATOM 2803 C C . GLY A 1 338 ? -4.324 7.692 -10.220 1.00 88.00 338 GLY A C 1
ATOM 2804 O O . GLY A 1 338 ? -4.366 8.918 -10.327 1.00 88.00 338 GLY A O 1
ATOM 2805 N N . LEU A 1 339 ? -3.568 7.107 -9.285 1.00 88.75 339 LEU A N 1
ATOM 2806 C CA . LEU A 1 339 ? -2.743 7.816 -8.303 1.00 88.75 339 LEU A CA 1
ATOM 2807 C C . LEU A 1 339 ? -1.365 8.155 -8.900 1.00 88.75 339 LEU A C 1
ATOM 2809 O O . LEU A 1 339 ? -0.322 7.893 -8.304 1.00 88.75 339 LEU A O 1
ATOM 2813 N N . TRP A 1 340 ? -1.343 8.748 -10.098 1.00 92.44 340 TRP A N 1
ATOM 2814 C CA . TRP A 1 340 ? -0.128 8.896 -10.913 1.00 92.44 340 TRP A CA 1
ATOM 2815 C C . TRP A 1 340 ? 0.980 9.711 -10.243 1.00 92.44 340 TRP A C 1
ATOM 2817 O O . TRP A 1 340 ? 2.153 9.414 -10.426 1.00 92.44 340 TRP A O 1
ATOM 2827 N N . ASN A 1 341 ? 0.635 10.737 -9.459 1.00 91.44 341 ASN A N 1
ATOM 2828 C CA . ASN A 1 341 ? 1.639 11.521 -8.728 1.00 91.44 341 ASN A CA 1
ATOM 2829 C C . ASN A 1 341 ? 2.308 10.693 -7.623 1.00 91.44 341 ASN A C 1
ATOM 2831 O O . ASN A 1 341 ? 3.525 10.732 -7.489 1.00 91.44 341 ASN A O 1
ATOM 2835 N N . GLN A 1 342 ? 1.518 9.912 -6.884 1.00 90.12 342 GLN A N 1
ATOM 2836 C CA . GLN A 1 342 ? 2.014 9.047 -5.812 1.00 90.12 342 GLN A CA 1
ATOM 2837 C C . GLN A 1 342 ? 2.851 7.897 -6.382 1.00 90.12 342 GLN A C 1
ATOM 2839 O O . GLN A 1 342 ? 3.938 7.620 -5.886 1.00 90.12 342 GLN A O 1
ATOM 2844 N N . SER A 1 343 ? 2.380 7.286 -7.475 1.00 93.25 343 SER A N 1
ATOM 2845 C CA . SER A 1 343 ? 3.127 6.275 -8.229 1.00 93.25 343 SER A CA 1
ATOM 2846 C C . SER A 1 343 ? 4.467 6.821 -8.731 1.00 93.25 343 SER A C 1
ATOM 2848 O O . SER A 1 343 ? 5.494 6.184 -8.515 1.00 93.25 343 SER A O 1
ATOM 2850 N N . GLN A 1 344 ? 4.482 8.030 -9.313 1.00 94.06 344 GLN A N 1
ATOM 2851 C CA . GLN A 1 344 ? 5.712 8.687 -9.766 1.00 94.06 344 GLN A CA 1
ATOM 2852 C C . GLN A 1 344 ? 6.719 8.850 -8.622 1.00 94.06 344 GLN A C 1
ATOM 2854 O O . GLN A 1 344 ? 7.837 8.363 -8.742 1.00 94.06 344 GLN A O 1
ATOM 2859 N N . HIS A 1 345 ? 6.329 9.504 -7.521 1.00 90.25 345 HIS A N 1
ATOM 2860 C CA . HIS A 1 345 ? 7.231 9.754 -6.390 1.00 90.25 345 HIS A CA 1
ATOM 2861 C C . HIS A 1 345 ? 7.787 8.449 -5.813 1.00 90.25 345 HIS A C 1
ATOM 2863 O O . HIS A 1 345 ? 8.981 8.339 -5.541 1.00 90.25 345 HIS A O 1
ATOM 2869 N N . TYR A 1 346 ? 6.929 7.439 -5.668 1.00 90.12 346 TYR A N 1
ATOM 2870 C CA . TYR A 1 346 ? 7.324 6.136 -5.153 1.00 90.12 346 TYR A CA 1
ATOM 2871 C C . TYR A 1 346 ? 8.315 5.412 -6.076 1.00 90.12 346 TYR A C 1
ATOM 2873 O O . TYR A 1 346 ? 9.335 4.908 -5.611 1.00 90.12 346 TYR A O 1
ATOM 2881 N N . LEU A 1 347 ? 8.059 5.385 -7.386 1.00 92.25 347 LEU A N 1
ATOM 2882 C CA . LEU A 1 347 ? 8.947 4.743 -8.357 1.00 92.25 347 LEU A CA 1
ATOM 2883 C C . LEU A 1 347 ? 10.270 5.510 -8.525 1.00 92.25 347 LEU A C 1
ATOM 2885 O O . LEU A 1 347 ? 11.322 4.884 -8.608 1.00 92.25 347 LEU A O 1
ATOM 2889 N N . GLU A 1 348 ? 10.252 6.847 -8.517 1.00 91.50 348 GLU A N 1
ATOM 2890 C CA . GLU A 1 348 ? 11.470 7.674 -8.493 1.00 91.50 348 GLU A CA 1
ATOM 2891 C C . GLU A 1 348 ? 12.293 7.419 -7.229 1.00 91.50 348 GLU A C 1
ATOM 2893 O O . GLU A 1 348 ? 13.524 7.403 -7.271 1.00 91.50 348 GLU A O 1
ATOM 2898 N N . TYR A 1 349 ? 11.627 7.195 -6.098 1.00 85.94 349 TYR A N 1
ATOM 2899 C CA . TYR A 1 349 ? 12.305 6.805 -4.876 1.00 85.94 349 TYR A CA 1
ATOM 2900 C C . TYR A 1 349 ? 12.994 5.443 -5.019 1.00 85.94 349 TYR A C 1
ATOM 2902 O O . TYR A 1 349 ? 14.184 5.341 -4.715 1.00 85.94 349 TYR A O 1
ATOM 2910 N N . LEU A 1 350 ? 12.279 4.424 -5.515 1.00 86.94 350 LEU A N 1
ATOM 2911 C CA . LEU A 1 350 ? 12.868 3.106 -5.766 1.00 86.94 350 LEU A CA 1
ATOM 2912 C C . LEU A 1 350 ? 14.078 3.217 -6.696 1.00 86.94 350 LEU A C 1
ATOM 2914 O O . LEU A 1 350 ? 15.127 2.659 -6.385 1.00 86.94 350 LEU A O 1
ATOM 2918 N N . LEU A 1 351 ? 13.956 4.004 -7.771 1.00 89.50 351 LEU A N 1
ATOM 2919 C CA . LEU A 1 351 ? 15.011 4.242 -8.757 1.00 89.50 351 LEU A CA 1
ATOM 2920 C C . LEU A 1 351 ? 16.299 4.803 -8.139 1.00 89.50 351 LEU A C 1
ATOM 2922 O O . LEU A 1 351 ? 17.399 4.456 -8.561 1.00 89.50 351 LEU A O 1
ATOM 2926 N N . ASN A 1 352 ? 16.166 5.665 -7.129 1.00 84.12 352 ASN A N 1
ATOM 2927 C CA . ASN A 1 352 ? 17.294 6.275 -6.423 1.00 84.12 352 ASN A CA 1
ATOM 2928 C C . ASN A 1 352 ? 17.891 5.367 -5.324 1.00 84.12 352 ASN A C 1
ATOM 2930 O O . ASN A 1 352 ? 18.847 5.763 -4.651 1.00 84.12 352 ASN A O 1
ATOM 2934 N N . GLY A 1 353 ? 17.337 4.169 -5.109 1.00 74.44 353 GLY A N 1
ATOM 2935 C CA . GLY A 1 353 ? 17.823 3.191 -4.138 1.00 74.44 353 GLY A CA 1
ATOM 2936 C C . GLY A 1 353 ? 19.156 2.547 -4.543 1.00 74.44 353 GLY A C 1
ATOM 2937 O O . GLY A 1 353 ? 19.424 2.291 -5.712 1.00 74.44 353 GLY A O 1
ATOM 2938 N N . SER A 1 354 ? 20.012 2.240 -3.564 1.00 56.47 354 SER A N 1
ATOM 2939 C CA . SER A 1 354 ? 21.404 1.814 -3.792 1.00 56.47 354 SER A CA 1
ATOM 2940 C C . SER A 1 354 ? 21.611 0.321 -4.111 1.00 56.47 354 SER A C 1
ATOM 2942 O O . SER A 1 354 ? 22.759 -0.115 -4.196 1.00 56.47 354 SER A O 1
ATOM 2944 N N . GLN A 1 355 ? 20.548 -0.477 -4.285 1.00 67.06 355 GLN A N 1
ATOM 2945 C CA . GLN A 1 355 ? 20.635 -1.943 -4.448 1.00 67.06 355 GLN A CA 1
ATOM 2946 C C . GLN A 1 355 ? 19.675 -2.524 -5.503 1.00 67.06 355 GLN A C 1
ATOM 2948 O O . GLN A 1 355 ? 19.134 -3.612 -5.318 1.00 67.06 355 GLN A O 1
ATOM 2953 N N . LEU A 1 356 ? 19.453 -1.825 -6.616 1.00 74.19 356 LEU A N 1
ATOM 2954 C CA . LEU A 1 356 ? 18.671 -2.380 -7.724 1.00 74.19 356 LEU A CA 1
ATOM 2955 C C . LEU A 1 356 ? 19.545 -3.253 -8.630 1.00 74.19 356 LEU A C 1
ATOM 2957 O O . LEU A 1 356 ? 20.655 -2.866 -8.999 1.00 74.19 356 LEU A O 1
ATOM 2961 N N . ASN A 1 357 ? 19.037 -4.424 -9.014 1.00 81.12 357 ASN A N 1
ATOM 2962 C CA . ASN A 1 357 ? 19.599 -5.163 -10.143 1.00 81.12 357 ASN A CA 1
ATOM 2963 C C . ASN A 1 357 ? 19.162 -4.502 -11.470 1.00 81.12 357 ASN A C 1
ATOM 2965 O O . ASN A 1 357 ? 18.262 -3.661 -11.498 1.00 81.12 357 ASN A O 1
ATOM 2969 N N . ASN A 1 358 ? 19.802 -4.880 -12.580 1.00 79.38 358 ASN A N 1
ATOM 2970 C CA . ASN A 1 358 ? 19.521 -4.274 -13.887 1.00 79.38 358 ASN A CA 1
ATOM 2971 C C . ASN A 1 358 ? 18.081 -4.522 -14.380 1.00 79.38 358 ASN A C 1
ATOM 2973 O O . ASN A 1 358 ? 17.547 -3.692 -15.109 1.00 79.38 358 ASN A O 1
ATOM 2977 N N . GLU A 1 359 ? 17.456 -5.640 -13.997 1.00 83.00 359 GLU A N 1
ATOM 2978 C CA . GLU A 1 359 ? 16.087 -5.990 -14.403 1.00 83.00 359 GLU A CA 1
ATOM 2979 C C . GLU A 1 359 ? 15.055 -5.113 -13.677 1.00 83.00 359 GLU A C 1
ATOM 2981 O O . GLU A 1 359 ? 14.192 -4.514 -14.316 1.00 83.00 359 GLU A O 1
ATOM 2986 N N . ASP A 1 360 ? 15.205 -4.943 -12.362 1.00 86.19 360 ASP A N 1
ATOM 2987 C CA . ASP A 1 360 ? 14.390 -4.033 -11.558 1.00 86.19 360 ASP A CA 1
ATOM 2988 C C . ASP A 1 360 ? 14.577 -2.580 -12.013 1.00 86.19 360 ASP A C 1
ATOM 2990 O O . ASP A 1 360 ? 13.596 -1.850 -12.134 1.00 86.19 360 ASP A O 1
ATOM 2994 N N . LEU A 1 361 ? 15.812 -2.164 -12.328 1.00 88.75 361 LEU A N 1
ATOM 2995 C CA . LEU A 1 361 ? 16.096 -0.830 -12.867 1.00 88.75 361 LEU A CA 1
ATOM 2996 C C . LEU A 1 361 ? 15.310 -0.572 -14.161 1.00 88.75 361 LEU A C 1
ATOM 2998 O O . LEU A 1 361 ? 14.598 0.429 -14.265 1.00 88.75 361 LEU A O 1
ATOM 3002 N N . ALA A 1 362 ? 15.413 -1.493 -15.122 1.00 88.12 362 ALA A N 1
ATOM 3003 C CA . ALA A 1 362 ? 14.689 -1.422 -16.385 1.00 88.12 362 ALA A CA 1
ATOM 3004 C C . ALA A 1 362 ? 13.172 -1.357 -16.159 1.00 88.12 362 ALA A C 1
ATOM 3006 O O . ALA A 1 362 ? 12.474 -0.536 -16.756 1.00 88.12 362 ALA A O 1
ATOM 3007 N N . GLN A 1 363 ? 12.657 -2.183 -15.250 1.00 90.12 363 GLN A N 1
ATOM 3008 C CA . GLN A 1 363 ? 11.230 -2.265 -14.976 1.00 90.12 363 GLN A CA 1
ATOM 3009 C C . GLN A 1 363 ? 10.691 -1.024 -14.240 1.00 90.12 363 GLN A C 1
ATOM 3011 O O . GLN A 1 363 ? 9.558 -0.607 -14.502 1.00 90.12 363 GLN A O 1
ATOM 3016 N N . ILE A 1 364 ? 11.483 -0.400 -13.362 1.00 93.06 364 ILE A N 1
ATOM 3017 C CA . ILE A 1 364 ? 11.144 0.879 -12.718 1.00 93.06 364 ILE A CA 1
ATOM 3018 C C . ILE A 1 364 ? 11.116 2.005 -13.753 1.00 93.06 364 ILE A C 1
ATOM 3020 O O . ILE A 1 364 ? 10.131 2.740 -13.809 1.00 93.06 364 ILE A O 1
ATOM 3024 N N . GLU A 1 365 ? 12.149 2.123 -14.595 1.00 93.94 365 GLU A N 1
ATOM 3025 C CA . GLU A 1 365 ? 12.203 3.125 -15.670 1.00 93.94 365 GLU A CA 1
ATOM 3026 C C . GLU A 1 365 ? 11.020 2.945 -16.639 1.00 93.94 365 GLU A C 1
ATOM 3028 O O . GLU A 1 365 ? 10.325 3.913 -16.944 1.00 93.94 365 GLU A O 1
ATOM 3033 N N . TYR A 1 366 ? 10.689 1.711 -17.036 1.00 92.50 366 TYR A N 1
ATOM 3034 C CA . TYR A 1 366 ? 9.515 1.440 -17.873 1.00 92.50 366 TYR A CA 1
ATOM 3035 C C . TYR A 1 366 ? 8.212 1.880 -17.191 1.00 92.50 366 TYR A C 1
ATOM 3037 O O . TYR A 1 366 ? 7.388 2.566 -17.795 1.00 92.50 366 TYR A O 1
ATOM 3045 N N . SER A 1 367 ? 8.047 1.537 -15.909 1.00 94.31 367 SER A N 1
ATOM 3046 C CA . SER A 1 367 ? 6.851 1.892 -15.133 1.00 94.31 367 SER A CA 1
ATOM 3047 C C . SER A 1 367 ? 6.723 3.410 -14.944 1.00 94.31 367 SER A C 1
ATOM 3049 O O . SER A 1 367 ? 5.618 3.947 -14.990 1.00 94.31 367 SER A O 1
ATOM 3051 N N . LEU A 1 368 ? 7.839 4.135 -14.795 1.00 96.31 368 LEU A N 1
ATOM 3052 C CA . LEU A 1 368 ? 7.847 5.600 -14.821 1.00 96.31 368 LEU A CA 1
ATOM 3053 C C . LEU A 1 368 ? 7.425 6.132 -16.193 1.00 96.31 368 LEU A C 1
ATOM 3055 O O . LEU A 1 368 ? 6.626 7.067 -16.259 1.00 96.31 368 LEU A O 1
ATOM 3059 N N . GLY A 1 369 ? 7.886 5.509 -17.279 1.00 96.12 369 GLY A N 1
ATOM 3060 C CA . GLY A 1 369 ? 7.415 5.793 -18.633 1.00 96.12 369 GLY A CA 1
ATOM 3061 C C . GLY A 1 369 ? 5.888 5.741 -18.737 1.00 96.12 369 GLY A C 1
ATOM 3062 O O . GLY A 1 369 ? 5.276 6.719 -19.176 1.00 96.12 369 GLY A O 1
ATOM 3063 N N . ASP A 1 370 ? 5.270 4.672 -18.226 1.00 94.06 370 ASP A N 1
ATOM 3064 C CA . ASP A 1 370 ? 3.808 4.505 -18.192 1.00 94.06 370 ASP A CA 1
ATOM 3065 C C . ASP A 1 370 ? 3.111 5.612 -17.391 1.00 94.06 370 ASP A C 1
ATOM 3067 O O . ASP A 1 370 ? 2.126 6.198 -17.851 1.00 94.06 370 ASP A O 1
ATOM 3071 N N . VAL A 1 371 ? 3.652 5.967 -16.222 1.00 96.50 371 VAL A N 1
ATOM 3072 C CA . VAL A 1 371 ? 3.124 7.059 -15.389 1.00 96.50 371 VAL A CA 1
ATOM 3073 C C . VAL A 1 371 ? 3.148 8.393 -16.140 1.00 96.50 371 VAL A C 1
ATOM 3075 O O . VAL A 1 371 ? 2.145 9.113 -16.177 1.00 96.50 371 VAL A O 1
ATOM 3078 N N . TYR A 1 372 ? 4.272 8.747 -16.766 1.00 97.00 372 TYR A N 1
ATOM 3079 C CA . TYR A 1 372 ? 4.380 9.986 -17.540 1.00 97.00 372 TYR A CA 1
ATOM 3080 C C . TYR A 1 372 ? 3.485 9.967 -18.783 1.00 97.00 372 TYR A C 1
ATOM 3082 O O . TYR A 1 372 ? 2.917 11.005 -19.138 1.00 97.00 372 TYR A O 1
ATOM 3090 N N . GLN A 1 373 ? 3.310 8.803 -19.410 1.00 95.56 373 GLN A N 1
ATOM 3091 C CA . GLN A 1 373 ? 2.409 8.624 -20.542 1.00 95.56 373 GLN A CA 1
ATOM 3092 C C . GLN A 1 373 ? 0.959 8.916 -20.142 1.00 95.56 373 GLN A C 1
ATOM 3094 O O . GLN A 1 373 ? 0.285 9.710 -20.800 1.00 95.56 373 GLN A O 1
ATOM 3099 N N . LEU A 1 374 ? 0.499 8.345 -19.026 1.00 94.00 374 LEU A N 1
ATOM 3100 C CA . LEU A 1 374 ? -0.848 8.568 -18.487 1.00 94.00 374 LEU A CA 1
ATOM 3101 C C . LEU A 1 374 ? -1.071 10.021 -18.049 1.00 94.00 374 LEU A C 1
ATOM 3103 O O . LEU A 1 374 ? -2.158 10.567 -18.225 1.00 94.00 374 LEU A O 1
ATOM 3107 N N . LYS A 1 375 ? -0.013 10.702 -17.594 1.00 95.44 375 LYS A N 1
ATOM 3108 C CA . LYS A 1 375 ? -0.009 12.152 -17.327 1.00 95.44 375 LYS A CA 1
ATOM 3109 C C . LYS A 1 375 ? 0.044 13.017 -18.597 1.00 95.44 375 LYS A C 1
ATOM 3111 O O . LYS A 1 375 ? 0.179 14.236 -18.483 1.00 95.44 375 LYS A O 1
ATOM 3116 N N . ALA A 1 376 ? -0.026 12.416 -19.788 1.00 96.38 376 ALA A N 1
ATOM 3117 C CA . ALA A 1 376 ? 0.106 13.063 -21.097 1.00 96.38 376 ALA A CA 1
ATOM 3118 C C . ALA A 1 376 ? 1.432 13.831 -21.296 1.00 96.38 376 ALA A C 1
ATOM 3120 O O . ALA A 1 376 ? 1.521 14.762 -22.101 1.00 96.38 376 ALA A O 1
ATOM 3121 N N . LYS A 1 377 ? 2.489 13.435 -20.579 1.00 96.94 377 LYS A N 1
ATOM 3122 C CA . LYS A 1 377 ? 3.845 13.985 -20.686 1.00 96.94 377 LYS A CA 1
ATOM 3123 C C . LYS A 1 377 ? 4.702 13.097 -21.587 1.00 96.94 377 LYS A C 1
ATOM 3125 O O . LYS A 1 377 ? 5.655 12.461 -21.151 1.00 96.94 377 LYS A O 1
ATOM 3130 N N . TRP A 1 378 ? 4.356 13.064 -22.871 1.00 93.44 378 TRP A N 1
ATOM 3131 C CA . TRP A 1 378 ? 4.911 12.120 -23.853 1.00 93.44 378 TRP A CA 1
ATOM 3132 C C . TRP A 1 378 ? 6.436 12.186 -24.014 1.00 93.44 378 TRP A C 1
ATOM 3134 O O . TRP A 1 378 ? 7.074 11.165 -24.249 1.00 93.44 378 TRP A O 1
ATOM 3144 N N . TYR A 1 379 ? 7.029 13.379 -23.888 1.00 92.94 379 TYR A N 1
ATOM 3145 C CA . TYR A 1 379 ? 8.482 13.545 -23.991 1.00 92.94 379 TYR A CA 1
ATOM 3146 C C . TYR A 1 379 ? 9.214 12.917 -22.801 1.00 92.94 379 TYR A C 1
ATOM 3148 O O . TYR A 1 379 ? 10.196 12.202 -22.988 1.00 92.94 379 TYR A O 1
ATOM 3156 N N . ASP A 1 380 ? 8.708 13.146 -21.587 1.00 94.69 380 ASP A N 1
ATOM 3157 C CA . ASP A 1 380 ? 9.255 12.529 -20.380 1.00 94.69 380 ASP A CA 1
ATOM 3158 C C . ASP A 1 380 ? 9.036 11.013 -20.416 1.00 94.69 380 ASP A C 1
ATOM 3160 O O . ASP A 1 380 ? 9.979 10.263 -20.196 1.00 94.69 380 ASP A O 1
ATOM 3164 N N . ALA A 1 381 ? 7.837 10.560 -20.802 1.00 95.06 381 ALA A N 1
ATOM 3165 C CA . ALA A 1 381 ? 7.522 9.139 -20.952 1.00 95.06 381 ALA A CA 1
ATOM 3166 C C . ALA A 1 381 ? 8.526 8.431 -21.866 1.00 95.06 381 ALA A C 1
ATOM 3168 O O . ALA A 1 381 ? 9.134 7.436 -21.479 1.00 95.06 381 ALA A O 1
ATOM 3169 N N . ARG A 1 382 ? 8.778 9.007 -23.049 1.00 89.69 382 ARG A N 1
ATOM 3170 C CA . ARG A 1 382 ? 9.774 8.489 -23.989 1.00 89.69 382 ARG A CA 1
ATOM 3171 C C . ARG A 1 382 ? 11.166 8.407 -23.369 1.00 89.69 382 ARG A C 1
ATOM 3173 O O . ARG A 1 382 ? 11.830 7.397 -23.544 1.00 89.69 382 ARG A O 1
ATOM 3180 N N . LYS A 1 383 ? 11.601 9.435 -22.639 1.00 90.94 383 LYS A N 1
ATOM 3181 C CA . LYS A 1 383 ? 12.916 9.448 -21.984 1.00 90.94 383 LYS A CA 1
ATOM 3182 C C . LYS A 1 383 ? 13.080 8.288 -20.996 1.00 90.94 383 LYS A C 1
ATOM 3184 O O . LYS A 1 383 ? 14.160 7.712 -20.935 1.00 90.94 383 LYS A O 1
ATOM 3189 N N . TYR A 1 384 ? 12.040 7.972 -20.230 1.00 93.38 384 TYR A N 1
ATOM 3190 C CA . TYR A 1 384 ? 12.032 6.839 -19.303 1.00 93.38 384 TYR A CA 1
ATOM 3191 C C . TYR A 1 384 ? 11.985 5.496 -20.047 1.00 93.38 384 TYR A C 1
ATOM 3193 O O . TYR A 1 384 ? 12.771 4.603 -19.747 1.00 93.38 384 TYR A O 1
ATOM 3201 N N . TYR A 1 385 ? 11.162 5.373 -21.094 1.00 90.94 385 TYR A N 1
ATOM 3202 C CA . TYR A 1 385 ? 11.162 4.177 -21.942 1.00 90.94 385 TYR A CA 1
ATOM 3203 C C . TYR A 1 385 ? 12.525 3.923 -22.593 1.00 90.94 385 TYR A C 1
ATOM 3205 O O . TYR A 1 385 ? 12.999 2.796 -22.556 1.00 90.94 385 TYR A O 1
ATOM 3213 N N . ASP A 1 386 ? 13.183 4.951 -23.133 1.00 85.69 386 ASP A N 1
ATOM 3214 C CA . ASP A 1 386 ? 14.505 4.820 -23.757 1.00 85.69 386 ASP A CA 1
ATOM 3215 C C . ASP A 1 386 ? 15.575 4.366 -22.734 1.00 85.69 386 ASP A C 1
ATOM 3217 O O . ASP A 1 386 ? 16.498 3.649 -23.099 1.00 85.69 386 ASP A O 1
ATOM 3221 N N . ARG A 1 387 ? 15.441 4.722 -21.446 1.00 87.25 387 ARG A N 1
ATOM 3222 C CA . ARG A 1 387 ? 16.338 4.264 -20.362 1.00 87.25 387 ARG A CA 1
ATOM 3223 C C . ARG A 1 387 ? 16.048 2.854 -19.863 1.00 87.25 387 ARG A C 1
ATOM 3225 O O . ARG A 1 387 ? 16.946 2.214 -19.324 1.00 87.25 387 ARG A O 1
ATOM 3232 N N . ALA A 1 388 ? 14.806 2.397 -19.998 1.00 87.56 388 ALA A N 1
ATOM 3233 C CA . ALA A 1 388 ? 14.400 1.060 -19.584 1.00 87.56 388 ALA A CA 1
ATOM 3234 C C . ALA A 1 388 ? 15.058 -0.037 -20.433 1.00 87.56 388 ALA A C 1
ATOM 3236 O O . ALA A 1 388 ? 15.246 -1.156 -19.965 1.00 87.56 388 ALA A O 1
ATOM 3237 N N . TYR A 1 389 ? 15.413 0.275 -21.679 1.00 82.94 389 TYR A N 1
ATOM 3238 C CA . TYR A 1 389 ? 16.138 -0.639 -22.551 1.00 82.94 389 TYR A CA 1
ATOM 3239 C C . TYR A 1 389 ? 17.639 -0.382 -22.453 1.00 82.94 389 TYR A C 1
ATOM 3241 O O . TYR A 1 389 ? 18.084 0.766 -22.427 1.00 82.94 389 TYR A O 1
ATOM 3249 N N . ASP A 1 390 ? 18.437 -1.449 -22.445 1.00 79.12 390 ASP A N 1
ATOM 3250 C CA . ASP A 1 390 ? 19.871 -1.276 -22.612 1.00 79.12 390 ASP A CA 1
ATOM 3251 C C . ASP A 1 390 ? 20.212 -0.866 -24.055 1.00 79.12 390 ASP A C 1
ATOM 3253 O O . ASP A 1 390 ? 19.490 -1.089 -25.031 1.00 79.12 390 ASP A O 1
ATOM 3257 N N . ASN A 1 391 ? 21.344 -0.195 -24.190 1.00 84.38 391 ASN A N 1
ATOM 3258 C CA . ASN A 1 391 ? 21.906 0.254 -25.455 1.00 84.38 391 ASN A CA 1
ATOM 3259 C C . ASN A 1 391 ? 22.882 -0.790 -26.018 1.00 84.38 391 ASN A C 1
ATOM 3261 O O . ASN A 1 391 ? 23.877 -0.421 -26.644 1.00 84.38 391 ASN A O 1
ATOM 3265 N N . LYS A 1 392 ? 22.670 -2.085 -25.754 1.00 88.88 392 LYS A N 1
ATOM 3266 C CA . LYS A 1 392 ? 23.656 -3.123 -26.073 1.00 88.88 392 LYS A CA 1
ATOM 3267 C C . LYS A 1 392 ? 23.123 -4.172 -27.032 1.00 88.88 392 LYS A C 1
ATOM 3269 O O . LYS A 1 392 ? 21.939 -4.479 -27.088 1.00 88.88 392 LYS A O 1
ATOM 3274 N N . VAL A 1 393 ? 24.044 -4.772 -27.778 1.00 89.81 393 VAL A N 1
ATOM 3275 C CA . VAL A 1 393 ? 23.803 -6.037 -28.478 1.00 89.81 393 VAL A CA 1
ATOM 3276 C C . VAL A 1 393 ? 24.537 -7.137 -27.740 1.00 89.81 393 VAL A C 1
ATOM 3278 O O . VAL A 1 393 ? 25.766 -7.131 -27.665 1.00 89.81 393 VAL A O 1
ATOM 3281 N N . HIS A 1 394 ? 23.779 -8.103 -27.236 1.00 91.56 394 HIS A N 1
ATOM 3282 C CA . HIS A 1 394 ? 24.313 -9.274 -26.552 1.00 91.56 394 HIS A CA 1
ATOM 3283 C C . HIS A 1 394 ? 24.502 -10.424 -27.538 1.00 91.56 394 HIS A C 1
ATOM 3285 O O . HIS A 1 394 ? 23.551 -10.894 -28.162 1.00 91.56 394 HIS A O 1
ATOM 3291 N N . ILE A 1 395 ? 25.741 -10.881 -27.688 1.00 91.69 395 ILE A N 1
ATOM 3292 C CA . ILE A 1 395 ? 26.106 -12.010 -28.539 1.00 91.69 395 ILE A CA 1
ATOM 3293 C C . ILE A 1 395 ? 26.268 -13.252 -27.670 1.00 91.69 395 ILE A C 1
ATOM 3295 O O . ILE A 1 395 ? 27.042 -13.250 -26.711 1.00 91.69 395 ILE A O 1
ATOM 3299 N N . PHE A 1 396 ? 25.605 -14.338 -28.060 1.00 92.69 396 PHE A N 1
ATOM 3300 C CA . PHE A 1 396 ? 25.681 -15.635 -27.394 1.00 92.69 396 PHE A CA 1
ATOM 3301 C C . PHE A 1 396 ? 26.201 -16.709 -28.348 1.00 92.69 396 PHE A C 1
ATOM 3303 O O . PHE A 1 396 ? 25.909 -16.693 -29.543 1.00 92.69 396 PHE A O 1
ATOM 3310 N N . SER A 1 397 ? 26.944 -17.668 -27.802 1.00 90.81 397 SER A N 1
ATOM 3311 C CA . SER A 1 397 ? 27.202 -18.948 -28.461 1.00 90.81 397 SER A CA 1
ATOM 3312 C C . SER A 1 397 ? 26.104 -19.941 -28.084 1.00 90.81 397 SER A C 1
ATOM 3314 O O . SER A 1 397 ? 25.689 -19.989 -26.923 1.00 90.81 397 SER A O 1
ATOM 3316 N N . VAL A 1 398 ? 25.647 -20.731 -29.057 1.00 91.94 398 VAL A N 1
ATOM 3317 C CA . VAL A 1 398 ? 24.597 -21.741 -28.877 1.00 91.94 398 VAL A CA 1
ATOM 3318 C C . VAL A 1 398 ? 25.214 -23.130 -28.994 1.00 91.94 398 VAL A C 1
ATOM 3320 O O . VAL A 1 398 ? 25.702 -23.502 -30.059 1.00 91.94 398 VAL A O 1
ATOM 3323 N N . ASN A 1 399 ? 25.164 -23.914 -27.917 1.00 90.81 399 ASN A N 1
ATOM 3324 C CA . ASN A 1 399 ? 25.645 -25.296 -27.891 1.00 90.81 399 ASN A CA 1
ATOM 3325 C C . ASN A 1 399 ? 24.482 -26.242 -27.564 1.00 90.81 399 ASN A C 1
ATOM 3327 O O . ASN A 1 399 ? 24.162 -26.496 -26.403 1.00 90.81 399 ASN A O 1
ATOM 3331 N N . GLY A 1 400 ? 23.819 -26.768 -28.596 1.00 90.31 400 GLY A N 1
ATOM 3332 C CA . GLY A 1 400 ? 22.599 -27.559 -28.418 1.00 90.31 400 GLY A CA 1
ATOM 3333 C C . GLY A 1 400 ? 21.458 -26.690 -27.884 1.00 90.31 400 GLY A C 1
ATOM 3334 O O . GLY A 1 400 ? 20.924 -25.871 -28.625 1.00 90.31 400 GLY A O 1
ATOM 3335 N N . THR A 1 401 ? 21.092 -26.863 -26.609 1.00 90.50 401 THR A N 1
ATOM 3336 C CA . THR A 1 401 ? 20.028 -26.094 -25.930 1.00 90.50 401 THR A CA 1
ATOM 3337 C C . THR A 1 401 ? 20.553 -25.059 -24.933 1.00 90.50 401 THR A C 1
ATOM 3339 O O . THR A 1 401 ? 19.752 -24.436 -24.239 1.00 90.50 401 THR A O 1
ATOM 3342 N N . THR A 1 402 ? 21.872 -24.888 -24.804 1.00 89.00 402 THR A N 1
ATOM 3343 C CA . THR A 1 402 ? 22.467 -23.920 -23.870 1.00 89.00 402 THR A CA 1
ATOM 3344 C C . THR A 1 402 ? 22.993 -22.687 -24.602 1.00 89.00 402 THR A C 1
ATOM 3346 O O . THR A 1 402 ? 23.600 -22.788 -25.670 1.00 89.00 402 THR A O 1
ATOM 3349 N N . LEU A 1 403 ? 22.752 -21.516 -24.006 1.00 93.19 403 LEU A N 1
ATOM 3350 C CA . LEU A 1 403 ? 23.294 -20.227 -24.432 1.00 93.19 403 LEU A CA 1
ATOM 3351 C C . LEU A 1 403 ? 24.421 -19.823 -23.481 1.00 93.19 403 LEU A C 1
ATOM 3353 O O . LEU A 1 403 ? 24.235 -19.840 -22.265 1.00 93.19 403 LEU A O 1
ATOM 3357 N N . SER A 1 404 ? 25.574 -19.436 -24.022 1.00 90.81 404 SER A N 1
ATOM 3358 C CA . SER A 1 404 ? 26.683 -18.874 -23.242 1.00 90.81 404 SER A CA 1
ATOM 3359 C C . SER A 1 404 ? 27.056 -17.487 -23.773 1.00 90.81 404 SER A C 1
ATOM 3361 O O . SER A 1 404 ? 27.269 -17.370 -24.985 1.00 90.81 404 SER A O 1
ATOM 3363 N N . PRO A 1 405 ? 27.150 -16.448 -22.922 1.00 92.31 405 PRO A N 1
ATOM 3364 C CA . PRO A 1 405 ? 27.491 -15.096 -23.363 1.00 92.31 405 PRO A CA 1
ATOM 3365 C C . PRO A 1 405 ? 28.894 -15.072 -23.978 1.00 92.31 405 PRO A C 1
ATOM 3367 O O . PRO A 1 405 ? 29.838 -15.626 -23.415 1.00 92.31 405 PRO A O 1
ATOM 3370 N N . LEU A 1 406 ? 29.019 -14.457 -25.155 1.00 91.38 406 LEU A N 1
ATOM 3371 C CA . LEU A 1 406 ? 30.260 -14.372 -25.927 1.00 91.38 406 LEU A CA 1
ATOM 3372 C C . LEU A 1 406 ? 30.827 -12.949 -25.929 1.00 91.38 406 LEU A C 1
ATOM 3374 O O . LEU A 1 406 ? 32.030 -12.770 -25.737 1.00 91.38 406 LEU A O 1
ATOM 3378 N N . ARG A 1 407 ? 29.983 -11.940 -26.182 1.00 90.00 407 ARG A N 1
ATOM 3379 C CA . ARG A 1 407 ? 30.395 -10.529 -26.230 1.00 90.00 407 ARG A CA 1
ATOM 3380 C C . ARG A 1 407 ? 29.198 -9.585 -26.098 1.00 90.00 407 ARG A C 1
ATOM 3382 O O . ARG A 1 407 ? 28.121 -9.898 -26.587 1.00 90.00 407 ARG A O 1
ATOM 3389 N N . GLU A 1 408 ? 29.429 -8.405 -25.532 1.00 92.56 408 GLU A N 1
ATOM 3390 C CA . GLU A 1 408 ? 28.500 -7.270 -25.564 1.00 92.56 408 GLU A CA 1
ATOM 3391 C C . GLU A 1 408 ? 29.024 -6.181 -26.510 1.00 92.56 408 GLU A C 1
ATOM 3393 O O . GLU A 1 408 ? 30.225 -5.889 -26.524 1.00 92.56 408 GLU A O 1
ATOM 3398 N N . LEU A 1 409 ? 28.140 -5.586 -27.313 1.00 91.06 409 LEU A N 1
ATOM 3399 C CA . LEU A 1 409 ? 28.462 -4.481 -28.218 1.00 91.06 409 LEU A CA 1
ATOM 3400 C C . LEU A 1 409 ? 27.718 -3.226 -27.768 1.00 91.06 409 LEU A C 1
ATOM 3402 O O . LEU A 1 409 ? 26.492 -3.207 -27.757 1.00 91.06 409 LEU A O 1
ATOM 3406 N N . GLU A 1 410 ? 28.470 -2.189 -27.411 1.00 87.94 410 GLU A N 1
ATOM 3407 C CA . GLU A 1 410 ? 27.935 -0.910 -26.932 1.00 87.94 410 GLU A CA 1
ATOM 3408 C C . GLU A 1 410 ? 27.427 -0.042 -28.096 1.00 87.94 410 GLU A C 1
ATOM 3410 O O . GLU A 1 410 ? 28.142 0.172 -29.085 1.00 87.94 410 GLU A O 1
ATOM 3415 N N . HIS A 1 411 ? 26.217 0.506 -27.955 1.00 87.44 411 HIS A N 1
ATOM 3416 C CA . HIS A 1 411 ? 25.626 1.497 -28.858 1.00 87.44 411 HIS A CA 1
ATOM 3417 C C . HIS A 1 411 ? 25.436 2.850 -28.174 1.00 87.44 411 HIS A C 1
ATOM 3419 O O . HIS A 1 411 ? 25.548 2.984 -26.960 1.00 87.44 411 HIS A O 1
ATOM 3425 N N . ARG A 1 412 ? 25.179 3.902 -28.960 1.00 83.81 412 ARG A N 1
ATOM 3426 C CA . ARG A 1 412 ? 24.920 5.239 -28.397 1.00 83.81 412 ARG A CA 1
ATOM 3427 C C . ARG A 1 412 ? 23.522 5.368 -27.804 1.00 83.81 412 ARG A C 1
ATOM 3429 O O . ARG A 1 412 ? 23.306 6.266 -27.000 1.00 83.81 412 ARG A O 1
ATOM 3436 N N . ASP A 1 413 ? 22.608 4.503 -28.225 1.00 83.38 413 ASP A N 1
ATOM 3437 C CA . ASP A 1 413 ? 21.208 4.481 -27.815 1.00 83.38 413 ASP A CA 1
ATOM 3438 C C . ASP A 1 413 ? 20.628 3.075 -28.052 1.00 83.38 413 ASP A C 1
ATOM 3440 O O . ASP A 1 413 ? 21.314 2.208 -28.606 1.00 83.38 413 ASP A O 1
ATOM 3444 N N . VAL A 1 414 ? 19.374 2.860 -27.655 1.00 84.88 414 VAL A N 1
ATOM 3445 C CA . VAL A 1 414 ? 18.633 1.600 -27.790 1.00 84.88 414 VAL A CA 1
ATOM 3446 C C . VAL A 1 414 ? 18.707 1.082 -29.222 1.00 84.88 414 VAL A C 1
ATOM 3448 O O . VAL A 1 414 ? 18.416 1.799 -30.189 1.00 84.88 414 VAL A O 1
ATOM 3451 N N . VAL A 1 415 ? 19.091 -0.185 -29.356 1.00 88.94 415 VAL A N 1
ATOM 3452 C CA . VAL A 1 415 ? 19.221 -0.853 -30.650 1.00 88.94 415 VAL A CA 1
ATOM 3453 C C . VAL A 1 415 ? 17.832 -1.202 -31.168 1.00 88.94 415 VAL A C 1
ATOM 3455 O O . VAL A 1 415 ? 17.118 -2.016 -30.591 1.00 88.94 415 VAL A O 1
ATOM 3458 N N . THR A 1 416 ? 17.444 -0.602 -32.289 1.00 87.56 416 THR A N 1
ATOM 3459 C CA . THR A 1 416 ? 16.116 -0.791 -32.888 1.00 87.56 416 THR A CA 1
ATOM 3460 C C . THR A 1 416 ? 16.101 -1.907 -33.927 1.00 87.56 416 THR A C 1
ATOM 3462 O O . THR A 1 416 ? 15.046 -2.478 -34.213 1.00 87.56 416 THR A O 1
ATOM 3465 N N . ARG A 1 417 ? 17.259 -2.234 -34.520 1.00 90.81 417 ARG A N 1
ATOM 3466 C CA . ARG A 1 417 ? 17.357 -3.260 -35.565 1.00 90.81 417 ARG A CA 1
ATOM 3467 C C . ARG A 1 417 ? 18.710 -3.959 -35.593 1.00 90.81 417 ARG A C 1
ATOM 3469 O O . ARG A 1 417 ? 19.751 -3.327 -35.436 1.00 90.81 417 ARG A O 1
ATOM 3476 N N . LEU A 1 418 ? 18.675 -5.254 -35.908 1.00 93.94 418 LEU A N 1
ATOM 3477 C CA . LEU A 1 418 ? 19.831 -6.115 -36.158 1.00 93.94 418 LEU A CA 1
ATOM 3478 C C . LEU A 1 418 ? 19.627 -6.899 -37.455 1.00 93.94 418 LEU A C 1
ATOM 3480 O O . LEU A 1 418 ? 18.516 -7.342 -37.747 1.00 93.94 418 LEU A O 1
ATOM 3484 N N . THR A 1 419 ? 20.692 -7.089 -38.231 1.00 94.38 419 THR A N 1
ATOM 3485 C CA . THR A 1 419 ? 20.669 -7.934 -39.429 1.00 94.38 419 THR A CA 1
ATOM 3486 C C . THR A 1 419 ? 22.040 -8.553 -39.691 1.00 94.38 419 THR A C 1
ATOM 3488 O O . THR A 1 419 ? 23.065 -7.869 -39.653 1.00 94.38 419 THR A O 1
ATOM 3491 N N . TYR A 1 420 ? 22.074 -9.856 -39.959 1.00 93.31 420 TYR A N 1
ATOM 3492 C CA . TYR A 1 420 ? 23.283 -10.539 -40.414 1.00 93.31 420 TYR A CA 1
ATOM 3493 C C . TYR A 1 420 ? 23.393 -10.436 -41.932 1.00 93.31 420 TYR A C 1
ATOM 3495 O O . TYR A 1 420 ? 22.397 -10.508 -42.655 1.00 93.31 420 TYR A O 1
ATOM 3503 N N . SER A 1 421 ? 24.612 -10.277 -42.434 1.00 92.81 421 SER A N 1
ATOM 3504 C CA . SER A 1 421 ? 24.853 -10.392 -43.864 1.00 92.81 421 SER A CA 1
ATOM 3505 C C . SER A 1 421 ? 24.778 -11.852 -44.308 1.00 92.81 421 SER A C 1
ATOM 3507 O O . SER A 1 421 ? 25.250 -12.756 -43.624 1.00 92.81 421 SER A O 1
ATOM 3509 N N . HIS A 1 422 ? 24.200 -12.077 -45.488 1.00 89.88 422 HIS A N 1
ATOM 3510 C CA . HIS A 1 422 ? 24.015 -13.416 -46.060 1.00 89.88 422 HIS A CA 1
ATOM 3511 C C . HIS A 1 422 ? 25.333 -14.135 -46.370 1.00 89.88 422 HIS A C 1
ATOM 3513 O O . HIS A 1 422 ? 25.361 -15.353 -46.482 1.00 89.88 422 HIS A O 1
ATOM 3519 N N . ASP A 1 423 ? 26.416 -13.379 -46.532 1.00 88.81 423 ASP A N 1
ATOM 3520 C CA . ASP A 1 423 ? 27.761 -13.909 -46.735 1.00 88.81 423 ASP A CA 1
ATOM 3521 C C . ASP A 1 423 ? 28.517 -14.164 -45.420 1.00 88.81 423 ASP A C 1
ATOM 3523 O O . ASP A 1 423 ? 29.717 -14.423 -45.463 1.00 88.81 423 ASP A O 1
ATOM 3527 N N . GLU A 1 424 ? 27.844 -14.042 -44.268 1.00 89.12 424 GLU A N 1
ATOM 3528 C CA . GLU A 1 424 ? 28.379 -14.305 -42.924 1.00 89.12 424 GLU A CA 1
ATOM 3529 C C . GLU A 1 424 ? 29.624 -13.479 -42.566 1.00 89.12 424 GLU A C 1
ATOM 3531 O O . GLU A 1 424 ? 30.438 -13.850 -41.721 1.00 89.12 424 GLU A O 1
ATOM 3536 N N . ARG A 1 425 ? 29.799 -12.316 -43.200 1.00 89.62 425 ARG A N 1
ATOM 3537 C CA . ARG A 1 425 ? 30.937 -11.431 -42.916 1.00 89.62 425 ARG A CA 1
ATOM 3538 C C . ARG A 1 425 ? 30.606 -10.308 -41.953 1.00 89.62 425 ARG A C 1
ATOM 3540 O O . ARG A 1 425 ? 31.515 -9.809 -41.286 1.00 89.62 425 ARG A O 1
ATOM 3547 N N . PHE A 1 426 ? 29.345 -9.891 -41.878 1.00 90.50 426 PHE A N 1
ATOM 3548 C CA . PHE A 1 426 ? 28.953 -8.662 -41.203 1.00 90.50 426 PHE A CA 1
ATOM 3549 C C . PHE A 1 426 ? 27.701 -8.832 -40.344 1.00 90.50 426 PHE A C 1
ATOM 3551 O O . PHE A 1 426 ? 26.751 -9.516 -40.714 1.00 90.50 426 PHE A O 1
ATOM 3558 N N . LEU A 1 427 ? 27.684 -8.109 -39.230 1.00 92.75 427 LEU A N 1
ATOM 3559 C CA . LEU A 1 427 ? 26.486 -7.792 -38.462 1.00 92.75 427 LEU A CA 1
ATOM 3560 C C . LEU A 1 427 ? 26.225 -6.294 -38.619 1.00 92.75 427 LEU A C 1
ATOM 3562 O O . LEU A 1 427 ? 27.105 -5.485 -38.334 1.00 92.75 427 LEU A O 1
ATOM 3566 N N . GLY A 1 428 ? 25.047 -5.929 -39.109 1.00 92.19 428 GLY A N 1
ATOM 3567 C CA . GLY A 1 428 ? 24.580 -4.551 -39.217 1.00 92.19 428 GLY A CA 1
ATOM 3568 C C . GLY A 1 428 ? 23.572 -4.258 -38.118 1.00 92.19 428 GLY A C 1
ATOM 3569 O O . GLY A 1 428 ? 22.693 -5.077 -37.851 1.00 92.19 428 GLY A O 1
ATOM 3570 N N . THR A 1 429 ? 23.693 -3.097 -37.492 1.00 93.06 429 THR A N 1
ATOM 3571 C CA . THR A 1 429 ? 22.807 -2.675 -36.411 1.00 93.06 429 THR A CA 1
ATOM 3572 C C . THR A 1 429 ? 22.371 -1.229 -36.625 1.00 93.06 429 THR A C 1
ATOM 3574 O O . THR A 1 429 ? 23.075 -0.458 -37.283 1.00 93.06 429 THR A O 1
ATOM 3577 N N . ALA A 1 430 ? 21.201 -0.869 -36.107 1.00 91.19 430 ALA A N 1
ATOM 3578 C CA . ALA A 1 430 ? 20.734 0.510 -36.053 1.00 91.19 430 ALA A CA 1
ATOM 3579 C C . ALA A 1 430 ? 20.242 0.860 -34.650 1.00 91.19 430 ALA A C 1
ATOM 3581 O O . ALA A 1 430 ? 19.667 0.006 -33.974 1.00 91.19 430 ALA A O 1
ATOM 3582 N N . ASP A 1 431 ? 20.461 2.109 -34.240 1.00 88.50 431 ASP A N 1
ATOM 3583 C CA . ASP A 1 431 ? 20.005 2.643 -32.956 1.00 88.50 431 ASP A CA 1
ATOM 3584 C C . ASP A 1 431 ? 18.979 3.783 -33.101 1.00 88.50 431 ASP A C 1
ATOM 3586 O O . ASP A 1 431 ? 18.752 4.335 -34.188 1.00 88.50 431 ASP A O 1
ATOM 3590 N N . ASN A 1 432 ? 18.337 4.140 -31.985 1.00 85.88 432 ASN A N 1
ATOM 3591 C CA . ASN A 1 432 ? 17.324 5.200 -31.924 1.00 85.88 432 ASN A CA 1
ATOM 3592 C C . ASN A 1 432 ? 17.897 6.595 -32.259 1.00 85.88 432 ASN A C 1
ATOM 3594 O O . ASN A 1 432 ? 17.180 7.461 -32.768 1.00 85.88 432 ASN A O 1
ATOM 3598 N N . MET A 1 433 ? 19.214 6.785 -32.095 1.00 85.50 433 MET A N 1
ATOM 3599 C CA . MET A 1 433 ? 19.960 7.967 -32.544 1.00 85.50 433 MET A CA 1
ATOM 3600 C C . MET A 1 433 ? 20.243 7.988 -34.054 1.00 85.50 433 MET A C 1
ATOM 3602 O O . MET A 1 433 ? 20.900 8.918 -34.537 1.00 85.50 433 MET A O 1
ATOM 3606 N N . LYS A 1 434 ? 19.667 7.043 -34.815 1.00 87.12 434 LYS A N 1
ATOM 3607 C CA . LYS A 1 434 ? 19.763 6.910 -36.280 1.00 87.12 434 LYS A CA 1
ATOM 3608 C C . LYS A 1 434 ? 21.133 6.433 -36.757 1.00 87.12 434 LYS A C 1
ATOM 3610 O O . LYS A 1 434 ? 21.393 6.450 -37.965 1.00 87.12 434 LYS A O 1
ATOM 3615 N N . ASN A 1 435 ? 22.016 6.044 -35.842 1.00 88.75 435 ASN A N 1
ATOM 3616 C CA . ASN A 1 435 ? 23.307 5.517 -36.229 1.00 88.75 435 ASN A CA 1
ATOM 3617 C C . ASN A 1 435 ? 23.106 4.123 -36.792 1.00 88.75 435 ASN A C 1
ATOM 3619 O O . ASN A 1 435 ? 22.420 3.291 -36.204 1.00 88.75 435 ASN A O 1
ATOM 3623 N N . ILE A 1 436 ? 23.749 3.872 -37.921 1.00 90.19 436 ILE A N 1
ATOM 3624 C CA . ILE A 1 436 ? 23.955 2.531 -38.430 1.00 90.19 436 ILE A CA 1
ATOM 3625 C C . ILE A 1 436 ? 25.390 2.155 -38.080 1.00 90.19 436 ILE A C 1
ATOM 3627 O O . ILE A 1 436 ? 26.335 2.896 -38.371 1.00 90.19 436 ILE A O 1
ATOM 3631 N N . THR A 1 437 ? 25.537 0.994 -37.459 1.00 90.06 437 THR A N 1
ATOM 3632 C CA . THR A 1 437 ? 26.819 0.438 -37.042 1.00 90.06 437 THR A CA 1
ATOM 3633 C C . THR A 1 437 ? 27.012 -0.913 -37.704 1.00 90.06 437 THR A C 1
ATOM 3635 O O . THR A 1 437 ? 26.058 -1.616 -38.039 1.00 90.06 437 THR A O 1
ATOM 3638 N N . ARG A 1 438 ? 28.267 -1.296 -37.922 1.00 89.88 438 ARG A N 1
ATOM 3639 C CA . ARG A 1 438 ? 28.585 -2.602 -38.481 1.00 89.88 438 ARG A CA 1
ATOM 3640 C C . ARG A 1 438 ? 29.774 -3.226 -37.788 1.00 89.88 438 ARG A C 1
ATOM 3642 O O . ARG A 1 438 ? 30.805 -2.582 -37.610 1.00 89.88 438 ARG A O 1
ATOM 3649 N N . TYR A 1 439 ? 29.646 -4.516 -37.539 1.00 90.75 439 TYR A N 1
ATOM 3650 C CA . TYR A 1 439 ? 30.665 -5.348 -36.935 1.00 90.75 439 TYR A CA 1
ATOM 3651 C C . TYR A 1 439 ? 31.101 -6.445 -37.900 1.00 90.75 439 TYR A C 1
ATOM 3653 O O . TYR A 1 439 ? 30.320 -6.902 -38.740 1.00 90.75 439 TYR A O 1
ATOM 3661 N N . GLN A 1 440 ? 32.355 -6.868 -37.788 1.00 90.44 440 GLN A N 1
ATOM 3662 C CA . GLN A 1 440 ? 32.850 -8.073 -38.441 1.00 90.44 440 GLN A CA 1
ATOM 3663 C C . GLN A 1 440 ? 32.281 -9.288 -37.721 1.00 90.44 440 GLN A C 1
ATOM 3665 O O . GLN A 1 440 ? 32.399 -9.379 -36.510 1.00 90.44 440 GLN A O 1
ATOM 3670 N N . LEU A 1 441 ? 31.690 -10.243 -38.435 1.00 89.69 441 LEU A N 1
ATOM 3671 C CA . LEU A 1 441 ? 31.018 -11.362 -37.771 1.00 89.69 441 LEU A CA 1
ATOM 3672 C C . LEU A 1 441 ? 31.996 -12.326 -37.076 1.00 89.69 441 LEU A C 1
ATOM 3674 O O . LEU A 1 441 ? 31.669 -12.887 -36.039 1.00 89.69 441 LEU A O 1
ATOM 3678 N N . LEU A 1 442 ? 33.214 -12.474 -37.612 1.00 88.44 442 LEU A N 1
ATOM 3679 C CA . LEU A 1 442 ? 34.230 -13.396 -37.086 1.00 88.44 442 LEU A CA 1
ATOM 3680 C C . LEU A 1 442 ? 34.613 -13.102 -35.629 1.00 88.44 442 LEU A C 1
ATOM 3682 O O . LEU A 1 442 ? 34.834 -14.020 -34.846 1.00 88.44 442 LEU A O 1
ATOM 3686 N N . ASN A 1 443 ? 34.754 -11.823 -35.289 1.00 88.62 443 ASN A N 1
ATOM 3687 C CA . ASN A 1 443 ? 35.271 -11.384 -33.998 1.00 88.62 443 ASN A CA 1
ATOM 3688 C C . ASN A 1 443 ? 34.453 -10.252 -33.375 1.00 88.62 443 ASN A C 1
ATOM 3690 O O . ASN A 1 443 ? 34.841 -9.781 -32.318 1.00 88.62 443 ASN A O 1
ATOM 3694 N N . PHE A 1 444 ? 33.364 -9.804 -34.002 1.00 90.19 444 PHE A N 1
ATOM 3695 C CA . PHE A 1 444 ? 32.517 -8.681 -33.584 1.00 90.19 444 PHE A CA 1
ATOM 3696 C C . PHE A 1 444 ? 33.281 -7.375 -33.332 1.00 90.19 444 PHE A C 1
ATOM 3698 O O . PHE A 1 444 ? 32.943 -6.607 -32.432 1.00 90.19 444 PHE A O 1
ATOM 3705 N N . GLU A 1 445 ? 34.342 -7.119 -34.097 1.00 89.31 445 GLU A N 1
ATOM 3706 C CA . GLU A 1 445 ? 35.020 -5.824 -34.079 1.00 89.31 445 GLU A CA 1
ATOM 3707 C C . GLU A 1 445 ? 34.288 -4.807 -34.952 1.00 89.31 445 GLU A C 1
ATOM 3709 O O . GLU A 1 445 ? 33.758 -5.135 -36.017 1.00 89.31 445 GLU A O 1
ATOM 3714 N N . LEU A 1 446 ? 34.260 -3.558 -34.491 1.00 87.88 446 LEU A N 1
ATOM 3715 C CA . LEU A 1 446 ? 33.652 -2.444 -35.209 1.00 87.88 446 LEU A CA 1
ATOM 3716 C C . LEU A 1 446 ? 34.387 -2.200 -36.537 1.00 87.88 446 LEU A C 1
ATOM 3718 O O . LEU A 1 446 ? 35.596 -1.972 -36.558 1.00 87.88 446 LEU A O 1
ATOM 3722 N N . ILE A 1 447 ? 33.651 -2.197 -37.651 1.00 82.56 447 ILE A N 1
ATOM 3723 C CA . ILE A 1 447 ? 34.216 -1.918 -38.975 1.00 82.56 447 ILE A CA 1
ATOM 3724 C C . ILE A 1 447 ? 33.972 -0.457 -39.352 1.00 82.56 447 ILE A C 1
ATOM 3726 O O . ILE A 1 447 ? 32.904 -0.102 -39.859 1.00 82.56 447 ILE A O 1
ATOM 3730 N N . GLY A 1 448 ? 35.017 0.357 -39.207 1.00 72.38 448 GLY A N 1
ATOM 3731 C CA . GLY A 1 448 ? 35.008 1.793 -39.493 1.00 72.38 448 GLY A CA 1
ATOM 3732 C C . GLY A 1 448 ? 35.333 2.612 -38.244 1.00 72.38 448 GLY A C 1
ATOM 3733 O O . GLY A 1 448 ? 35.360 2.077 -37.142 1.00 72.38 448 GLY A O 1
ATOM 3734 N N . ARG A 1 449 ? 35.627 3.907 -38.419 1.00 58.34 449 ARG A N 1
ATOM 3735 C CA . ARG A 1 449 ? 35.883 4.817 -37.286 1.00 58.34 449 ARG A CA 1
ATOM 3736 C C . ARG A 1 449 ? 34.620 5.476 -36.738 1.00 58.34 449 ARG A C 1
ATOM 3738 O O . ARG A 1 449 ? 34.604 5.806 -35.561 1.00 58.34 449 ARG A O 1
ATOM 3745 N N . ASP A 1 450 ? 33.579 5.615 -37.558 1.00 58.31 450 ASP A N 1
ATOM 3746 C CA . ASP A 1 450 ? 32.371 6.347 -37.195 1.00 58.31 450 ASP A CA 1
ATOM 3747 C C . ASP A 1 450 ? 31.118 5.493 -37.396 1.00 58.31 450 ASP A C 1
ATOM 3749 O O . ASP A 1 450 ? 30.917 4.885 -38.448 1.00 58.31 450 ASP A O 1
ATOM 3753 N N . MET A 1 451 ? 30.260 5.509 -36.379 1.00 66.56 451 MET A N 1
ATOM 3754 C CA . MET A 1 451 ? 28.816 5.354 -36.532 1.00 66.56 451 MET A CA 1
ATOM 3755 C C . MET A 1 451 ? 28.319 6.375 -37.559 1.00 66.56 451 MET A C 1
ATOM 3757 O O . MET A 1 451 ? 28.648 7.557 -37.446 1.00 66.56 451 MET A O 1
ATOM 3761 N N . TRP A 1 452 ? 27.549 5.947 -38.559 1.00 76.62 452 TRP A N 1
ATOM 3762 C CA . TRP A 1 452 ? 27.077 6.860 -39.602 1.00 76.62 452 TRP A CA 1
ATOM 3763 C C . TRP A 1 452 ? 25.565 7.050 -39.553 1.00 76.62 452 TRP A C 1
ATOM 3765 O O . TRP A 1 452 ? 24.806 6.116 -39.318 1.00 76.62 452 TRP A O 1
ATOM 3775 N N . CYS A 1 453 ? 25.127 8.276 -39.829 1.00 71.38 453 CYS A N 1
ATOM 3776 C CA . CYS A 1 453 ? 23.725 8.661 -39.892 1.00 71.38 453 CYS A CA 1
ATOM 3777 C C . CYS A 1 453 ? 23.505 9.461 -41.179 1.00 71.38 453 CYS A C 1
ATOM 3779 O O . CYS A 1 453 ? 23.947 10.604 -41.287 1.00 71.38 453 CYS A O 1
ATOM 3781 N N . TYR A 1 454 ? 22.817 8.865 -42.153 1.00 81.19 454 TYR A N 1
ATOM 3782 C CA . TYR A 1 454 ? 22.407 9.559 -43.382 1.00 81.19 454 TYR A CA 1
ATOM 3783 C C . TYR A 1 454 ? 20.911 9.900 -43.396 1.00 81.19 454 TYR A C 1
ATOM 3785 O O . TYR A 1 454 ? 20.484 10.730 -44.194 1.00 81.19 454 TYR A O 1
ATOM 3793 N N . HIS A 1 455 ? 20.127 9.302 -42.496 1.00 85.31 455 HIS A N 1
ATOM 3794 C CA . HIS A 1 455 ? 18.698 9.558 -42.356 1.00 85.31 455 HIS A CA 1
ATOM 3795 C C . HIS A 1 455 ? 18.413 10.785 -41.482 1.00 85.31 455 HIS A C 1
ATOM 3797 O O . HIS A 1 455 ? 19.134 11.094 -40.530 1.00 85.31 455 HIS A O 1
ATOM 3803 N N . ALA A 1 456 ? 17.321 11.480 -41.789 1.00 85.38 456 ALA A N 1
ATOM 3804 C CA . ALA A 1 456 ? 16.816 12.584 -40.979 1.00 85.38 456 ALA A CA 1
ATOM 3805 C C . ALA A 1 456 ? 16.040 12.089 -39.743 1.00 85.38 456 ALA A C 1
ATOM 3807 O O . ALA A 1 456 ? 15.943 12.818 -38.755 1.00 85.38 456 ALA A O 1
ATOM 3808 N N . ALA A 1 457 ? 15.543 10.848 -39.769 1.00 85.69 457 ALA A N 1
ATOM 3809 C CA . ALA A 1 457 ? 14.765 10.225 -38.696 1.00 85.69 457 ALA A CA 1
ATOM 3810 C C . ALA A 1 457 ? 15.217 8.780 -38.409 1.00 85.69 457 ALA A C 1
ATOM 3812 O O . ALA A 1 457 ? 16.102 8.259 -39.088 1.00 85.69 457 ALA A O 1
ATOM 3813 N N . THR A 1 458 ? 14.629 8.152 -37.384 1.00 87.50 458 THR A N 1
ATOM 3814 C CA . THR A 1 458 ? 14.997 6.814 -36.886 1.00 87.50 458 THR A CA 1
ATOM 3815 C C . THR A 1 458 ? 14.913 5.750 -37.975 1.00 87.50 458 THR A C 1
ATOM 3817 O O . THR A 1 458 ? 13.923 5.667 -38.709 1.00 87.50 458 THR A O 1
ATOM 3820 N N . VAL A 1 459 ? 15.967 4.934 -38.063 1.00 89.75 459 VAL A N 1
ATOM 3821 C CA . VAL A 1 459 ? 16.037 3.782 -38.965 1.00 89.75 459 VAL A CA 1
ATOM 3822 C C . VAL A 1 459 ? 15.096 2.698 -38.448 1.00 89.75 459 VAL A C 1
ATOM 3824 O O . VAL A 1 459 ? 15.149 2.312 -37.284 1.00 89.75 459 VAL A O 1
ATOM 3827 N N . THR A 1 460 ? 14.226 2.227 -39.334 1.00 89.00 460 THR A N 1
ATOM 3828 C CA . THR A 1 460 ? 13.175 1.240 -39.044 1.00 89.00 460 THR A CA 1
ATOM 3829 C C . THR A 1 460 ? 13.557 -0.168 -39.486 1.00 89.00 460 THR A C 1
ATOM 3831 O O . THR A 1 460 ? 13.130 -1.138 -38.867 1.00 89.00 460 THR A O 1
ATOM 3834 N N . ASP A 1 461 ? 14.380 -0.296 -40.532 1.00 92.69 461 ASP A N 1
ATOM 3835 C CA . ASP A 1 461 ? 14.843 -1.595 -41.015 1.00 92.69 461 ASP A CA 1
ATOM 3836 C C . ASP A 1 461 ? 16.210 -1.498 -41.715 1.00 92.69 461 ASP A C 1
ATOM 3838 O O . ASP A 1 461 ? 16.593 -0.447 -42.244 1.00 92.69 461 ASP A O 1
ATOM 3842 N N . LEU A 1 462 ? 16.926 -2.623 -41.722 1.00 93.94 462 LEU A N 1
ATOM 3843 C CA . LEU A 1 462 ? 18.216 -2.860 -42.348 1.00 93.94 462 LEU A CA 1
ATOM 3844 C C . LEU A 1 462 ? 18.199 -4.206 -43.083 1.00 93.94 462 LEU A C 1
ATOM 3846 O O . LEU A 1 462 ? 17.815 -5.227 -42.514 1.00 93.94 462 LEU A O 1
ATOM 3850 N N . ALA A 1 463 ? 18.702 -4.233 -44.317 1.00 94.50 463 ALA A N 1
ATOM 3851 C CA . ALA A 1 463 ? 18.816 -5.467 -45.092 1.00 94.50 463 ALA A CA 1
ATOM 3852 C C . ALA A 1 463 ? 20.098 -5.507 -45.929 1.00 94.50 463 ALA A C 1
ATOM 3854 O O . ALA A 1 463 ? 20.338 -4.639 -46.773 1.00 94.50 463 ALA A O 1
ATOM 3855 N N . PHE A 1 464 ? 20.924 -6.535 -45.734 1.00 93.19 464 PHE A N 1
ATOM 3856 C CA . PHE A 1 464 ? 22.074 -6.781 -46.603 1.00 93.19 464 PHE A CA 1
ATOM 3857 C C . PHE A 1 464 ? 21.652 -7.405 -47.934 1.00 93.19 464 PHE A C 1
ATOM 3859 O O . PHE A 1 464 ? 20.781 -8.274 -47.986 1.00 93.19 464 PHE A O 1
ATOM 3866 N N . SER A 1 465 ? 22.332 -7.017 -49.013 1.00 92.50 465 SER A N 1
ATOM 3867 C CA . SER A 1 465 ? 22.265 -7.738 -50.284 1.00 92.50 465 SER A CA 1
ATOM 3868 C C . SER A 1 465 ? 22.783 -9.171 -50.136 1.00 92.50 465 SER A C 1
ATOM 3870 O O . SER A 1 465 ? 23.631 -9.449 -49.290 1.00 92.50 465 SER A O 1
ATOM 3872 N N . LEU A 1 466 ? 22.312 -10.075 -51.000 1.00 88.62 466 LEU A N 1
ATOM 3873 C CA . LEU A 1 466 ? 22.739 -11.483 -51.011 1.00 88.62 466 LEU A CA 1
ATOM 3874 C C . LEU A 1 466 ? 24.261 -11.655 -51.143 1.00 88.62 466 LEU A C 1
ATOM 3876 O O . LEU A 1 466 ? 24.832 -12.561 -50.555 1.00 88.62 466 LEU A O 1
ATOM 3880 N N . ASP A 1 467 ? 24.930 -10.772 -51.889 1.00 87.69 467 ASP A N 1
ATOM 3881 C CA . ASP A 1 467 ? 26.391 -10.780 -52.047 1.00 87.69 467 ASP A CA 1
ATOM 3882 C C . ASP A 1 467 ? 27.158 -10.051 -50.919 1.00 87.69 467 ASP A C 1
ATOM 3884 O O . ASP A 1 467 ? 28.380 -9.906 -51.007 1.00 87.69 467 ASP A O 1
ATOM 3888 N N . GLY A 1 468 ? 26.449 -9.511 -49.919 1.00 85.06 468 GLY A N 1
ATOM 3889 C CA . GLY A 1 468 ? 26.984 -8.738 -48.792 1.00 85.06 468 GLY A CA 1
ATOM 3890 C C . GLY A 1 468 ? 27.710 -7.436 -49.155 1.00 85.06 468 GLY A C 1
ATOM 3891 O O . GLY A 1 468 ? 28.335 -6.806 -48.298 1.00 85.06 468 GLY A O 1
ATOM 3892 N N . LYS A 1 469 ? 27.659 -6.989 -50.418 1.00 88.38 469 LYS A N 1
ATOM 3893 C CA . LYS A 1 469 ? 28.345 -5.762 -50.870 1.00 88.38 469 LYS A CA 1
ATOM 3894 C C . LYS A 1 469 ? 27.550 -4.489 -50.602 1.00 88.38 469 LYS A C 1
ATOM 3896 O O . LYS A 1 469 ? 28.118 -3.395 -50.644 1.00 88.38 469 LYS A O 1
ATOM 3901 N N . LYS A 1 470 ? 26.245 -4.603 -50.355 1.00 90.19 470 LYS A N 1
ATOM 3902 C CA . LYS A 1 470 ? 25.359 -3.466 -50.100 1.00 90.19 470 LYS A CA 1
ATOM 3903 C C . LYS A 1 470 ? 24.515 -3.690 -48.853 1.00 90.19 470 LYS A C 1
ATOM 3905 O O . LYS A 1 470 ? 24.139 -4.816 -48.546 1.00 90.19 470 LYS A O 1
ATOM 3910 N N . LEU A 1 471 ? 24.191 -2.593 -48.182 1.00 90.56 471 LEU A N 1
ATOM 3911 C CA . LEU A 1 471 ? 23.232 -2.536 -47.086 1.00 90.56 471 LEU A CA 1
ATOM 3912 C C . LEU A 1 471 ? 22.136 -1.544 -47.472 1.00 90.56 471 LEU A C 1
ATOM 3914 O O . LEU A 1 471 ? 22.442 -0.411 -47.835 1.00 90.56 471 LEU A O 1
ATOM 3918 N N . ALA A 1 472 ? 20.881 -1.971 -47.434 1.00 92.25 472 ALA A N 1
ATOM 3919 C CA . ALA A 1 472 ? 19.727 -1.094 -47.544 1.00 92.25 472 ALA A CA 1
ATOM 3920 C C . ALA A 1 472 ? 19.280 -0.668 -46.144 1.00 92.25 472 ALA A C 1
ATOM 3922 O O . ALA A 1 472 ? 19.230 -1.504 -45.242 1.00 92.25 472 ALA A O 1
ATOM 3923 N N . SER A 1 473 ? 18.942 0.607 -45.976 1.00 91.62 473 SER A N 1
ATOM 3924 C CA . SER A 1 473 ? 18.305 1.137 -44.772 1.00 91.62 473 SER A CA 1
ATOM 3925 C C . SER A 1 473 ? 17.060 1.935 -45.134 1.00 91.62 473 SER A C 1
ATOM 3927 O O . SER A 1 473 ? 17.047 2.654 -46.137 1.00 91.62 473 SER A O 1
ATOM 3929 N N . VAL A 1 474 ? 16.019 1.807 -44.317 1.00 91.56 474 VAL A N 1
ATOM 3930 C CA . VAL A 1 474 ? 14.772 2.577 -44.434 1.00 91.56 474 VAL A CA 1
ATOM 3931 C C . VAL A 1 474 ? 14.447 3.235 -43.105 1.00 91.56 474 VAL A C 1
ATOM 3933 O O . VAL A 1 474 ? 14.665 2.644 -42.045 1.00 91.56 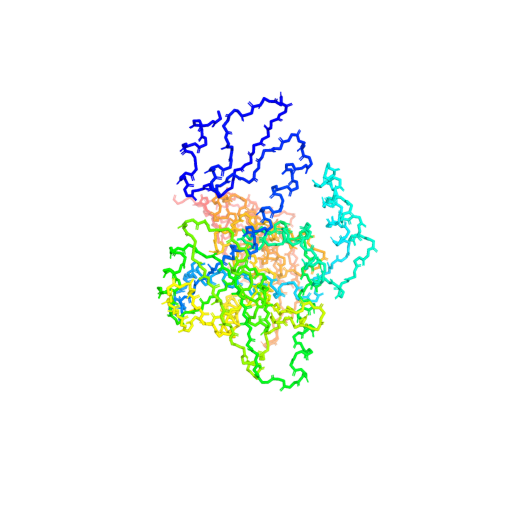474 VAL A O 1
ATOM 3936 N N . ALA A 1 475 ? 13.921 4.454 -43.144 1.00 90.56 475 ALA A N 1
ATOM 3937 C CA . ALA A 1 475 ? 13.638 5.236 -41.946 1.00 90.56 475 ALA A CA 1
ATOM 3938 C C . ALA A 1 475 ? 12.271 5.924 -42.006 1.00 90.56 475 ALA A C 1
ATOM 3940 O O . ALA A 1 475 ? 11.641 6.025 -43.060 1.00 90.56 475 ALA A O 1
ATOM 3941 N N . ILE A 1 476 ? 11.848 6.454 -40.854 1.00 89.75 476 ILE A N 1
ATOM 3942 C CA . ILE A 1 476 ? 10.612 7.245 -40.702 1.00 89.75 476 ILE A CA 1
ATOM 3943 C C . ILE A 1 476 ? 10.612 8.480 -41.618 1.00 89.75 476 ILE A C 1
ATOM 3945 O O . ILE A 1 476 ? 9.558 8.979 -41.998 1.00 89.75 476 ILE A O 1
ATOM 3949 N N . ASP A 1 477 ? 11.790 8.946 -42.037 1.00 88.69 477 ASP A N 1
ATOM 3950 C CA . ASP A 1 477 ? 11.942 10.054 -42.981 1.00 88.69 477 ASP A CA 1
ATOM 3951 C C . ASP A 1 477 ? 11.482 9.719 -44.409 1.00 88.69 477 ASP A C 1
ATOM 3953 O O . ASP A 1 477 ? 11.677 10.540 -45.303 1.00 88.69 477 ASP A O 1
ATOM 3957 N N . THR A 1 478 ? 10.876 8.545 -44.627 1.00 88.12 478 THR A N 1
ATOM 3958 C CA . THR A 1 478 ? 10.342 8.029 -45.899 1.00 88.12 478 THR A CA 1
ATOM 3959 C C . THR A 1 478 ? 11.393 7.741 -46.967 1.00 88.12 478 THR A C 1
ATOM 3961 O O . THR A 1 478 ? 11.052 7.470 -48.118 1.00 88.12 478 THR A O 1
ATOM 3964 N N . HIS A 1 479 ? 12.679 7.753 -46.611 1.00 88.81 479 HIS A N 1
ATOM 3965 C CA . HIS A 1 479 ? 13.749 7.472 -47.556 1.00 88.81 479 HIS A CA 1
ATOM 3966 C C . HIS A 1 479 ? 14.276 6.050 -47.418 1.00 88.81 479 HIS A C 1
ATOM 3968 O O . HIS A 1 479 ? 14.435 5.515 -46.320 1.00 88.81 479 HIS A O 1
ATOM 3974 N N . LEU A 1 480 ? 14.634 5.478 -48.567 1.00 91.06 480 LEU A N 1
ATOM 3975 C CA . LEU A 1 480 ? 15.443 4.274 -48.660 1.00 91.06 480 LEU A CA 1
ATOM 3976 C C . LEU A 1 480 ? 16.849 4.658 -49.119 1.00 91.06 480 LEU A C 1
ATOM 3978 O O . LEU A 1 480 ? 17.027 5.365 -50.114 1.00 91.06 480 LEU A O 1
ATOM 3982 N N . MET A 1 481 ? 17.861 4.192 -48.397 1.00 89.75 481 MET A N 1
ATOM 3983 C CA . MET A 1 481 ? 19.262 4.446 -48.710 1.00 89.75 481 MET A CA 1
ATOM 3984 C C . MET A 1 481 ? 20.009 3.140 -48.935 1.00 89.75 481 MET A C 1
ATOM 3986 O O . MET A 1 481 ? 19.871 2.189 -48.173 1.00 89.75 481 MET A O 1
ATOM 3990 N N . ILE A 1 482 ? 20.810 3.095 -49.998 1.00 90.31 482 ILE A N 1
ATOM 3991 C CA . ILE A 1 482 ? 21.676 1.964 -50.328 1.00 90.31 482 ILE A CA 1
ATOM 3992 C C . ILE A 1 482 ? 23.126 2.363 -50.078 1.00 90.31 482 ILE A C 1
ATOM 3994 O O . ILE A 1 482 ? 23.664 3.225 -50.776 1.00 90.31 482 ILE A O 1
ATOM 3998 N N . HIS A 1 483 ? 23.763 1.681 -49.135 1.00 86.88 483 HIS A N 1
ATOM 3999 C CA . HIS A 1 483 ? 25.145 1.885 -48.710 1.00 86.88 483 HIS A CA 1
ATOM 4000 C C . HIS A 1 483 ? 26.044 0.812 -49.315 1.00 86.88 483 HIS A C 1
ATOM 4002 O O . HIS A 1 483 ? 25.668 -0.359 -49.373 1.00 86.88 483 HIS A O 1
ATOM 4008 N N . GLN A 1 484 ? 27.250 1.177 -49.744 1.00 85.88 484 GLN A N 1
ATOM 4009 C CA . GLN A 1 484 ? 28.289 0.191 -50.058 1.00 85.88 484 GLN A CA 1
ATOM 4010 C C . GLN A 1 484 ? 28.940 -0.290 -48.763 1.00 85.88 484 GLN A C 1
ATOM 4012 O O . GLN A 1 484 ? 29.447 0.520 -47.990 1.00 85.88 484 GLN A O 1
ATOM 4017 N N . THR A 1 485 ? 29.000 -1.603 -48.544 1.00 76.69 485 THR A N 1
ATOM 4018 C CA . THR A 1 485 ? 29.552 -2.145 -47.295 1.00 76.69 485 THR A CA 1
ATOM 4019 C C . THR A 1 485 ? 31.043 -1.830 -47.176 1.00 76.69 485 THR A C 1
ATOM 4021 O O . THR A 1 485 ? 31.511 -1.396 -46.130 1.00 76.69 485 THR A O 1
ATOM 4024 N N . VAL A 1 486 ? 31.830 -1.938 -48.242 1.00 72.88 486 VAL A N 1
ATOM 4025 C CA . VAL A 1 486 ? 33.279 -1.656 -48.167 1.00 72.88 486 VAL A CA 1
ATOM 4026 C C . VAL A 1 486 ? 33.587 -0.151 -48.069 1.00 72.88 486 VAL A C 1
ATOM 4028 O O . VAL A 1 486 ? 34.634 0.226 -47.551 1.00 72.88 486 VAL A O 1
ATOM 4031 N N . ASN A 1 487 ? 32.687 0.724 -48.532 1.00 71.00 487 ASN A N 1
ATOM 4032 C CA . ASN A 1 487 ? 32.896 2.174 -48.516 1.00 71.00 487 ASN A CA 1
ATOM 4033 C C . ASN A 1 487 ? 31.590 2.935 -48.244 1.00 71.00 487 ASN A C 1
ATOM 4035 O O . ASN A 1 487 ? 30.852 3.281 -49.168 1.00 71.00 487 ASN A O 1
ATOM 4039 N N . ILE A 1 488 ? 31.360 3.246 -46.970 1.00 64.00 488 ILE A N 1
ATOM 4040 C CA . ILE A 1 488 ? 30.117 3.839 -46.458 1.00 64.00 488 ILE A CA 1
ATOM 4041 C C . ILE A 1 488 ? 29.794 5.227 -47.029 1.00 64.00 488 ILE A C 1
ATOM 4043 O O . ILE A 1 488 ? 28.634 5.612 -47.062 1.00 64.00 488 ILE A O 1
ATOM 4047 N N . THR A 1 489 ? 30.779 5.952 -47.573 1.00 62.38 489 THR A N 1
ATOM 4048 C CA . THR A 1 489 ? 30.554 7.279 -48.183 1.00 62.38 489 THR A CA 1
ATOM 4049 C C . THR A 1 489 ? 29.775 7.220 -49.500 1.00 62.38 489 THR A C 1
ATOM 4051 O O . THR A 1 489 ? 29.257 8.234 -49.968 1.00 62.38 489 THR A O 1
ATOM 4054 N N . LYS A 1 490 ? 29.667 6.036 -50.119 1.00 62.72 490 LYS A N 1
ATOM 4055 C CA . LYS A 1 490 ? 28.882 5.829 -51.339 1.00 62.72 490 LYS A CA 1
ATOM 4056 C C . LYS A 1 490 ? 27.461 5.406 -50.985 1.00 62.72 490 LYS A C 1
ATOM 4058 O O . LYS A 1 490 ? 27.156 4.212 -50.956 1.00 62.72 490 LYS A O 1
ATOM 4063 N N . VAL A 1 491 ? 26.602 6.402 -50.789 1.00 73.56 491 VAL A N 1
ATOM 4064 C CA . VAL A 1 491 ? 25.171 6.219 -50.522 1.00 73.56 491 VAL A CA 1
ATOM 4065 C C . VAL A 1 491 ? 24.356 6.604 -51.752 1.00 73.56 491 VAL A C 1
ATOM 4067 O O . VAL A 1 491 ? 24.574 7.655 -52.353 1.00 73.56 491 VAL A O 1
ATOM 4070 N N . LYS A 1 492 ? 23.405 5.753 -52.144 1.00 79.50 492 LYS A N 1
ATOM 4071 C CA . LYS A 1 492 ? 22.355 6.113 -53.105 1.00 79.50 492 LYS A CA 1
ATOM 4072 C C . LYS A 1 492 ? 21.031 6.242 -52.374 1.00 79.50 492 LYS A C 1
ATOM 4074 O O . LYS A 1 492 ? 20.540 5.261 -51.827 1.00 79.50 492 LYS A O 1
ATOM 4079 N N . GLN A 1 493 ? 20.460 7.438 -52.402 1.00 81.81 493 GLN A N 1
ATOM 4080 C CA . GLN A 1 493 ? 19.100 7.678 -51.946 1.00 81.81 493 GLN A CA 1
ATOM 4081 C C . GLN A 1 493 ? 18.129 7.286 -53.062 1.00 81.81 493 GLN A C 1
ATOM 4083 O O . GLN A 1 493 ? 18.262 7.747 -54.196 1.00 81.81 493 GLN A O 1
ATOM 4088 N N . VAL A 1 494 ? 17.165 6.433 -52.740 1.00 75.81 494 VAL A N 1
ATOM 4089 C CA . VAL A 1 494 ? 16.028 6.119 -53.603 1.00 75.81 494 VAL A CA 1
ATOM 4090 C C . VAL A 1 494 ? 14.848 6.905 -53.046 1.00 75.81 494 VAL A C 1
ATOM 4092 O O . VAL A 1 494 ? 14.420 6.669 -51.917 1.00 75.81 494 VAL A O 1
ATOM 4095 N N . LYS A 1 495 ? 14.385 7.899 -53.806 1.00 66.62 495 LYS A N 1
ATOM 4096 C CA . LYS A 1 495 ? 13.157 8.633 -53.491 1.00 66.62 495 LYS A CA 1
ATOM 4097 C C . LYS A 1 495 ? 11.986 7.877 -54.114 1.00 66.62 495 LYS A C 1
ATOM 4099 O O . LYS A 1 495 ? 12.079 7.517 -55.288 1.00 66.62 495 LYS A O 1
ATOM 4104 N N . GLY A 1 496 ? 10.974 7.591 -53.297 1.00 54.72 496 GLY A N 1
ATOM 4105 C CA . GLY A 1 496 ? 9.682 7.072 -53.749 1.00 54.72 496 GLY A CA 1
ATOM 4106 C C . GLY A 1 496 ? 8.890 8.121 -54.507 1.00 54.72 496 GLY A C 1
ATOM 4107 O O . GLY A 1 496 ? 9.092 9.323 -54.213 1.00 54.72 496 GLY A O 1
#